Protein AF-0000000087792458 (afdb_homodimer)

Foldseek 3Di:
DPDAFQEEEEEQCQDFLNVLLVVLHDPNHHYHYDYCVQDPLLDLVRLLVVCVVRVGQEYEYPWADDPQLPCQPPCVVVRLSGQASSLLSNQQSCQVSVHAYEEEAELQQDQQPDPDADEPPPHGHHQGSNNVSNVNSQVSNQPRHPHYHYEYEYAEAFDGDVPDDDCPSHLLVVLLVVLQVDQEDEFEFQAKEAYAYSNLVSNLVVLCVVLVHHDYFYDGADDMGGSQVVSVLSCVLLVGNHHYHYDHPVVVPRNTDGRSHRYHDGVVSVVSPGPHHHGRSVSSNVRSVVVD/DPDAFQEEEEEQCQDFLNVLLVVLHDPNHHYHYDYCVQDPLLDLVRLLVVCVVRVGQEYEYPWADDPQLPCQPPCVVVRLSGQASSLLSNQQSCQVSVHAYEEEAELQQDQQPDPDADEPPPHGHHQGSNNVSNVNSQVSNQPRHPHYHYEYEYAEAFDGDVPDDDCVSHLLVVLLVVLQVDQEDEFEFQAKEAYAYSNLVSNLVVQCVVLVHHDYFYDGADDMGGSQVVSVLSCVLLVGNHHYHYDHPVVVPRNTDGRSHRYHDGVVSVVSPGPHHHGRSVSSNVRSVVVD

Structure (mmCIF, N/CA/C/O backbone):
data_AF-0000000087792458-model_v1
#
loop_
_entity.id
_entity.type
_entity.pdbx_description
1 polymer 'dTDP-4-dehydrorhamnose reductase'
#
loop_
_atom_site.group_PDB
_atom_site.id
_atom_site.type_symbol
_atom_site.label_atom_id
_atom_site.label_alt_id
_atom_site.label_comp_id
_atom_site.label_asym_id
_atom_site.label_entity_id
_atom_site.label_seq_id
_atom_site.pdbx_PDB_ins_code
_atom_site.Cartn_x
_atom_site.Cartn_y
_atom_site.Cartn_z
_atom_site.occupancy
_atom_site.B_iso_or_equiv
_atom_site.auth_seq_id
_atom_site.auth_comp_id
_atom_site.auth_asym_id
_atom_site.auth_atom_id
_atom_site.pdbx_PDB_model_num
ATOM 1 N N . MET A 1 1 ? -27.656 -25.359 0.511 1 44.72 1 MET A N 1
ATOM 2 C CA . MET A 1 1 ? -26.344 -25.484 -0.129 1 44.72 1 MET A CA 1
ATOM 3 C C . MET A 1 1 ? -26 -24.219 -0.897 1 44.72 1 MET A C 1
ATOM 5 O O . MET A 1 1 ? -26.875 -23.562 -1.47 1 44.72 1 MET A O 1
ATOM 9 N N . PRO A 1 2 ? -24.812 -23.562 -0.576 1 59.03 2 PRO A N 1
ATOM 10 C CA . PRO A 1 2 ? -24.656 -22.328 -1.341 1 59.03 2 PRO A CA 1
ATOM 11 C C . PRO A 1 2 ? -24.859 -22.531 -2.84 1 59.03 2 PRO A C 1
ATOM 13 O O . PRO A 1 2 ? -24.625 -23.625 -3.363 1 59.03 2 PRO A O 1
ATOM 16 N N . THR A 1 3 ? -25.75 -21.766 -3.482 1 69.62 3 THR A N 1
ATOM 17 C CA . THR A 1 3 ? -26.016 -21.797 -4.914 1 69.62 3 THR A CA 1
ATOM 18 C C . THR A 1 3 ? -24.719 -21.828 -5.711 1 69.62 3 THR A C 1
ATOM 20 O O . THR A 1 3 ? -23.797 -21.062 -5.418 1 69.62 3 THR A O 1
ATOM 23 N N . PRO A 1 4 ? -24.562 -22.812 -6.52 1 85.62 4 PRO A N 1
ATOM 24 C CA . PRO A 1 4 ? -23.344 -22.938 -7.328 1 85.62 4 PRO A CA 1
ATOM 25 C C . PRO A 1 4 ? -23.047 -21.688 -8.156 1 85.62 4 PRO A C 1
ATOM 27 O O . PRO A 1 4 ? -23.969 -21.016 -8.625 1 85.62 4 PRO A O 1
ATOM 30 N N . ILE A 1 5 ? -21.844 -21.297 -8.203 1 90.81 5 ILE A N 1
ATOM 31 C CA . ILE A 1 5 ? -21.406 -20.172 -9.023 1 90.81 5 ILE A CA 1
ATOM 32 C C . ILE A 1 5 ? -21.656 -20.469 -10.5 1 90.81 5 ILE A C 1
ATOM 34 O O . ILE A 1 5 ? -21.172 -21.469 -11.031 1 90.81 5 ILE A O 1
ATOM 38 N N . SER A 1 6 ? -22.391 -19.672 -11.227 1 92.25 6 SER A N 1
ATOM 39 C CA . SER A 1 6 ? -22.828 -19.984 -12.586 1 92.25 6 SER A CA 1
ATOM 40 C C . SER A 1 6 ? -21.969 -19.266 -13.617 1 92.25 6 SER A C 1
ATOM 42 O O . SER A 1 6 ? -21.828 -19.719 -14.758 1 92.25 6 SER A O 1
ATOM 44 N N . LYS A 1 7 ? -21.531 -18.156 -13.328 1 97.06 7 LYS A N 1
ATOM 45 C CA . LYS A 1 7 ? -20.766 -17.391 -14.312 1 97.06 7 LYS A CA 1
ATOM 46 C C . LYS A 1 7 ? -19.625 -16.625 -13.648 1 97.06 7 LYS A C 1
ATOM 48 O O . LYS A 1 7 ? -19.828 -15.945 -12.641 1 97.06 7 LYS A O 1
ATOM 53 N N . ILE A 1 8 ? -18.406 -16.656 -14.211 1 98.56 8 ILE A N 1
ATOM 54 C CA . ILE A 1 8 ? -17.234 -15.961 -13.695 1 98.56 8 ILE A CA 1
ATOM 55 C C . ILE A 1 8 ? -16.562 -15.172 -14.82 1 98.56 8 ILE A C 1
ATOM 57 O O . ILE A 1 8 ? -16.734 -15.5 -16 1 98.56 8 ILE A O 1
ATOM 61 N N . LEU A 1 9 ? -15.906 -14.109 -14.484 1 98.62 9 LEU A N 1
ATOM 62 C CA . LEU A 1 9 ? -15.023 -13.344 -15.359 1 98.62 9 LEU A CA 1
ATOM 63 C C . LEU A 1 9 ? -13.594 -13.367 -14.852 1 98.62 9 LEU A C 1
ATOM 65 O O . LEU A 1 9 ? -13.344 -13.172 -13.664 1 98.62 9 LEU A O 1
ATOM 69 N N . ILE A 1 10 ? -12.648 -13.711 -15.703 1 98.5 10 ILE A N 1
ATOM 70 C CA . ILE A 1 10 ? -11.234 -13.766 -15.367 1 98.5 10 ILE A CA 1
ATOM 71 C C . ILE A 1 10 ? -10.469 -12.719 -16.172 1 98.5 10 ILE A C 1
ATOM 73 O O . ILE A 1 10 ? -10.547 -12.695 -17.406 1 98.5 10 ILE A O 1
ATOM 77 N N . THR A 1 11 ? -9.781 -11.844 -15.453 1 98 11 THR A N 1
ATOM 78 C CA . THR A 1 11 ? -8.867 -10.93 -16.125 1 98 11 THR A CA 1
ATOM 79 C C . THR A 1 11 ? -7.445 -11.484 -16.125 1 98 11 THR A C 1
ATOM 81 O O . THR A 1 11 ? -7.125 -12.375 -15.336 1 98 11 THR A O 1
ATOM 84 N N . GLY A 1 12 ? -6.609 -10.914 -17.094 1 94.81 12 GLY A N 1
ATOM 85 C CA . GLY A 1 12 ? -5.285 -11.508 -17.203 1 94.81 12 GLY A CA 1
ATOM 86 C C . GLY A 1 12 ? -5.324 -12.969 -17.609 1 94.81 12 GLY A C 1
ATOM 87 O O . GLY A 1 12 ? -4.582 -13.789 -17.062 1 94.81 12 GLY A O 1
ATOM 88 N N . ALA A 1 13 ? -6.086 -13.336 -18.531 1 93.62 13 ALA A N 1
ATOM 89 C CA . ALA A 1 13 ? -6.48 -14.711 -18.844 1 93.62 13 ALA A CA 1
ATOM 90 C C . ALA A 1 13 ? -5.297 -15.516 -19.375 1 93.62 13 ALA A C 1
ATOM 92 O O . ALA A 1 13 ? -5.336 -16.75 -19.391 1 93.62 13 ALA A O 1
ATOM 93 N N . ARG A 1 14 ? -4.23 -14.875 -19.719 1 89.44 14 ARG A N 1
ATOM 94 C CA . ARG A 1 14 ? -3.086 -15.594 -20.266 1 89.44 14 ARG A CA 1
ATOM 95 C C . ARG A 1 14 ? -2.15 -16.062 -19.156 1 89.44 14 ARG A C 1
ATOM 97 O O . ARG A 1 14 ? -1.237 -16.859 -19.391 1 89.44 14 ARG A O 1
ATOM 104 N N . GLY A 1 15 ? -2.369 -15.594 -17.984 1 92.19 15 GLY A N 1
ATOM 105 C CA . GLY A 1 15 ? -1.496 -15.945 -16.875 1 92.19 15 GLY A CA 1
ATOM 106 C C . GLY A 1 15 ? -1.653 -17.375 -16.422 1 92.19 15 GLY A C 1
ATOM 107 O O . GLY A 1 15 ? -2.713 -17.984 -16.609 1 92.19 15 GLY A O 1
ATOM 108 N N . GLN A 1 16 ? -0.611 -17.938 -15.805 1 92.19 16 GLN A N 1
ATOM 109 C CA . GLN A 1 16 ? -0.592 -19.312 -15.352 1 92.19 16 GLN A CA 1
ATOM 110 C C . GLN A 1 16 ? -1.719 -19.578 -14.359 1 92.19 16 GLN A C 1
ATOM 112 O O . GLN A 1 16 ? -2.398 -20.609 -14.445 1 92.19 16 GLN A O 1
ATOM 117 N N . LEU A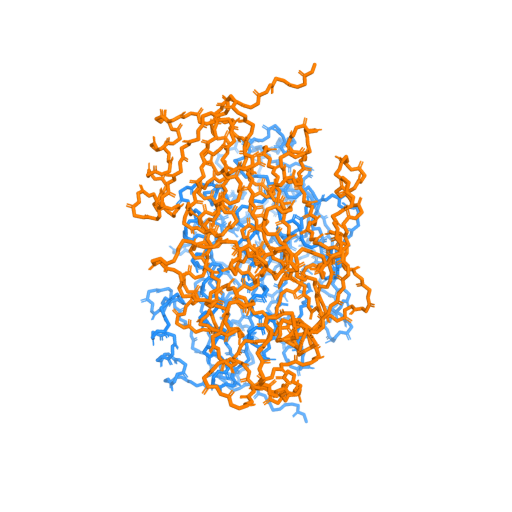 1 17 ? -1.884 -18.641 -13.391 1 94.19 17 LEU A N 1
ATOM 118 C CA . LEU A 1 17 ? -2.906 -18.859 -12.375 1 94.19 17 LEU A CA 1
ATOM 119 C C . LEU A 1 17 ? -4.305 -18.719 -12.969 1 94.19 17 LEU A C 1
ATOM 121 O O . LEU A 1 17 ? -5.207 -19.5 -12.633 1 94.19 17 LEU A O 1
ATOM 125 N N . ALA A 1 18 ? -4.504 -17.766 -13.844 1 95.19 18 ALA A N 1
ATOM 126 C CA . ALA A 1 18 ? -5.789 -17.562 -14.516 1 95.19 18 ALA A CA 1
ATOM 127 C C . ALA A 1 18 ? -6.195 -18.812 -15.297 1 95.19 18 ALA A C 1
ATOM 129 O O . ALA A 1 18 ? -7.352 -19.234 -15.234 1 95.19 18 ALA A O 1
ATOM 130 N N . ARG A 1 19 ? -5.297 -19.375 -15.992 1 94.44 19 ARG A N 1
ATOM 131 C CA . ARG A 1 19 ? -5.57 -20.578 -16.766 1 94.44 19 ARG A CA 1
ATOM 132 C C . ARG A 1 19 ? -5.945 -21.75 -15.852 1 94.44 19 ARG A C 1
ATOM 134 O O . ARG A 1 19 ? -6.871 -22.5 -16.141 1 94.44 19 ARG A O 1
ATOM 141 N N . ALA A 1 20 ? -5.152 -21.891 -14.805 1 96.81 20 ALA A N 1
ATOM 142 C CA . ALA A 1 20 ? -5.434 -22.953 -13.844 1 96.81 20 ALA A CA 1
ATOM 143 C C . ALA A 1 20 ? -6.82 -22.797 -13.234 1 96.81 20 ALA A C 1
ATOM 145 O O . ALA A 1 20 ? -7.531 -23.781 -13.023 1 96.81 20 ALA A O 1
ATOM 146 N N . LEU A 1 21 ? -7.215 -21.578 -12.938 1 97.56 21 LEU A N 1
ATOM 147 C CA . LEU A 1 21 ? -8.523 -21.297 -12.352 1 97.56 21 LEU A CA 1
ATOM 148 C C . LEU A 1 21 ? -9.641 -21.656 -13.328 1 97.56 21 LEU A C 1
ATOM 150 O O . LEU A 1 21 ? -10.648 -22.234 -12.93 1 97.56 21 LEU A O 1
ATOM 154 N N . ALA A 1 22 ? -9.43 -21.281 -14.578 1 96.81 22 ALA A N 1
ATOM 155 C CA . ALA A 1 22 ? -10.414 -21.625 -15.609 1 96.81 22 ALA A CA 1
ATOM 156 C C . ALA A 1 22 ? -10.555 -23.141 -15.75 1 96.81 22 ALA A C 1
ATOM 158 O O . ALA A 1 22 ? -11.664 -23.656 -15.852 1 96.81 22 ALA A O 1
ATOM 159 N N . HIS A 1 23 ? -9.453 -23.828 -15.727 1 96 23 HIS A N 1
ATOM 160 C CA . HIS A 1 23 ? -9.438 -25.266 -15.898 1 96 23 HIS A CA 1
ATOM 161 C C . HIS A 1 23 ? -10.117 -25.969 -14.727 1 96 23 HIS A C 1
ATOM 163 O O . HIS A 1 23 ? -10.75 -27.016 -14.906 1 96 23 HIS A O 1
ATOM 169 N N . ALA A 1 24 ? -9.961 -25.438 -13.562 1 97 24 ALA A N 1
ATOM 170 C CA . ALA A 1 24 ? -10.453 -26.062 -12.344 1 97 24 ALA A CA 1
ATOM 171 C C . ALA A 1 24 ? -11.914 -25.703 -12.094 1 97 24 ALA A C 1
ATOM 173 O O . ALA A 1 24 ? -12.531 -26.203 -11.148 1 97 24 ALA A O 1
ATOM 174 N N . ALA A 1 25 ? -12.508 -24.844 -12.922 1 97.12 25 ALA A N 1
ATOM 175 C CA . ALA A 1 25 ? -13.875 -24.375 -12.695 1 97.12 25 ALA A CA 1
ATOM 176 C C . ALA A 1 25 ? -14.859 -25.547 -12.727 1 97.12 25 ALA A C 1
ATOM 178 O O . ALA A 1 25 ? -14.734 -26.453 -13.539 1 97.12 25 ALA A O 1
ATOM 179 N N . PRO A 1 26 ? -15.852 -25.484 -11.852 1 94.31 26 PRO A N 1
ATOM 180 C CA . PRO A 1 26 ? -16.922 -26.5 -11.945 1 94.31 26 PRO A CA 1
ATOM 181 C C . PRO A 1 26 ? -17.547 -26.562 -13.336 1 94.31 26 PRO A C 1
ATOM 183 O O . PRO A 1 26 ? -17.656 -25.547 -14.016 1 94.31 26 PRO A O 1
ATOM 186 N N . ALA A 1 27 ? -17.969 -27.703 -13.781 1 91.25 27 ALA A N 1
ATOM 187 C CA . ALA A 1 27 ? -18.422 -28 -15.133 1 91.25 27 ALA A CA 1
ATOM 188 C C . ALA A 1 27 ? -19.547 -27.047 -15.547 1 91.25 27 ALA A C 1
ATOM 190 O O . ALA A 1 27 ? -19.594 -26.609 -16.703 1 91.25 27 ALA A O 1
ATOM 191 N N . ALA A 1 28 ? -20.453 -26.641 -14.742 1 92 28 ALA A N 1
ATOM 192 C CA . ALA A 1 28 ? -21.609 -25.844 -15.117 1 92 28 ALA A CA 1
ATOM 193 C C . ALA A 1 28 ? -21.297 -24.344 -15.086 1 92 28 ALA A C 1
ATOM 195 O O . ALA A 1 28 ? -22.141 -23.531 -15.461 1 92 28 ALA A O 1
ATOM 196 N N . THR A 1 29 ? -20.031 -24 -14.867 1 96.31 29 THR A N 1
ATOM 197 C CA . THR A 1 29 ? -19.672 -22.594 -14.719 1 96.31 29 THR A CA 1
ATOM 198 C C . THR A 1 29 ? -19.344 -21.969 -16.078 1 96.31 29 THR A C 1
ATOM 200 O O . THR A 1 29 ? -18.516 -22.5 -16.812 1 96.31 29 THR A O 1
ATOM 203 N N . GLU A 1 30 ? -20.047 -20.922 -16.484 1 97.88 30 GLU A N 1
ATOM 204 C CA . GLU A 1 30 ? -19.688 -20.141 -17.656 1 97.88 30 GLU A CA 1
ATOM 205 C C . GLU A 1 30 ? -18.469 -19.25 -17.375 1 97.88 30 GLU A C 1
ATOM 207 O O . GLU A 1 30 ? -18.438 -18.531 -16.391 1 97.88 30 GLU A O 1
ATOM 212 N N . ILE A 1 31 ? -17.5 -19.344 -18.266 1 98.31 31 ILE A N 1
ATOM 213 C CA . ILE A 1 31 ? -16.25 -18.625 -18.047 1 98.31 31 ILE A CA 1
ATOM 214 C C . ILE A 1 31 ? -16.047 -17.562 -19.109 1 98.31 31 ILE A C 1
ATOM 216 O O . ILE A 1 31 ? -16.062 -17.875 -20.312 1 98.31 31 ILE A O 1
ATOM 220 N N . VAL A 1 32 ? -15.938 -16.328 -18.75 1 98.25 32 VAL A N 1
ATOM 221 C CA . VAL A 1 32 ? -15.5 -15.219 -19.594 1 98.25 32 VAL A CA 1
ATOM 222 C C . VAL A 1 32 ? -14.047 -14.875 -19.297 1 98.25 32 VAL A C 1
ATOM 224 O O . VAL A 1 32 ? -13.75 -14.234 -18.281 1 98.25 32 VAL A O 1
ATOM 227 N N . ALA A 1 33 ? -13.141 -15.273 -20.094 1 97.5 33 ALA A N 1
ATOM 228 C CA . ALA A 1 33 ? -11.711 -15.031 -19.906 1 97.5 33 ALA A CA 1
ATOM 229 C C . ALA A 1 33 ? -11.234 -13.891 -20.797 1 97.5 33 ALA A C 1
ATOM 231 O O . ALA A 1 33 ? -11.305 -13.984 -22.031 1 97.5 33 ALA A O 1
ATOM 232 N N . LEU A 1 34 ? -10.773 -12.805 -20.203 1 96.56 34 LEU A N 1
ATOM 233 C CA . LEU A 1 34 ? -10.391 -11.617 -20.969 1 96.56 34 LEU A CA 1
ATOM 234 C C . LEU A 1 34 ? -8.898 -11.328 -20.797 1 96.56 34 LEU A C 1
ATOM 236 O O . LEU A 1 34 ? -8.414 -11.172 -19.672 1 96.56 34 LEU A O 1
ATOM 240 N N . GLU A 1 35 ? -8.219 -11.234 -21.922 1 93.56 35 GLU A N 1
ATOM 241 C CA . GLU A 1 35 ? -6.816 -10.828 -21.922 1 93.56 35 GLU A CA 1
ATOM 242 C C . GLU A 1 35 ? -6.688 -9.305 -21.875 1 93.56 35 GLU A C 1
ATOM 244 O O . GLU A 1 35 ? -7.672 -8.586 -22.062 1 93.56 35 GLU A O 1
ATOM 249 N N . ARG A 1 36 ? -5.449 -8.898 -21.641 1 90.75 36 ARG A N 1
ATOM 250 C CA . ARG A 1 36 ? -5.191 -7.469 -21.516 1 90.75 36 ARG A CA 1
ATOM 251 C C . ARG A 1 36 ? -5.668 -6.723 -22.766 1 90.75 36 ARG A C 1
ATOM 253 O O . ARG A 1 36 ? -6.184 -5.605 -22.656 1 90.75 36 ARG A O 1
ATOM 260 N N . ALA A 1 37 ? -5.527 -7.281 -23.906 1 90.19 37 ALA A N 1
ATOM 261 C CA . ALA A 1 37 ? -5.918 -6.668 -25.172 1 90.19 37 ALA A CA 1
ATOM 262 C C . ALA A 1 37 ? -7.426 -6.43 -25.219 1 90.19 37 ALA A C 1
ATOM 264 O O . ALA A 1 37 ? -7.895 -5.535 -25.938 1 90.19 37 ALA A O 1
ATOM 265 N N . HIS A 1 38 ? -8.125 -7.199 -24.422 1 93.44 38 HIS A N 1
ATOM 266 C CA . HIS A 1 38 ? -9.578 -7.121 -24.484 1 93.44 38 HIS A CA 1
ATOM 267 C C . HIS A 1 38 ? -10.133 -6.309 -23.312 1 93.44 38 HIS A C 1
ATOM 269 O O . HIS A 1 38 ? -11.219 -5.738 -23.406 1 93.44 38 HIS A O 1
ATOM 275 N N . LEU A 1 39 ? -9.328 -6.27 -22.234 1 96.56 39 LEU A N 1
ATOM 276 C CA . LEU A 1 39 ? -9.781 -5.496 -21.078 1 96.56 39 LEU A CA 1
ATOM 277 C C . LEU A 1 39 ? -8.594 -4.949 -20.297 1 96.56 39 LEU A C 1
ATOM 279 O O . LEU A 1 39 ? -7.879 -5.703 -19.641 1 96.56 39 LEU A O 1
ATOM 283 N N . ASP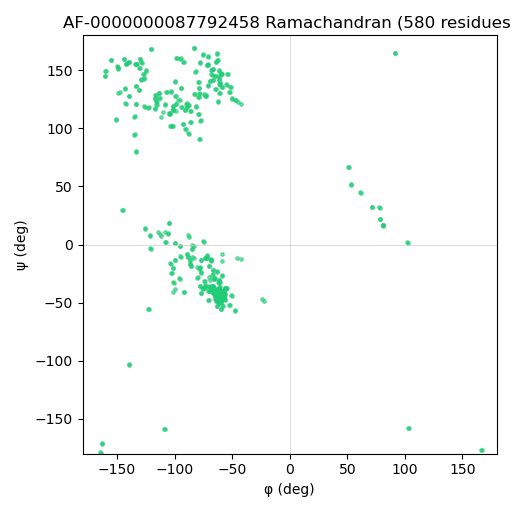 A 1 40 ? -8.398 -3.684 -20.406 1 97.19 40 ASP A N 1
ATOM 284 C CA . ASP A 1 40 ? -7.492 -2.971 -19.5 1 97.19 40 ASP A CA 1
ATOM 285 C C . ASP A 1 40 ? -8.148 -2.691 -18.156 1 97.19 40 ASP A C 1
ATOM 287 O O . ASP A 1 40 ? -9.055 -1.857 -18.062 1 97.19 40 ASP A O 1
ATOM 291 N N . ILE A 1 41 ? -7.66 -3.33 -17.109 1 98.06 41 ILE A N 1
ATOM 292 C CA . ILE A 1 41 ? -8.336 -3.273 -15.82 1 98.06 41 ILE A CA 1
ATOM 293 C C . ILE A 1 41 ? -8.164 -1.886 -15.211 1 98.06 41 ILE A C 1
ATOM 295 O O . ILE A 1 41 ? -8.812 -1.556 -14.211 1 98.06 41 ILE A O 1
ATOM 299 N N . CYS A 1 42 ? -7.32 -1.04 -15.789 1 97.25 42 CYS A N 1
ATOM 300 C CA . CYS A 1 42 ? -7.121 0.315 -15.281 1 97.25 42 CYS A CA 1
ATOM 301 C C . CYS A 1 42 ? -8.102 1.286 -15.93 1 97.25 42 CYS A C 1
ATOM 303 O O . CYS A 1 42 ? -8.141 2.465 -15.57 1 97.25 42 CYS A O 1
ATOM 305 N N . ASP A 1 43 ? -8.836 0.848 -16.922 1 97 43 ASP A N 1
ATOM 306 C CA . ASP A 1 43 ? -9.844 1.652 -17.594 1 97 43 ASP A CA 1
ATOM 307 C C . ASP A 1 43 ? -11.219 1.443 -16.953 1 97 43 ASP A C 1
ATOM 309 O O . ASP A 1 43 ? -11.914 0.477 -17.281 1 97 43 ASP A O 1
ATOM 313 N N . ALA A 1 44 ? -11.641 2.396 -16.188 1 96.94 44 ALA A N 1
ATOM 314 C CA . ALA A 1 44 ? -12.859 2.264 -15.398 1 96.94 44 ALA A CA 1
ATOM 315 C C . ALA A 1 44 ? -14.078 2.072 -16.297 1 96.94 44 ALA A C 1
ATOM 317 O O . ALA A 1 44 ? -14.969 1.271 -15.984 1 96.94 44 ALA A O 1
ATOM 318 N N . ALA A 1 45 ? -14.117 2.805 -17.344 1 96.81 45 ALA A N 1
ATOM 319 C CA . ALA A 1 45 ? -15.25 2.705 -18.266 1 96.81 45 ALA A CA 1
ATOM 320 C C . ALA A 1 45 ? -15.305 1.325 -18.922 1 96.81 45 ALA A C 1
ATOM 322 O O . ALA A 1 45 ? -16.391 0.74 -19.047 1 96.81 45 ALA A O 1
ATOM 323 N N . ALA A 1 46 ? -14.164 0.79 -19.344 1 97.88 46 ALA A N 1
ATOM 324 C CA . ALA A 1 46 ? -14.102 -0.531 -19.953 1 97.88 46 ALA A CA 1
ATOM 325 C C . ALA A 1 46 ? -14.5 -1.622 -18.969 1 97.88 46 ALA A C 1
ATOM 327 O O . ALA A 1 46 ? -15.219 -2.559 -19.328 1 97.88 46 ALA A O 1
ATOM 328 N N . VAL A 1 47 ? -14.039 -1.513 -17.766 1 98.19 47 VAL A N 1
ATOM 329 C CA . VAL A 1 47 ? -14.352 -2.49 -16.734 1 98.19 47 VAL A CA 1
ATOM 330 C C . VAL A 1 47 ? -15.852 -2.477 -16.438 1 98.19 47 VAL A C 1
ATOM 332 O O . VAL A 1 47 ? -16.484 -3.531 -16.375 1 98.19 47 VAL A O 1
ATOM 335 N N . LYS A 1 48 ? -16.391 -1.297 -16.281 1 97.25 48 LYS A N 1
ATOM 336 C CA . LYS A 1 48 ? -17.812 -1.167 -16.031 1 97.25 48 LYS A CA 1
ATOM 337 C C . LYS A 1 48 ? -18.625 -1.8 -17.172 1 97.25 48 LYS A C 1
ATOM 339 O O . LYS A 1 48 ? -19.562 -2.555 -16.922 1 97.25 48 LYS A O 1
ATOM 344 N N . ALA A 1 49 ? -18.266 -1.487 -18.359 1 97.88 49 ALA A N 1
ATOM 345 C CA . ALA A 1 49 ? -18.969 -2.025 -19.531 1 97.88 49 ALA A CA 1
ATOM 346 C C . ALA A 1 49 ? -18.891 -3.549 -19.562 1 97.88 49 ALA A C 1
ATOM 348 O O . ALA A 1 49 ? -19.875 -4.223 -19.844 1 97.88 49 ALA A O 1
ATOM 349 N N . ALA A 1 50 ? -17.703 -4.113 -19.312 1 98.06 50 ALA A N 1
ATOM 350 C CA . ALA A 1 50 ? -17.516 -5.562 -19.312 1 98.06 50 ALA A CA 1
ATOM 351 C C . ALA A 1 50 ? -18.406 -6.223 -18.25 1 98.06 50 ALA A C 1
ATOM 353 O O . ALA A 1 50 ? -19.031 -7.25 -18.516 1 98.06 50 ALA A O 1
ATOM 354 N N . LEU A 1 51 ? -18.469 -5.664 -17.031 1 97.94 51 LEU A N 1
ATOM 355 C CA . LEU A 1 51 ? -19.25 -6.258 -15.953 1 97.94 51 LEU A CA 1
ATOM 356 C C . LEU A 1 51 ? -20.75 -6.129 -16.234 1 97.94 51 LEU A C 1
ATOM 358 O O . LEU A 1 51 ? -21.531 -7.023 -15.883 1 97.94 51 LEU A O 1
ATOM 362 N N . GLU A 1 52 ? -21.125 -5.016 -16.828 1 97.81 52 GLU A N 1
ATOM 363 C CA . GLU A 1 52 ? -22.531 -4.832 -17.203 1 97.81 52 GLU A CA 1
ATOM 364 C C . GLU A 1 52 ? -22.938 -5.82 -18.297 1 97.81 52 GLU A C 1
ATOM 366 O O . GLU A 1 52 ? -24.078 -6.301 -18.312 1 97.81 52 GLU A O 1
ATOM 371 N N . THR A 1 53 ? -22.062 -6.066 -19.203 1 97.94 53 THR A N 1
ATOM 372 C CA . THR A 1 53 ? -22.344 -6.965 -20.328 1 97.94 53 THR A CA 1
ATOM 373 C C . THR A 1 53 ? -22.422 -8.406 -19.844 1 97.94 53 THR A C 1
ATOM 375 O O . THR A 1 53 ? -23.375 -9.125 -20.172 1 97.94 53 THR A O 1
ATOM 378 N N . HIS A 1 54 ? -21.469 -8.852 -19.047 1 98 54 HIS A N 1
ATOM 379 C CA . HIS A 1 54 ? -21.328 -10.273 -18.734 1 98 54 HIS A CA 1
ATOM 380 C C . HIS A 1 54 ? -22.031 -10.617 -17.422 1 98 54 HIS A C 1
ATOM 382 O O . HIS A 1 54 ? -22.391 -11.773 -17.203 1 98 54 HIS A O 1
ATOM 388 N N . ARG A 1 55 ? -22.125 -9.664 -16.453 1 97.88 55 ARG A N 1
ATOM 389 C CA . ARG A 1 55 ? -22.797 -9.805 -15.172 1 97.88 55 ARG A CA 1
ATOM 390 C C . ARG A 1 55 ? -22.297 -11.031 -14.422 1 97.88 55 ARG A C 1
ATOM 392 O O . ARG A 1 55 ? -23.094 -11.875 -14.008 1 97.88 55 ARG A O 1
ATOM 399 N N . PRO A 1 56 ? -20.984 -11.164 -14.273 1 98.56 56 PRO A N 1
ATOM 400 C CA . PRO A 1 56 ? -20.438 -12.312 -13.547 1 98.56 56 PRO A CA 1
ATOM 401 C C . PRO A 1 56 ? -20.797 -12.297 -12.062 1 98.56 56 PRO A C 1
ATOM 403 O O . PRO A 1 56 ? -21 -11.227 -11.484 1 98.56 56 PRO A O 1
ATOM 406 N N . GLU A 1 57 ? -20.891 -13.445 -11.461 1 97.81 57 GLU A N 1
ATOM 407 C CA . GLU A 1 57 ? -21.047 -13.57 -10.008 1 97.81 57 GLU A CA 1
ATOM 408 C C . GLU A 1 57 ? -19.719 -13.367 -9.289 1 97.81 57 GLU A C 1
ATOM 410 O O . GLU A 1 57 ? -19.688 -12.836 -8.18 1 97.81 57 GLU A O 1
ATOM 415 N N . VAL A 1 58 ? -18.656 -13.852 -9.938 1 98.44 58 VAL A N 1
ATOM 416 C CA . VAL A 1 58 ? -17.312 -13.758 -9.391 1 98.44 58 VAL A CA 1
ATOM 417 C C . VAL A 1 58 ? -16.359 -13.203 -10.453 1 98.44 58 VAL A C 1
ATOM 419 O O . VAL A 1 58 ? -16.438 -13.586 -11.625 1 98.44 58 VAL A O 1
ATOM 422 N N . VAL A 1 59 ? -15.57 -12.258 -10.102 1 98.75 59 VAL A N 1
ATOM 423 C CA . VAL A 1 59 ? -14.484 -11.75 -10.93 1 98.75 59 VAL A CA 1
ATOM 424 C C . VAL A 1 59 ? -13.141 -12.18 -10.344 1 98.75 59 VAL A C 1
ATOM 426 O O . VAL A 1 59 ? -12.844 -11.906 -9.18 1 98.75 59 VAL A O 1
ATOM 429 N N . PHE A 1 60 ? -12.344 -12.922 -11.117 1 98.75 60 PHE A N 1
ATOM 430 C CA . PHE A 1 60 ? -10.961 -13.25 -10.766 1 98.75 60 PHE A CA 1
ATOM 431 C C . PHE A 1 60 ? -10 -12.242 -11.391 1 98.75 60 PHE A C 1
ATOM 433 O O . PHE A 1 60 ? -9.914 -12.133 -12.617 1 98.75 60 PHE A O 1
ATOM 440 N N . ASN A 1 61 ? -9.289 -11.547 -10.57 1 98.56 61 ASN A N 1
ATOM 441 C CA . ASN A 1 61 ? -8.25 -10.672 -11.094 1 98.56 61 ASN A CA 1
ATOM 442 C C . ASN A 1 61 ? -6.906 -11.391 -11.188 1 98.56 61 ASN A C 1
ATOM 444 O O . ASN A 1 61 ? -6.164 -11.453 -10.211 1 98.56 61 ASN A O 1
ATOM 448 N N . GLY A 1 62 ? -6.621 -11.82 -12.352 1 96.31 62 GLY A N 1
ATOM 449 C CA . GLY A 1 62 ? -5.348 -12.477 -12.578 1 96.31 62 GLY A CA 1
ATOM 450 C C . GLY A 1 62 ? -4.309 -11.57 -13.211 1 96.31 62 GLY A C 1
ATOM 451 O O . GLY A 1 62 ? -3.193 -12 -13.508 1 96.31 62 GLY A O 1
ATOM 452 N N . ALA A 1 63 ? -4.684 -10.312 -13.438 1 95.75 63 ALA A N 1
ATOM 453 C CA . ALA A 1 63 ? -3.752 -9.352 -14.031 1 95.75 63 ALA A CA 1
ATOM 454 C C . ALA A 1 63 ? -2.77 -8.828 -12.984 1 95.75 63 ALA A C 1
ATOM 456 O O . ALA A 1 63 ? -3.162 -8.508 -11.859 1 95.75 63 ALA A O 1
ATOM 457 N N . ALA A 1 64 ? -1.549 -8.781 -13.344 1 95.5 64 ALA A N 1
ATOM 458 C CA . ALA A 1 64 ? -0.532 -8.266 -12.43 1 95.5 64 ALA A CA 1
ATOM 459 C C . ALA A 1 64 ? 0.724 -7.848 -13.188 1 95.5 64 ALA A C 1
ATOM 461 O O . ALA A 1 64 ? 1.028 -8.391 -14.25 1 95.5 64 ALA A O 1
ATOM 462 N N . TYR A 1 65 ? 1.361 -6.82 -12.727 1 95.62 65 TYR A N 1
ATOM 463 C CA . TYR A 1 65 ? 2.736 -6.508 -13.102 1 95.62 65 TYR A CA 1
ATOM 464 C C . TYR A 1 65 ? 3.725 -7.195 -12.164 1 95.62 65 TYR A C 1
ATOM 466 O O . TYR A 1 65 ? 3.752 -6.914 -10.961 1 95.62 65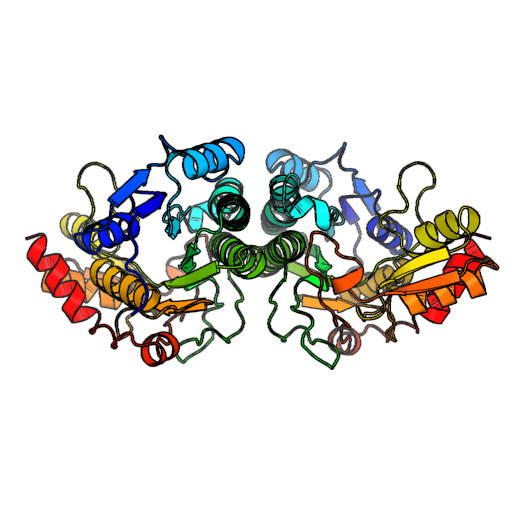 TYR A O 1
ATOM 474 N N . ASN A 1 66 ? 4.586 -8.102 -12.734 1 93.44 66 ASN A N 1
ATOM 475 C CA . ASN A 1 66 ? 5.387 -8.922 -11.828 1 93.44 66 ASN A CA 1
ATOM 476 C C . ASN A 1 66 ? 6.875 -8.812 -12.148 1 93.44 66 ASN A C 1
ATOM 478 O O . ASN A 1 66 ? 7.66 -9.688 -11.766 1 93.44 66 ASN A O 1
ATOM 482 N N . LEU A 1 67 ? 7.277 -7.797 -12.984 1 94.62 67 LEU A N 1
ATOM 483 C CA . LEU A 1 67 ? 8.703 -7.547 -13.195 1 94.62 67 LEU A CA 1
ATOM 484 C C . LEU A 1 67 ? 9.297 -6.797 -12.008 1 94.62 67 LEU A C 1
ATOM 486 O O . LEU A 1 67 ? 9.422 -5.57 -12.039 1 94.62 67 LEU A O 1
ATOM 490 N N . VAL A 1 68 ? 9.781 -7.574 -11.086 1 95.69 68 VAL A N 1
ATOM 491 C CA . VAL A 1 68 ? 10.141 -7.098 -9.758 1 95.69 68 VAL A CA 1
ATOM 492 C C . VAL A 1 68 ? 11.281 -6.082 -9.859 1 95.69 68 VAL A C 1
ATOM 494 O O . VAL A 1 68 ? 11.188 -4.98 -9.312 1 95.69 68 VAL A O 1
ATOM 497 N N . ASP A 1 69 ? 12.352 -6.391 -10.602 1 95.56 69 ASP A N 1
ATOM 498 C CA . ASP A 1 69 ? 13.523 -5.523 -10.695 1 95.56 69 ASP A CA 1
ATOM 499 C C . ASP A 1 69 ? 13.195 -4.242 -11.461 1 95.56 69 ASP A C 1
ATOM 501 O O . ASP A 1 69 ? 13.609 -3.154 -11.062 1 95.56 69 ASP A O 1
ATOM 505 N N . LYS A 1 70 ? 12.406 -4.402 -12.516 1 95.75 70 LYS A N 1
ATOM 506 C CA . LYS A 1 70 ? 12.062 -3.25 -13.344 1 95.75 70 LYS A CA 1
ATOM 507 C C . LYS A 1 70 ? 11.188 -2.262 -12.578 1 95.75 70 LYS A C 1
ATOM 509 O O . LYS A 1 70 ? 11.242 -1.057 -12.828 1 95.75 70 LYS A O 1
ATOM 514 N N . ALA A 1 71 ? 10.477 -2.713 -11.617 1 96.56 71 ALA A N 1
ATOM 515 C CA . ALA A 1 71 ? 9.562 -1.879 -10.844 1 96.56 71 ALA A CA 1
ATOM 516 C C . ALA A 1 71 ? 10.328 -0.846 -10.023 1 96.56 71 ALA A C 1
ATOM 518 O O . ALA A 1 71 ? 9.766 0.174 -9.617 1 96.56 71 ALA A O 1
ATOM 519 N N . GLU A 1 72 ? 11.594 -1.063 -9.734 1 95 72 GLU A N 1
ATOM 520 C CA . GLU A 1 72 ? 12.391 -0.15 -8.922 1 95 72 GLU A CA 1
ATOM 521 C C . GLU A 1 72 ? 12.742 1.117 -9.703 1 95 72 GLU A C 1
ATOM 523 O O . GLU A 1 72 ? 13.203 2.1 -9.117 1 95 72 GLU A O 1
ATOM 528 N N . GLY A 1 73 ? 12.531 1.175 -10.984 1 92.69 73 GLY A N 1
ATOM 529 C CA . GLY A 1 73 ? 12.836 2.289 -11.867 1 92.69 73 GLY A CA 1
ATOM 530 C C . GLY A 1 73 ? 11.75 2.543 -12.898 1 92.69 73 GLY A C 1
ATOM 531 O O . GLY A 1 73 ? 10.648 2.969 -12.555 1 92.69 73 GLY A O 1
ATOM 532 N N . ASP A 1 74 ? 12.031 2.127 -14.094 1 91.31 74 ASP A N 1
ATOM 533 C CA . ASP A 1 74 ? 11.188 2.471 -15.234 1 91.31 74 ASP A CA 1
ATOM 534 C C . ASP A 1 74 ? 9.844 1.758 -15.164 1 91.31 74 ASP A C 1
ATOM 536 O O . ASP A 1 74 ? 8.867 2.189 -15.789 1 91.31 74 ASP A O 1
ATOM 540 N N . GLY A 1 75 ? 9.797 0.794 -14.422 1 96.12 75 GLY A N 1
ATOM 541 C CA . GLY A 1 75 ? 8.57 0.015 -14.344 1 96.12 75 GLY A CA 1
ATOM 542 C C . GLY A 1 75 ? 7.664 0.434 -13.195 1 96.12 75 GLY A C 1
ATOM 543 O O . GLY A 1 75 ? 6.562 -0.097 -13.039 1 96.12 75 GLY A O 1
ATOM 544 N N . ALA A 1 76 ? 8.023 1.39 -12.391 1 96.38 76 ALA A N 1
ATOM 545 C CA . ALA A 1 76 ? 7.281 1.766 -11.188 1 96.38 76 ALA A CA 1
ATOM 546 C C . ALA A 1 76 ? 5.863 2.205 -11.531 1 96.38 76 ALA A C 1
ATOM 548 O O . ALA A 1 76 ? 4.898 1.77 -10.898 1 96.38 76 ALA A O 1
ATOM 549 N N . ARG A 1 77 ? 5.719 3.047 -12.516 1 96.62 77 ARG A N 1
ATOM 550 C CA . ARG A 1 77 ? 4.406 3.549 -12.914 1 96.62 77 ARG A CA 1
ATOM 551 C C . ARG A 1 77 ? 3.488 2.406 -13.336 1 96.62 77 ARG A C 1
ATOM 553 O O . ARG A 1 77 ? 2.355 2.305 -12.859 1 96.62 77 ARG A O 1
ATOM 560 N N . THR A 1 78 ? 4.02 1.567 -14.195 1 97.62 78 THR A N 1
ATOM 561 C CA . THR A 1 78 ? 3.215 0.45 -14.68 1 97.62 78 THR A CA 1
ATOM 562 C C . THR A 1 78 ? 2.848 -0.486 -13.531 1 97.62 78 THR A C 1
ATOM 564 O O . THR A 1 78 ? 1.723 -0.989 -13.469 1 97.62 78 THR A O 1
ATOM 567 N N . ALA A 1 79 ? 3.799 -0.735 -12.633 1 97.88 79 ALA A N 1
ATOM 568 C CA . ALA A 1 79 ? 3.539 -1.577 -11.469 1 97.88 79 ALA A CA 1
ATOM 569 C C . ALA A 1 79 ? 2.396 -1.014 -10.625 1 97.88 79 ALA A C 1
ATOM 571 O O . ALA A 1 79 ? 1.474 -1.742 -10.25 1 97.88 79 ALA A O 1
ATOM 572 N N . LEU A 1 80 ? 2.377 0.248 -10.391 1 97.62 80 LEU A N 1
ATOM 573 C CA . LEU A 1 80 ? 1.363 0.881 -9.555 1 97.62 80 LEU A CA 1
ATOM 574 C C . LEU A 1 80 ? 0.027 0.959 -10.281 1 97.62 80 LEU A C 1
ATOM 576 O O . LEU A 1 80 ? -1.032 0.837 -9.664 1 97.62 80 LEU A O 1
ATOM 580 N N . GLU A 1 81 ? 0.084 1.161 -11.547 1 97.19 81 GLU A N 1
ATOM 581 C CA . GLU A 1 81 ? -1.147 1.169 -12.328 1 97.19 81 GLU A CA 1
ATOM 582 C C . GLU A 1 81 ? -1.833 -0.193 -12.289 1 97.19 81 GLU A C 1
ATOM 584 O O . GLU A 1 81 ? -2.994 -0.299 -11.891 1 97.19 81 GLU A O 1
ATOM 589 N N . ILE A 1 82 ? -1.092 -1.21 -12.625 1 98 82 ILE A N 1
ATOM 590 C CA . ILE A 1 82 ? -1.694 -2.527 -12.805 1 98 82 ILE A CA 1
ATOM 591 C C . ILE A 1 82 ? -1.97 -3.156 -11.438 1 98 82 ILE A C 1
ATOM 593 O O . ILE A 1 82 ? -3.031 -3.744 -11.219 1 98 82 ILE A O 1
ATOM 597 N N . ASN A 1 83 ? -1.068 -3.027 -10.5 1 98.56 83 ASN A N 1
ATOM 598 C CA . ASN A 1 83 ? -1.164 -3.75 -9.234 1 98.56 83 ASN A CA 1
ATOM 599 C C . ASN A 1 83 ? -2.018 -2.992 -8.219 1 98.56 83 ASN A C 1
ATOM 601 O O . ASN A 1 83 ? -2.449 -3.562 -7.215 1 98.56 83 ASN A O 1
ATOM 605 N N . ALA A 1 84 ? -2.242 -1.691 -8.414 1 98.25 84 ALA A N 1
ATOM 606 C CA . ALA A 1 84 ? -2.963 -0.911 -7.418 1 98.25 84 ALA A CA 1
ATOM 607 C C . ALA A 1 84 ? -4.207 -0.259 -8.016 1 98.25 84 ALA A C 1
ATOM 609 O O . ALA A 1 84 ? -5.324 -0.502 -7.562 1 98.25 84 ALA A O 1
ATOM 610 N N . LEU A 1 85 ? -4.031 0.51 -9.07 1 97.88 85 LEU A N 1
ATOM 611 C CA . LEU A 1 85 ? -5.176 1.176 -9.688 1 97.88 85 LEU A CA 1
ATOM 612 C C . LEU A 1 85 ? -6.152 0.157 -10.266 1 97.88 85 LEU A C 1
ATOM 614 O O . LEU A 1 85 ? -7.367 0.304 -10.125 1 97.88 85 LEU A O 1
ATOM 618 N N . GLY A 1 86 ? -5.602 -0.83 -11.016 1 98.31 86 GLY A N 1
ATOM 619 C CA . GLY A 1 86 ? -6.449 -1.885 -11.547 1 98.31 86 GLY A CA 1
ATOM 620 C C . GLY A 1 86 ? -7.383 -2.477 -10.5 1 98.31 86 GLY A C 1
ATOM 621 O O . GLY A 1 86 ? -8.602 -2.451 -10.672 1 98.31 86 GLY A O 1
ATOM 622 N N . PRO A 1 87 ? -6.805 -2.98 -9.414 1 98.5 87 PRO A N 1
ATOM 623 C CA . PRO A 1 87 ? -7.629 -3.512 -8.328 1 98.5 87 PRO A CA 1
ATOM 624 C C . PRO A 1 87 ? -8.641 -2.498 -7.801 1 98.5 87 PRO A C 1
ATOM 626 O O . PRO A 1 87 ? -9.758 -2.867 -7.438 1 98.5 87 PRO A O 1
ATOM 629 N N . ALA A 1 88 ? -8.289 -1.226 -7.703 1 97.94 88 ALA A N 1
ATOM 630 C CA . ALA A 1 88 ? -9.227 -0.197 -7.246 1 97.94 88 ALA A CA 1
ATOM 631 C C . ALA A 1 88 ? -10.422 -0.09 -8.188 1 97.94 88 ALA A C 1
ATOM 633 O O . ALA A 1 88 ? -11.57 0.01 -7.734 1 97.94 88 ALA A O 1
ATOM 634 N N . VAL A 1 89 ? -10.156 -0.091 -9.461 1 97.94 89 VAL A N 1
ATOM 635 C CA . VAL A 1 89 ? -11.195 0.006 -10.484 1 97.94 89 VAL A CA 1
ATOM 636 C C . VAL A 1 89 ? -12.109 -1.216 -10.414 1 97.94 89 VAL A C 1
ATOM 638 O O . VAL A 1 89 ? -13.336 -1.082 -10.383 1 97.94 89 VAL A O 1
ATOM 641 N N . LEU A 1 90 ? -11.516 -2.365 -10.32 1 98.5 90 LEU A N 1
ATOM 642 C CA . LEU A 1 90 ? -12.281 -3.605 -10.25 1 98.5 90 LEU A CA 1
ATOM 643 C C . LEU A 1 90 ? -13.125 -3.646 -8.977 1 98.5 90 LEU A C 1
ATOM 645 O O . LEU A 1 90 ? -14.289 -4.062 -9.016 1 98.5 90 LEU A O 1
ATOM 649 N N . ALA A 1 91 ? -12.531 -3.277 -7.871 1 98.06 91 ALA A N 1
ATOM 650 C CA . ALA A 1 91 ? -13.234 -3.305 -6.586 1 98.06 91 ALA A CA 1
ATOM 651 C C . ALA A 1 91 ? -14.477 -2.428 -6.625 1 98.06 91 ALA A C 1
ATOM 653 O O . ALA A 1 91 ? -15.555 -2.842 -6.18 1 98.06 91 ALA A O 1
ATOM 654 N N . ALA A 1 92 ? -14.32 -1.217 -7.145 1 96.56 92 ALA A N 1
ATOM 655 C CA . ALA A 1 92 ? -15.445 -0.298 -7.242 1 96.56 92 ALA A CA 1
ATOM 656 C C . ALA A 1 92 ? -16.547 -0.874 -8.133 1 96.56 92 ALA A C 1
ATOM 658 O O . ALA A 1 92 ? -17.734 -0.828 -7.777 1 96.56 92 ALA A O 1
ATOM 659 N N . ALA A 1 93 ? -16.172 -1.429 -9.273 1 97.5 93 ALA A N 1
ATOM 660 C CA . ALA A 1 93 ? -17.141 -1.993 -10.211 1 97.5 93 ALA A CA 1
ATOM 661 C C . ALA A 1 93 ? -17.859 -3.195 -9.609 1 97.5 93 ALA A C 1
ATOM 663 O O . ALA A 1 93 ? -19.078 -3.338 -9.75 1 97.5 93 ALA A O 1
ATOM 664 N N . CYS A 1 94 ? -17.125 -4.078 -8.969 1 98.06 94 CYS A N 1
ATOM 665 C CA . CYS A 1 94 ? -17.719 -5.258 -8.336 1 98.06 94 CYS A CA 1
ATOM 666 C C . CYS A 1 94 ? -18.688 -4.859 -7.234 1 98.06 94 CYS A C 1
ATOM 668 O O . CYS A 1 94 ? -19.75 -5.461 -7.086 1 98.06 94 CYS A O 1
ATOM 670 N N . ARG A 1 95 ? -18.25 -3.842 -6.434 1 96.38 95 ARG A N 1
ATOM 671 C CA . ARG A 1 95 ? -19.141 -3.322 -5.391 1 96.38 95 ARG A CA 1
ATOM 672 C C . ARG A 1 95 ? -20.469 -2.861 -5.973 1 96.38 95 ARG A C 1
ATOM 674 O O . ARG A 1 95 ? -21.531 -3.232 -5.477 1 96.38 95 ARG A O 1
ATOM 681 N N . ASP A 1 96 ? -20.406 -2.105 -7.047 1 95.5 96 ASP A N 1
ATOM 682 C CA . ASP A 1 96 ? -21.594 -1.53 -7.668 1 95.5 96 ASP A CA 1
ATOM 683 C C . ASP A 1 96 ? -22.5 -2.621 -8.25 1 95.5 96 ASP A C 1
ATOM 685 O O . ASP A 1 96 ? -23.719 -2.486 -8.25 1 95.5 96 ASP A O 1
ATOM 689 N N . MET A 1 97 ? -21.906 -3.721 -8.672 1 96.69 97 MET A N 1
ATOM 690 C CA . MET A 1 97 ? -22.656 -4.762 -9.367 1 96.69 97 MET A CA 1
ATOM 691 C C . MET A 1 97 ? -23.016 -5.902 -8.414 1 96.69 97 MET A C 1
ATOM 693 O O . MET A 1 97 ? -23.797 -6.789 -8.766 1 96.69 97 MET A O 1
ATOM 697 N N . GLY A 1 98 ? -22.391 -5.918 -7.246 1 96.81 98 GLY A N 1
ATOM 698 C CA . GLY A 1 98 ? -22.625 -6.965 -6.266 1 96.81 98 GLY A CA 1
ATOM 699 C C . GLY A 1 98 ? -21.859 -8.242 -6.551 1 96.81 98 GLY A C 1
ATOM 700 O O . GLY A 1 98 ? -22.25 -9.32 -6.086 1 96.81 98 GLY A O 1
ATOM 701 N N . ALA A 1 99 ? -20.844 -8.195 -7.402 1 98 99 ALA A N 1
ATOM 702 C CA . ALA A 1 99 ? -20 -9.352 -7.719 1 98 99 ALA A CA 1
ATOM 703 C C . ALA A 1 99 ? -18.922 -9.562 -6.652 1 98 99 ALA A C 1
ATOM 705 O O . ALA A 1 99 ? -18.5 -8.602 -6 1 98 99 ALA A O 1
ATOM 706 N N . LYS A 1 100 ? -18.516 -10.797 -6.43 1 98.25 100 LYS A N 1
ATOM 707 C CA . LYS A 1 100 ? -17.391 -11.102 -5.555 1 98.25 100 LYS A CA 1
ATOM 708 C C . LYS A 1 100 ? -16.062 -10.961 -6.297 1 98.25 100 LYS A C 1
ATOM 710 O O . LYS A 1 100 ? -15.914 -11.453 -7.418 1 98.25 100 LYS A O 1
ATOM 715 N N . LEU A 1 101 ? -15.133 -10.234 -5.734 1 98.75 101 LEU A N 1
ATOM 716 C CA . LEU A 1 101 ? -13.82 -10.031 -6.336 1 98.75 101 LEU A CA 1
ATOM 717 C C . LEU A 1 101 ? -12.773 -10.93 -5.684 1 98.75 101 LEU A C 1
ATOM 719 O O . LEU A 1 101 ? -12.57 -10.867 -4.469 1 98.75 101 LEU A O 1
ATOM 723 N N . VAL A 1 102 ? -12.156 -11.812 -6.449 1 98.88 102 VAL A N 1
ATOM 724 C CA . VAL A 1 102 ? -11.016 -12.609 -6.02 1 98.88 102 VAL A CA 1
ATOM 725 C C . VAL A 1 102 ? -9.719 -11.969 -6.516 1 98.88 102 VAL A C 1
ATOM 727 O O . VAL A 1 102 ? -9.539 -11.766 -7.719 1 98.88 102 VAL A O 1
ATOM 730 N N . HIS A 1 103 ? -8.844 -11.625 -5.656 1 98.81 103 HIS A N 1
ATOM 731 C CA . HIS A 1 103 ? -7.609 -10.914 -5.945 1 98.81 103 HIS A CA 1
ATOM 732 C C . HIS A 1 103 ? -6.398 -11.648 -5.383 1 98.81 103 HIS A C 1
ATOM 734 O O . HIS A 1 103 ? -6.473 -12.234 -4.301 1 98.81 103 HIS A O 1
ATOM 740 N N . PHE A 1 104 ? -5.332 -11.602 -6.109 1 98.62 104 PHE A N 1
ATOM 741 C CA . PHE A 1 104 ? -4.133 -12.328 -5.707 1 98.62 104 PHE A CA 1
ATOM 742 C C . PHE A 1 104 ? -3.006 -11.367 -5.363 1 98.62 104 PHE A C 1
ATOM 744 O O . PHE A 1 104 ? -2.662 -10.492 -6.16 1 98.62 104 PHE A O 1
ATOM 751 N N . SER A 1 105 ? -2.479 -11.516 -4.211 1 98.5 105 SER A N 1
ATOM 752 C CA . SER A 1 105 ? -1.332 -10.766 -3.715 1 98.5 105 SER A CA 1
ATOM 753 C C . SER A 1 105 ? -0.086 -11.641 -3.639 1 98.5 105 SER A C 1
ATOM 755 O O . SER A 1 105 ? 0.064 -12.586 -4.418 1 98.5 105 SER A O 1
ATOM 757 N N . THR A 1 106 ? 0.862 -11.266 -2.848 1 98.25 106 THR A N 1
ATOM 758 C CA . THR A 1 106 ? 2.178 -11.891 -2.939 1 98.25 106 THR A CA 1
ATOM 759 C C . THR A 1 106 ? 2.809 -12.023 -1.558 1 98.25 106 THR A C 1
ATOM 761 O O . THR A 1 106 ? 2.445 -11.305 -0.629 1 98.25 106 THR A O 1
ATOM 764 N N . ASP A 1 107 ? 3.762 -12.922 -1.479 1 98.31 107 ASP A N 1
ATOM 765 C CA . ASP A 1 107 ? 4.59 -13.047 -0.283 1 98.31 107 ASP A CA 1
ATOM 766 C C . ASP A 1 107 ? 5.562 -11.875 -0.167 1 98.31 107 ASP A C 1
ATOM 768 O O . ASP A 1 107 ? 6.109 -11.617 0.909 1 98.31 107 ASP A O 1
ATOM 772 N N . PHE A 1 108 ? 5.699 -11.07 -1.206 1 98.06 108 PHE A N 1
ATOM 773 C CA . PHE A 1 108 ? 6.621 -9.938 -1.232 1 98.06 108 PHE A CA 1
ATOM 774 C C . PHE A 1 108 ? 6.078 -8.789 -0.398 1 98.06 108 PHE A C 1
ATOM 776 O O . PHE A 1 108 ? 6.73 -7.75 -0.268 1 98.06 108 PHE A O 1
ATOM 783 N N . VAL A 1 109 ? 4.926 -8.938 0.273 1 98.38 109 VAL A N 1
ATOM 784 C CA . VAL A 1 109 ? 4.398 -7.91 1.164 1 98.38 109 VAL A CA 1
ATOM 785 C C . VAL A 1 109 ? 5.156 -7.938 2.488 1 98.38 109 VAL A C 1
ATOM 787 O O . VAL A 1 109 ? 5.062 -7 3.285 1 98.38 109 VAL A O 1
ATOM 790 N N . PHE A 1 110 ? 5.945 -9.023 2.734 1 98.19 110 PHE A N 1
ATOM 791 C CA . PHE A 1 110 ? 6.648 -9.188 4 1 98.19 110 PHE A CA 1
ATOM 792 C C . PHE A 1 110 ? 8.102 -8.742 3.875 1 98.19 110 PHE A C 1
ATOM 794 O O . PHE A 1 110 ? 8.664 -8.75 2.777 1 98.19 110 PHE A O 1
ATOM 801 N N . ASP A 1 111 ? 8.742 -8.461 4.996 1 96.88 111 ASP A N 1
ATOM 802 C CA . ASP A 1 111 ? 10.117 -7.988 4.992 1 96.88 111 ASP A CA 1
ATOM 803 C C . ASP A 1 111 ? 11.102 -9.156 4.984 1 96.88 111 ASP A C 1
ATOM 805 O O . ASP A 1 111 ? 12.289 -8.977 4.703 1 96.88 111 ASP A O 1
ATOM 809 N N . GLY A 1 112 ? 10.57 -10.367 5.336 1 97.81 112 GLY A N 1
ATOM 810 C CA . GLY A 1 112 ? 11.367 -11.578 5.223 1 97.81 112 GLY A CA 1
ATOM 811 C C . GLY A 1 112 ? 12.312 -11.773 6.395 1 97.81 112 GLY A C 1
ATOM 812 O O . GLY A 1 112 ? 13.289 -12.523 6.293 1 97.81 112 GLY A O 1
ATOM 813 N N . GLN A 1 113 ? 12.078 -11.062 7.508 1 96.5 113 GLN A N 1
ATOM 814 C CA . GLN A 1 113 ? 12.992 -11.125 8.641 1 96.5 113 GLN A CA 1
ATOM 815 C C . GLN A 1 113 ? 12.531 -12.156 9.664 1 96.5 113 GLN A C 1
ATOM 817 O O . GLN A 1 113 ? 13.273 -12.5 10.586 1 96.5 113 GLN A O 1
ATOM 822 N N . LYS A 1 114 ? 11.344 -12.617 9.461 1 94.62 114 LYS A N 1
ATOM 823 C CA . LYS A 1 114 ? 10.828 -13.648 10.352 1 94.62 114 LYS A CA 1
ATOM 824 C C . LYS A 1 114 ? 11.547 -14.977 10.125 1 94.62 114 LYS A C 1
ATOM 826 O O . LYS A 1 114 ? 12.289 -15.125 9.148 1 94.62 114 LYS A O 1
ATOM 831 N N . LYS A 1 115 ? 11.477 -15.891 11.062 1 93 115 LYS A N 1
ATOM 832 C CA . LYS A 1 115 ? 12.133 -17.188 10.961 1 93 115 LYS A CA 1
ATOM 833 C C . LYS A 1 115 ? 11.117 -18.328 11.07 1 93 115 LYS A C 1
ATOM 835 O O . LYS A 1 115 ? 11.492 -19.484 11.297 1 93 115 LYS A O 1
ATOM 840 N N . SER A 1 116 ? 9.906 -17.984 11.055 1 97.38 116 SER A N 1
ATOM 841 C CA . SER A 1 116 ? 8.789 -18.922 10.992 1 97.38 116 SER A CA 1
ATOM 842 C C . SER A 1 116 ? 7.754 -18.469 9.969 1 97.38 116 SER A C 1
ATOM 844 O O . SER A 1 116 ? 7.73 -17.312 9.562 1 97.38 116 SER A O 1
ATOM 846 N N . PRO A 1 117 ? 6.988 -19.391 9.453 1 98.38 117 PRO A N 1
ATOM 847 C CA . PRO A 1 117 ? 6.023 -19.031 8.414 1 98.38 117 PRO A CA 1
ATOM 848 C C . PRO A 1 117 ? 5.145 -17.844 8.812 1 98.38 117 PRO A C 1
ATOM 850 O O . PRO A 1 117 ? 4.699 -17.75 9.961 1 98.38 117 PRO A O 1
ATOM 853 N N . TYR A 1 118 ? 4.953 -16.922 7.93 1 98.56 118 TYR A N 1
ATOM 854 C CA . TYR A 1 118 ? 4.164 -15.719 8.164 1 98.56 118 TYR A CA 1
ATOM 855 C C . TYR A 1 118 ? 2.68 -16.047 8.266 1 98.56 118 TYR A C 1
ATOM 857 O O . TYR A 1 118 ? 2.164 -16.859 7.488 1 98.56 118 TYR A O 1
ATOM 865 N N . LEU A 1 119 ? 2.014 -15.492 9.188 1 98.19 119 LEU A N 1
ATOM 866 C CA . LEU A 1 119 ? 0.56 -15.508 9.312 1 98.19 119 LEU A CA 1
ATOM 867 C C . LEU A 1 119 ? -0.064 -14.305 8.617 1 98.19 119 LEU A C 1
ATOM 869 O O . LEU A 1 119 ? 0.603 -13.289 8.406 1 98.19 119 LEU A O 1
ATOM 873 N N . GLU A 1 120 ? -1.355 -14.398 8.234 1 98 120 GLU A N 1
ATOM 874 C CA . GLU A 1 120 ? -2.049 -13.289 7.578 1 98 120 GLU A CA 1
ATOM 875 C C . GLU A 1 120 ? -2.047 -12.039 8.461 1 98 120 GLU A C 1
ATOM 877 O O . GLU A 1 120 ? -2.025 -10.922 7.949 1 98 120 GLU A O 1
ATOM 882 N N . ALA A 1 121 ? -1.964 -12.242 9.781 1 95.69 121 ALA A N 1
ATOM 883 C CA . ALA A 1 121 ? -2.059 -11.133 10.727 1 95.69 121 ALA A CA 1
ATOM 884 C C . ALA A 1 121 ? -0.697 -10.484 10.953 1 95.69 121 ALA A C 1
ATOM 886 O O . ALA A 1 121 ? -0.605 -9.406 11.547 1 95.69 121 ALA A O 1
ATOM 887 N N . ASP A 1 122 ? 0.395 -11.148 10.531 1 96.88 122 ASP A N 1
ATOM 888 C CA . ASP A 1 122 ? 1.718 -10.547 10.672 1 96.88 122 ASP A CA 1
ATOM 889 C C . ASP A 1 122 ? 1.801 -9.227 9.914 1 96.88 122 ASP A C 1
ATOM 891 O O . ASP A 1 122 ? 1.172 -9.062 8.859 1 96.88 122 ASP A O 1
ATOM 895 N N . PRO A 1 123 ? 2.592 -8.25 10.406 1 95.19 123 PRO A N 1
ATOM 896 C CA . PRO A 1 123 ? 2.719 -6.965 9.719 1 95.19 123 PRO A CA 1
ATOM 897 C C . PRO A 1 123 ? 3.293 -7.109 8.305 1 95.19 123 PRO A C 1
ATOM 899 O O . PRO A 1 123 ? 4.293 -7.805 8.109 1 95.19 123 PRO A O 1
ATOM 902 N N . ALA A 1 124 ? 2.623 -6.496 7.332 1 96.75 124 ALA A N 1
ATOM 903 C CA . ALA A 1 124 ? 3.117 -6.422 5.957 1 96.75 124 ALA A CA 1
ATOM 904 C C . ALA A 1 124 ? 4.047 -5.227 5.773 1 96.75 124 ALA A C 1
ATOM 906 O O . ALA A 1 124 ? 3.631 -4.078 5.941 1 96.75 124 ALA A O 1
ATOM 907 N N . GLN A 1 125 ? 5.316 -5.461 5.5 1 95.94 125 GLN A N 1
ATOM 908 C CA . GLN A 1 125 ? 6.352 -4.453 5.305 1 95.94 125 GLN A CA 1
ATOM 909 C C . GLN A 1 125 ? 7.188 -4.754 4.062 1 95.94 125 GLN A C 1
ATOM 911 O O . GLN A 1 125 ? 8.32 -5.223 4.176 1 95.94 125 GLN A O 1
ATOM 916 N N . PRO A 1 126 ? 6.672 -4.414 2.881 1 97.69 126 PRO A N 1
ATOM 917 C CA . PRO A 1 126 ? 7.363 -4.762 1.638 1 97.69 126 PRO A CA 1
ATOM 918 C C . PRO A 1 126 ? 8.734 -4.102 1.521 1 97.69 126 PRO A C 1
ATOM 920 O O . PRO A 1 126 ? 8.961 -3.027 2.082 1 97.69 126 PRO A O 1
ATOM 923 N N . GLN A 1 127 ? 9.641 -4.695 0.654 1 96.81 127 GLN A N 1
ATOM 924 C CA . GLN A 1 127 ? 11.031 -4.242 0.583 1 96.81 127 GLN A CA 1
ATOM 925 C C . GLN A 1 127 ? 11.297 -3.484 -0.715 1 96.81 127 GLN A C 1
ATOM 927 O O . GLN A 1 127 ? 12.422 -3.051 -0.967 1 96.81 127 GLN A O 1
ATOM 932 N N . GLY A 1 128 ? 10.266 -3.316 -1.528 1 96.25 128 GLY A N 1
ATOM 933 C CA . GLY A 1 128 ? 10.422 -2.652 -2.812 1 96.25 128 GLY A CA 1
ATOM 934 C C . GLY A 1 128 ? 9.102 -2.219 -3.424 1 96.25 128 GLY A C 1
ATOM 935 O O . GLY A 1 128 ? 8.039 -2.426 -2.834 1 96.25 128 GLY A O 1
ATOM 936 N N . VAL A 1 129 ? 9.234 -1.622 -4.621 1 97.38 129 VAL A N 1
ATOM 937 C CA . VAL A 1 129 ? 8.086 -1.004 -5.273 1 97.38 129 VAL A CA 1
ATOM 938 C C . VAL A 1 129 ? 7.086 -2.08 -5.691 1 97.38 129 VAL A C 1
ATOM 940 O O . VAL A 1 129 ? 5.875 -1.894 -5.566 1 97.38 129 VAL A O 1
ATOM 943 N N . TYR A 1 130 ? 7.578 -3.242 -6.16 1 97.88 130 TYR A N 1
ATOM 944 C CA . TYR A 1 130 ? 6.68 -4.328 -6.531 1 97.88 130 TYR A CA 1
ATOM 945 C C . TYR A 1 130 ? 5.836 -4.77 -5.344 1 97.88 130 TYR A C 1
ATOM 947 O O . TYR A 1 130 ? 4.602 -4.762 -5.414 1 97.88 130 TYR A O 1
ATOM 955 N N . GLY A 1 131 ? 6.5 -5.129 -4.246 1 98.31 131 GLY A N 1
ATOM 956 C CA . GLY A 1 131 ? 5.773 -5.543 -3.055 1 98.31 131 GLY A CA 1
ATOM 957 C C . GLY A 1 131 ? 4.801 -4.492 -2.553 1 98.31 131 GLY A C 1
ATOM 958 O O . GLY A 1 131 ? 3.672 -4.816 -2.178 1 98.31 131 GLY A O 1
ATOM 959 N N . ALA A 1 132 ? 5.207 -3.289 -2.584 1 98.44 132 ALA A N 1
ATOM 960 C CA . ALA A 1 132 ? 4.359 -2.191 -2.123 1 98.44 132 ALA A CA 1
ATOM 961 C C . ALA A 1 132 ? 3.145 -2.02 -3.029 1 98.44 132 ALA A C 1
ATOM 963 O O . ALA A 1 132 ? 2.045 -1.727 -2.553 1 98.44 132 ALA A O 1
ATOM 964 N N . SER A 1 133 ? 3.354 -2.133 -4.328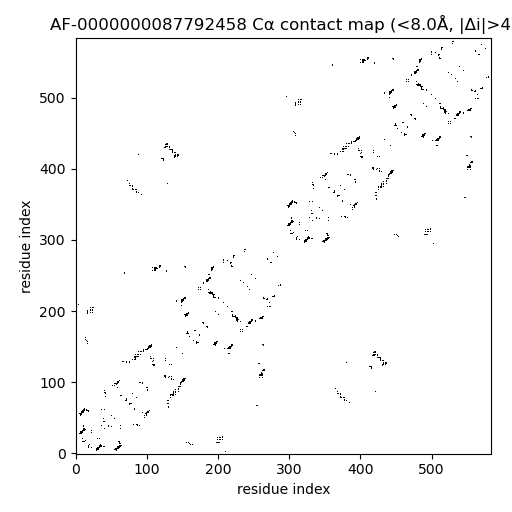 1 98.44 133 SER A N 1
ATOM 965 C CA . SER A 1 133 ? 2.25 -1.984 -5.273 1 98.44 133 SER A CA 1
ATOM 966 C C . SER A 1 133 ? 1.216 -3.09 -5.094 1 98.44 133 SER A C 1
ATOM 968 O O . SER A 1 133 ? 0.01 -2.83 -5.117 1 98.44 133 SER A O 1
ATOM 970 N N . LYS A 1 134 ? 1.681 -4.305 -4.898 1 98.75 134 LYS A N 1
ATOM 971 C CA . LYS A 1 134 ? 0.774 -5.426 -4.668 1 98.75 134 LYS A CA 1
ATOM 972 C C . LYS A 1 134 ? 0.04 -5.273 -3.338 1 98.75 134 LYS A C 1
ATOM 974 O O . LYS A 1 134 ? -1.152 -5.574 -3.244 1 98.75 134 LYS A O 1
ATOM 979 N N . LEU A 1 135 ? 0.797 -4.855 -2.357 1 98.69 135 LEU A N 1
ATOM 980 C CA . LEU A 1 135 ? 0.165 -4.613 -1.064 1 98.69 135 LEU A CA 1
ATOM 981 C C . LEU A 1 135 ? -0.914 -3.543 -1.176 1 98.69 135 LEU A C 1
ATOM 983 O O . LEU A 1 135 ? -1.954 -3.633 -0.52 1 98.69 135 LEU A O 1
ATOM 987 N N . CYS A 1 136 ? -0.674 -2.559 -1.932 1 98.5 136 CYS A N 1
ATOM 988 C CA . CYS A 1 136 ? -1.672 -1.512 -2.129 1 98.5 136 CYS A CA 1
ATOM 989 C C . CYS A 1 136 ? -2.947 -2.082 -2.738 1 98.5 136 CYS A C 1
ATOM 991 O O . CYS A 1 136 ? -4.047 -1.813 -2.252 1 98.5 136 CYS A O 1
ATOM 993 N N . GLY A 1 137 ? -2.799 -2.855 -3.787 1 98.69 137 GLY A N 1
ATOM 994 C CA . GLY A 1 137 ? -3.953 -3.504 -4.387 1 98.69 137 GLY A CA 1
ATOM 995 C C . GLY A 1 137 ? -4.715 -4.383 -3.412 1 98.69 137 GLY A C 1
ATOM 996 O O . GLY A 1 137 ? -5.949 -4.352 -3.375 1 98.69 137 GLY A O 1
ATOM 997 N N . GLU A 1 138 ? -3.969 -5.168 -2.648 1 98.56 138 GLU A N 1
ATOM 998 C CA . GLU A 1 138 ? -4.535 -5.988 -1.581 1 98.56 138 GLU A CA 1
ATOM 999 C C . GLU A 1 138 ? -5.395 -5.148 -0.639 1 98.56 138 GLU A C 1
ATOM 1001 O O . GLU A 1 138 ? -6.555 -5.48 -0.388 1 98.56 138 GLU A O 1
ATOM 1006 N N . ASN A 1 139 ? -4.855 -4.078 -0.152 1 98.12 139 ASN A N 1
ATOM 1007 C CA . ASN A 1 139 ? -5.527 -3.217 0.815 1 98.12 139 ASN A CA 1
ATOM 1008 C C . ASN A 1 139 ? -6.777 -2.576 0.22 1 98.12 139 ASN A C 1
ATOM 1010 O O . ASN A 1 139 ? -7.805 -2.467 0.893 1 98.12 139 ASN A O 1
ATOM 1014 N N . VAL A 1 140 ? -6.703 -2.145 -0.987 1 97.25 140 VAL A N 1
ATOM 1015 C CA . VAL A 1 140 ? -7.824 -1.506 -1.664 1 97.25 140 VAL A CA 1
ATOM 1016 C C . VAL A 1 140 ? -8.984 -2.492 -1.785 1 97.25 140 VAL A C 1
ATOM 1018 O O . VAL A 1 140 ? -10.133 -2.152 -1.489 1 97.25 140 VAL A O 1
ATOM 1021 N N . VAL A 1 141 ? -8.68 -3.691 -2.205 1 98.38 141 VAL A N 1
ATOM 1022 C CA . VAL A 1 141 ? -9.719 -4.695 -2.395 1 98.38 141 VAL A CA 1
ATOM 1023 C C . VAL A 1 141 ? -10.359 -5.035 -1.052 1 98.38 141 VAL A C 1
ATOM 1025 O O . VAL A 1 141 ? -11.586 -5.105 -0.942 1 98.38 141 VAL A O 1
ATOM 1028 N N . LEU A 1 142 ? -9.523 -5.203 -0.023 1 97.44 142 LEU A N 1
ATOM 1029 C CA . LEU A 1 142 ? -10.039 -5.516 1.307 1 97.44 142 LEU A CA 1
ATOM 1030 C C . LEU A 1 142 ? -10.945 -4.402 1.816 1 97.44 142 LEU A C 1
ATOM 1032 O O . LEU A 1 142 ? -11.938 -4.668 2.502 1 97.44 142 LEU A O 1
ATOM 1036 N N . ALA A 1 143 ? -10.648 -3.195 1.391 1 93.12 143 ALA A N 1
ATOM 1037 C CA . ALA A 1 143 ? -11.328 -2.027 1.944 1 93.12 143 ALA A CA 1
ATOM 1038 C C . ALA A 1 143 ? -12.555 -1.66 1.117 1 93.12 143 ALA A C 1
ATOM 1040 O O . ALA A 1 143 ? -13.594 -1.293 1.669 1 93.12 143 ALA A O 1
ATOM 1041 N N . ALA A 1 144 ? -12.422 -1.74 -0.144 1 89.5 144 ALA A N 1
ATOM 1042 C CA . ALA A 1 144 ? -13.398 -1.085 -1.01 1 89.5 144 ALA A CA 1
ATOM 1043 C C . ALA A 1 144 ? -14.375 -2.098 -1.602 1 89.5 144 ALA A C 1
ATOM 1045 O O . ALA A 1 144 ? -15.422 -1.723 -2.145 1 89.5 144 ALA A O 1
ATOM 1046 N N . SER A 1 145 ? -14.031 -3.359 -1.556 1 90 145 SER A N 1
ATOM 1047 C CA . SER A 1 145 ? -14.938 -4.387 -2.057 1 90 145 SER A CA 1
ATOM 1048 C C . SER A 1 145 ? -15.609 -5.137 -0.913 1 90 145 SER A C 1
ATOM 1050 O O . SER A 1 145 ? -14.969 -5.926 -0.216 1 90 145 SER A O 1
ATOM 1052 N N . PRO A 1 146 ? -16.891 -4.961 -0.796 1 91.38 146 PRO A N 1
ATOM 1053 C CA . PRO A 1 146 ? -17.562 -5.637 0.313 1 91.38 146 PRO A CA 1
ATOM 1054 C C . PRO A 1 146 ? -17.516 -7.156 0.194 1 91.38 146 PRO A C 1
ATOM 1056 O O . PRO A 1 146 ? -17.453 -7.859 1.207 1 91.38 146 PRO A O 1
ATOM 1059 N N . ARG A 1 147 ? -17.656 -7.688 -0.998 1 96.75 147 ARG A N 1
ATOM 1060 C CA . ARG A 1 147 ? -17.516 -9.117 -1.276 1 96.75 147 ARG A CA 1
ATOM 1061 C C . ARG A 1 147 ? -16.172 -9.422 -1.935 1 96.75 147 ARG A C 1
ATOM 1063 O O . ARG A 1 147 ? -15.984 -9.141 -3.121 1 96.75 147 ARG A O 1
ATOM 1070 N N . HIS A 1 148 ? -15.266 -9.93 -1.099 1 98.44 148 HIS A N 1
ATOM 1071 C CA . HIS A 1 148 ? -13.922 -10.141 -1.625 1 98.44 148 HIS A CA 1
ATOM 1072 C C . HIS A 1 148 ? -13.312 -11.422 -1.081 1 98.44 148 HIS A C 1
ATOM 1074 O O . HIS A 1 148 ? -13.773 -11.961 -0.074 1 98.44 148 HIS A O 1
ATOM 1080 N N . LEU A 1 149 ? -12.398 -11.953 -1.797 1 98.69 149 LEU A N 1
ATOM 1081 C CA . LEU A 1 149 ? -11.445 -12.992 -1.41 1 98.69 149 LEU A CA 1
ATOM 1082 C C . LEU A 1 149 ? -10.039 -12.648 -1.898 1 98.69 149 LEU A C 1
ATOM 1084 O O . LEU A 1 149 ? -9.789 -12.602 -3.105 1 98.69 149 LEU A O 1
ATOM 1088 N N . VAL A 1 150 ? -9.164 -12.32 -0.969 1 98.81 150 VAL A N 1
ATOM 1089 C CA . VAL A 1 150 ? -7.785 -11.977 -1.299 1 98.81 150 VAL A CA 1
ATOM 1090 C C . VAL A 1 150 ? -6.852 -13.109 -0.883 1 98.81 150 VAL A C 1
ATOM 1092 O O . VAL A 1 150 ? -6.938 -13.609 0.241 1 98.81 150 VAL A O 1
ATOM 1095 N N . ILE A 1 151 ? -5.984 -13.516 -1.779 1 98.81 151 ILE A N 1
ATOM 1096 C CA . ILE A 1 151 ? -5.098 -14.641 -1.506 1 98.81 151 ILE A CA 1
ATOM 1097 C C . ILE A 1 151 ? -3.646 -14.227 -1.741 1 98.81 151 ILE A C 1
ATOM 1099 O O . ILE A 1 151 ? -3.279 -13.836 -2.85 1 98.81 151 ILE A O 1
ATOM 1103 N N . ARG A 1 152 ? -2.779 -14.266 -0.723 1 98.88 152 ARG A N 1
ATOM 1104 C CA . ARG A 1 152 ? -1.334 -14.172 -0.901 1 98.88 152 ARG A CA 1
ATOM 1105 C C . ARG A 1 152 ? -0.748 -15.508 -1.343 1 98.88 152 ARG A C 1
ATOM 1107 O O . ARG A 1 152 ? -1.006 -16.547 -0.721 1 98.88 152 ARG A O 1
ATOM 1114 N N . VAL A 1 153 ? -0.021 -15.453 -2.412 1 98.31 153 VAL A N 1
ATOM 1115 C CA . VAL A 1 153 ? 0.615 -16.641 -2.963 1 98.31 153 VAL A CA 1
ATOM 1116 C C . VAL A 1 153 ? 2.129 -16.453 -3.006 1 98.31 153 VAL A C 1
ATOM 1118 O O . VAL A 1 153 ? 2.627 -15.352 -2.756 1 98.31 153 VAL A O 1
ATOM 1121 N N . CYS A 1 154 ? 2.844 -17.609 -3.264 1 96.94 154 CYS A N 1
ATOM 1122 C CA . CYS A 1 154 ? 4.301 -17.609 -3.236 1 96.94 154 CYS A CA 1
ATOM 1123 C C . CYS A 1 154 ? 4.867 -18.453 -4.375 1 96.94 154 CYS A C 1
ATOM 1125 O O . CYS A 1 154 ? 4.441 -19.594 -4.578 1 96.94 154 CYS A O 1
ATOM 1127 N N . ARG A 1 155 ? 5.762 -17.969 -5.18 1 95.69 155 ARG A N 1
ATOM 1128 C CA . ARG A 1 155 ? 6.582 -18.688 -6.148 1 95.69 155 ARG A CA 1
ATOM 1129 C C . ARG A 1 155 ? 5.719 -19.562 -7.043 1 95.69 155 ARG A C 1
ATOM 1131 O O . ARG A 1 155 ? 5.871 -20.797 -7.047 1 95.69 155 ARG A O 1
ATOM 1138 N N . LEU A 1 156 ? 4.93 -19 -7.832 1 96.81 156 LEU A N 1
ATOM 1139 C CA . LEU A 1 156 ? 3.988 -19.719 -8.68 1 96.81 156 LEU A CA 1
ATOM 1140 C C . LEU A 1 156 ? 4.719 -20.484 -9.781 1 96.81 156 LEU A C 1
ATOM 1142 O O . LEU A 1 156 ? 5.699 -19.984 -10.336 1 96.81 156 LEU A O 1
ATOM 1146 N N . PHE A 1 157 ? 4.242 -21.656 -10.047 1 96.44 157 PHE A N 1
ATOM 1147 C CA . PHE A 1 157 ? 4.664 -22.406 -11.227 1 96.44 157 PHE A CA 1
ATOM 1148 C C . PHE A 1 157 ? 3.533 -23.297 -11.734 1 96.44 157 PHE A C 1
ATOM 1150 O O . PHE A 1 157 ? 2.648 -23.688 -10.969 1 96.44 157 PHE A O 1
ATOM 1157 N N . GLY A 1 158 ? 3.547 -23.547 -13 1 95 158 GLY A N 1
ATOM 1158 C CA . GLY A 1 158 ? 2.535 -24.391 -13.594 1 95 158 GLY A CA 1
ATOM 1159 C C . GLY A 1 158 ? 2.504 -24.312 -15.109 1 95 158 GLY A C 1
ATOM 1160 O O . GLY A 1 158 ? 3.379 -23.703 -15.727 1 95 158 GLY A O 1
ATOM 1161 N N . PRO A 1 159 ? 1.548 -25.016 -15.734 1 91.25 159 PRO A N 1
ATOM 1162 C CA . PRO A 1 159 ? 1.454 -25.062 -17.188 1 91.25 159 PRO A CA 1
ATOM 1163 C C . PRO A 1 159 ? 1.271 -23.672 -17.812 1 91.25 159 PRO A C 1
ATOM 1165 O O . PRO A 1 159 ? 0.571 -22.828 -17.25 1 91.25 159 PRO A O 1
ATOM 1168 N N . ILE A 1 160 ? 2.016 -23.453 -18.859 1 85.31 160 ILE A N 1
ATOM 1169 C CA . ILE A 1 160 ? 1.878 -22.203 -19.609 1 85.31 160 ILE A CA 1
ATOM 1170 C C . ILE A 1 160 ? 1.597 -22.516 -21.078 1 85.31 160 ILE A C 1
ATOM 1172 O O . ILE A 1 160 ? 1.804 -23.641 -21.531 1 85.31 160 ILE A O 1
ATOM 1176 N N . ASP A 1 161 ? 0.865 -21.625 -21.719 1 73.38 161 ASP A N 1
ATOM 1177 C CA . ASP A 1 161 ? 0.667 -21.812 -23.156 1 73.38 161 ASP A CA 1
ATOM 1178 C C . ASP A 1 161 ? 1.908 -21.391 -23.938 1 73.38 161 ASP A C 1
ATOM 1180 O O . ASP A 1 161 ? 2.57 -20.406 -23.594 1 73.38 161 ASP A O 1
ATOM 1184 N N . GLY A 1 162 ? 2.686 -22.375 -24.5 1 59.66 162 GLY A N 1
ATOM 1185 C CA . GLY A 1 162 ? 3.926 -22.312 -25.266 1 59.66 162 GLY A CA 1
ATOM 1186 C C . GLY A 1 162 ? 4.129 -20.984 -25.969 1 59.66 162 GLY A C 1
ATOM 1187 O O . GLY A 1 162 ? 5.266 -20.531 -26.125 1 59.66 162 GLY A O 1
ATOM 1188 N N . GLU A 1 163 ? 3.193 -20.391 -26.656 1 49.62 163 GLU A N 1
ATOM 1189 C CA . GLU A 1 163 ? 3.35 -19.25 -27.547 1 49.62 163 GLU A CA 1
ATOM 1190 C C . GLU A 1 163 ? 3.697 -17.984 -26.766 1 49.62 163 GLU A C 1
ATOM 1192 O O . GLU A 1 163 ? 4.289 -17.047 -27.312 1 49.62 163 GLU A O 1
ATOM 1197 N N . THR A 1 164 ? 3.229 -17.828 -25.734 1 47.31 164 THR A N 1
ATOM 1198 C CA . THR A 1 164 ? 3.125 -16.484 -25.188 1 47.31 164 THR A CA 1
ATOM 1199 C C . THR A 1 164 ? 4.219 -16.234 -24.156 1 47.31 164 THR A C 1
ATOM 1201 O O . THR A 1 164 ? 4.605 -15.094 -23.922 1 47.31 164 THR A O 1
ATOM 1204 N N . GLN A 1 165 ? 4.594 -17.156 -23.25 1 53.62 165 GLN A N 1
ATOM 1205 C CA . GLN A 1 165 ? 5.156 -16.656 -22 1 53.62 165 GLN A CA 1
ATOM 1206 C C . GLN A 1 165 ? 6.648 -16.953 -21.922 1 53.62 165 GLN A C 1
ATOM 1208 O O . GLN A 1 165 ? 7.086 -18.062 -22.25 1 53.62 165 GLN A O 1
ATOM 1213 N N . LYS A 1 166 ? 7.387 -15.883 -21.938 1 54.81 166 LYS A N 1
ATOM 1214 C CA . LYS A 1 166 ? 8.734 -15.945 -21.391 1 54.81 166 LYS A CA 1
ATOM 1215 C C . LYS A 1 166 ? 8.734 -16.625 -20.016 1 54.81 166 LYS A C 1
ATOM 1217 O O . LYS A 1 166 ? 7.887 -16.344 -19.172 1 54.81 166 LYS A O 1
ATOM 1222 N N . PRO A 1 167 ? 9.578 -17.656 -20.016 1 49.25 167 PRO A N 1
ATOM 1223 C CA . PRO A 1 167 ? 9.68 -18.406 -18.766 1 49.25 167 PRO A CA 1
ATOM 1224 C C . PRO A 1 167 ? 9.812 -17.516 -17.547 1 49.25 167 PRO A C 1
ATOM 1226 O O . PRO A 1 167 ? 9.633 -17.969 -16.406 1 49.25 167 PRO A O 1
ATOM 1229 N N . GLY A 1 168 ? 10.031 -16.344 -17.656 1 58.44 168 GLY A N 1
ATOM 1230 C CA . GLY A 1 168 ? 10.461 -15.492 -16.562 1 58.44 168 GLY A CA 1
ATOM 1231 C C . GLY A 1 168 ? 9.477 -15.469 -15.406 1 58.44 168 GLY A C 1
ATOM 1232 O O . GLY A 1 168 ? 9.867 -15.266 -14.258 1 58.44 168 GLY A O 1
ATOM 1233 N N . GLY A 1 169 ? 8.383 -16.031 -15.602 1 77.44 169 GLY A N 1
ATOM 1234 C CA . GLY A 1 169 ? 7.449 -16.094 -14.484 1 77.44 169 GLY A CA 1
ATOM 1235 C C . GLY A 1 169 ? 7.195 -17.5 -13.992 1 77.44 169 GLY A C 1
ATOM 1236 O O . GLY A 1 169 ? 6.324 -17.734 -13.148 1 77.44 169 GLY A O 1
ATOM 1237 N N . ASN A 1 170 ? 8.086 -18.359 -14.562 1 92.5 170 ASN A N 1
ATOM 1238 C CA . ASN A 1 170 ? 8.023 -19.781 -14.234 1 92.5 170 ASN A CA 1
ATOM 1239 C C . ASN A 1 170 ? 9.414 -20.359 -13.969 1 92.5 170 ASN A C 1
ATOM 1241 O O . ASN A 1 170 ? 10.102 -20.781 -14.898 1 92.5 170 ASN A O 1
ATOM 1245 N N . PHE A 1 171 ? 9.805 -20.391 -12.727 1 95.44 171 PHE A N 1
ATOM 1246 C CA . PHE A 1 171 ? 11.18 -20.688 -12.344 1 95.44 171 PHE A CA 1
ATOM 1247 C C . PHE A 1 171 ? 11.602 -22.062 -12.82 1 95.44 171 PHE A C 1
ATOM 1249 O O . PHE A 1 171 ? 12.68 -22.219 -13.391 1 95.44 171 PHE A O 1
ATOM 1256 N N . PRO A 1 172 ? 10.789 -23.094 -12.664 1 96.5 172 PRO A N 1
ATOM 1257 C CA . PRO A 1 172 ? 11.195 -24.422 -13.164 1 96.5 172 PRO A CA 1
ATOM 1258 C C . PRO A 1 172 ? 11.492 -24.406 -14.656 1 96.5 172 PRO A C 1
ATOM 1260 O O . PRO A 1 172 ? 12.516 -24.953 -15.086 1 96.5 172 PRO A O 1
ATOM 1263 N N . LEU A 1 173 ? 10.664 -23.781 -15.445 1 94 173 LEU A N 1
ATOM 1264 C CA . LEU A 1 173 ? 10.883 -23.75 -16.891 1 94 173 LEU A CA 1
ATOM 1265 C C . LEU A 1 173 ? 12.133 -22.938 -17.234 1 94 173 LEU A C 1
ATOM 1267 O O . LEU A 1 173 ? 12.875 -23.312 -18.141 1 94 173 LEU A O 1
ATOM 1271 N N . LEU A 1 174 ? 12.344 -21.859 -16.531 1 93.81 174 LEU A N 1
ATOM 1272 C CA . LEU A 1 174 ? 13.539 -21.062 -16.734 1 93.81 174 LEU A CA 1
ATOM 1273 C C . LEU A 1 174 ? 14.797 -21.859 -16.422 1 93.81 174 LEU A C 1
ATOM 1275 O O . LEU A 1 174 ? 15.773 -21.828 -17.172 1 93.81 174 LEU A O 1
ATOM 1279 N N . MET A 1 175 ? 14.82 -22.578 -15.336 1 96 175 MET A N 1
ATOM 1280 C CA . MET A 1 175 ? 15.977 -23.375 -14.93 1 96 175 MET A CA 1
ATOM 1281 C C . MET A 1 175 ? 16.281 -24.453 -15.945 1 96 175 MET A C 1
ATOM 1283 O O . MET A 1 175 ? 17.453 -24.688 -16.281 1 96 175 MET A O 1
ATOM 1287 N N . ILE A 1 176 ? 15.242 -25.125 -16.359 1 95.19 176 ILE A N 1
ATOM 1288 C CA . ILE A 1 176 ? 15.453 -26.188 -17.359 1 95.19 176 ILE A CA 1
ATOM 1289 C C . ILE A 1 176 ? 16.062 -25.594 -18.625 1 95.19 176 ILE A C 1
ATOM 1291 O O . ILE A 1 176 ? 17.031 -26.141 -19.172 1 95.19 176 ILE A O 1
ATOM 1295 N N . LYS A 1 177 ? 15.516 -24.469 -19.078 1 94.19 177 LYS A N 1
ATOM 1296 C CA . LYS A 1 177 ? 16.047 -23.797 -20.266 1 94.19 177 LYS A CA 1
ATOM 1297 C C . LYS A 1 177 ? 17.516 -23.438 -20.078 1 94.19 177 LYS A C 1
ATOM 1299 O O . LYS A 1 177 ? 18.359 -23.812 -20.891 1 94.19 177 LYS A O 1
ATOM 1304 N N . LEU A 1 178 ? 17.828 -22.766 -19.016 1 95.31 178 LEU A N 1
ATOM 1305 C CA . LEU A 1 178 ? 19.203 -22.328 -18.75 1 95.31 178 LEU A CA 1
ATOM 1306 C C . LEU A 1 178 ? 20.125 -23.516 -18.531 1 95.31 178 LEU A C 1
ATOM 1308 O O . LEU A 1 178 ? 21.281 -23.5 -18.984 1 95.31 178 LEU A O 1
ATOM 1312 N N . GLY A 1 179 ? 19.656 -24.516 -17.859 1 96.56 179 GLY A N 1
ATOM 1313 C CA . GLY A 1 179 ? 20.453 -25.672 -17.547 1 96.56 179 GLY A CA 1
ATOM 1314 C C . GLY A 1 179 ? 20.859 -26.469 -18.766 1 96.56 179 GLY A C 1
ATOM 1315 O O . GLY A 1 179 ? 21.906 -27.125 -18.766 1 96.56 179 GLY A O 1
ATOM 1316 N N . LYS A 1 180 ? 20.047 -26.422 -19.781 1 95.81 180 LYS A N 1
ATOM 1317 C CA . LYS A 1 180 ? 20.375 -27.094 -21.031 1 95.81 180 LYS A CA 1
ATOM 1318 C C . LYS A 1 180 ? 21.391 -26.297 -21.844 1 95.81 180 LYS A C 1
ATOM 1320 O O . LYS A 1 180 ? 22.062 -26.859 -22.703 1 95.81 180 LYS A O 1
ATOM 1325 N N . GLU A 1 181 ? 21.484 -25.047 -21.531 1 96.56 181 GLU A N 1
ATOM 1326 C CA . GLU A 1 181 ? 22.328 -24.141 -22.328 1 96.56 181 GLU A CA 1
ATOM 1327 C C . GLU A 1 181 ? 23.656 -23.875 -21.625 1 96.56 181 GLU A C 1
ATOM 1329 O O . GLU A 1 181 ? 24.609 -23.406 -22.266 1 96.56 181 GLU A O 1
ATOM 1334 N N . ARG A 1 182 ? 23.688 -24.109 -20.344 1 97 182 ARG A N 1
ATOM 1335 C CA . ARG A 1 182 ? 24.844 -23.719 -19.562 1 97 182 ARG A CA 1
ATOM 1336 C C . ARG A 1 182 ? 25.375 -24.875 -18.734 1 97 182 ARG A C 1
ATOM 1338 O O . ARG A 1 182 ? 24.625 -25.797 -18.406 1 97 182 ARG A O 1
ATOM 1345 N N . GLU A 1 183 ? 26.641 -24.75 -18.406 1 97.69 183 GLU A N 1
ATOM 1346 C CA . GLU A 1 183 ? 27.25 -25.734 -17.531 1 97.69 183 GLU A CA 1
ATOM 1347 C C . GLU A 1 183 ? 26.906 -25.469 -16.062 1 97.69 183 GLU A C 1
ATOM 1349 O O . GLU A 1 183 ? 26.891 -26.391 -15.25 1 97.69 183 GLU A O 1
ATOM 1354 N N . SER A 1 184 ? 26.672 -24.172 -15.789 1 98.31 184 SER A N 1
ATOM 1355 C CA . SER A 1 184 ? 26.344 -23.797 -14.422 1 98.31 184 SER A CA 1
ATOM 1356 C C . SER A 1 184 ? 25.438 -22.562 -14.406 1 98.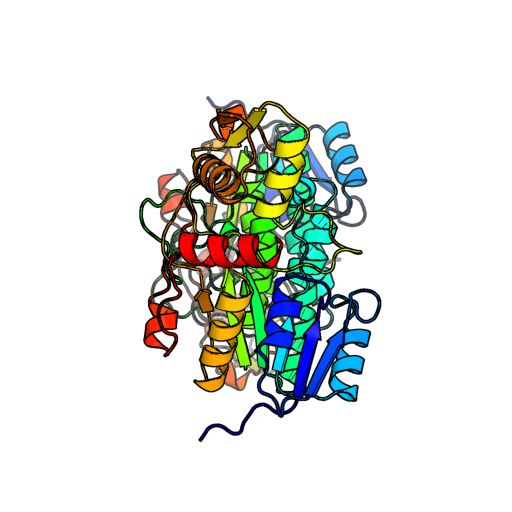31 184 SER A C 1
ATOM 1358 O O . SER A 1 184 ? 25.391 -21.812 -15.375 1 98.31 184 SER A O 1
ATOM 1360 N N . VAL A 1 185 ? 24.672 -22.484 -13.336 1 98 185 VAL A N 1
ATOM 1361 C CA . VAL A 1 185 ? 23.844 -21.312 -13.094 1 98 185 VAL A CA 1
ATOM 1362 C C . VAL A 1 185 ? 24.078 -20.797 -11.672 1 98 185 VAL A C 1
ATOM 1364 O O . VAL A 1 185 ? 24.25 -21.594 -10.742 1 98 185 VAL A O 1
ATOM 1367 N N . ARG A 1 186 ? 24.109 -19.469 -11.484 1 97.88 186 ARG A N 1
ATOM 1368 C CA . ARG A 1 186 ? 24.141 -18.844 -10.164 1 97.88 186 ARG A CA 1
ATOM 1369 C C . ARG A 1 186 ? 22.734 -18.625 -9.617 1 97.88 186 ARG A C 1
ATOM 1371 O O . ARG A 1 186 ? 21.906 -17.984 -10.258 1 97.88 186 ARG A O 1
ATOM 1378 N N . VAL A 1 187 ? 22.469 -19.234 -8.469 1 98.25 187 VAL A N 1
ATOM 1379 C CA . VAL A 1 187 ? 21.125 -19.156 -7.902 1 98.25 187 VAL A CA 1
ATOM 1380 C C . VAL A 1 187 ? 21.219 -18.812 -6.418 1 98.25 187 VAL A C 1
ATOM 1382 O O . VAL A 1 187 ? 22.078 -19.344 -5.703 1 98.25 187 VAL A O 1
ATOM 1385 N N . VAL A 1 188 ? 20.391 -17.922 -5.992 1 98.31 188 VAL A N 1
ATOM 1386 C CA . VAL A 1 188 ? 20.422 -17.469 -4.605 1 98.31 188 VAL A CA 1
ATOM 1387 C C . VAL A 1 188 ? 20.047 -18.625 -3.676 1 98.31 188 VAL A C 1
ATOM 1389 O O . VAL A 1 188 ? 19.156 -19.406 -3.979 1 98.31 188 VAL A O 1
ATOM 1392 N N . ASP A 1 189 ? 20.672 -18.672 -2.502 1 98.62 189 ASP A N 1
ATOM 1393 C CA . ASP A 1 189 ? 20.484 -19.797 -1.593 1 98.62 189 ASP A CA 1
ATOM 1394 C C . ASP A 1 189 ? 19.938 -19.312 -0.248 1 98.62 189 ASP A C 1
ATOM 1396 O O . ASP A 1 189 ? 19.609 -20.141 0.616 1 98.62 189 ASP A O 1
ATOM 1400 N N . ASP A 1 190 ? 19.781 -18.031 -0.099 1 98.31 190 ASP A N 1
ATOM 1401 C CA . ASP A 1 190 ? 19.375 -17.531 1.205 1 98.31 190 ASP A CA 1
ATOM 1402 C C . ASP A 1 190 ? 17.969 -16.938 1.147 1 98.31 190 ASP A C 1
ATOM 1404 O O . ASP A 1 190 ? 17.516 -16.281 2.088 1 98.31 190 ASP A O 1
ATOM 1408 N N . GLN A 1 191 ? 17.266 -17.078 0.12 1 98.19 191 GLN A N 1
ATOM 1409 C CA . GLN A 1 191 ? 15.836 -16.75 0.013 1 98.19 191 GLN A CA 1
ATOM 1410 C C . GLN A 1 191 ? 14.984 -18.016 0.114 1 98.19 191 GLN A C 1
ATOM 1412 O O . GLN A 1 191 ? 15.016 -18.859 -0.774 1 98.19 191 GLN A O 1
ATOM 1417 N N . ILE A 1 192 ? 14.195 -18.047 1.174 1 98.56 192 ILE A N 1
ATOM 1418 C CA . ILE A 1 192 ? 13.445 -19.25 1.488 1 98.56 192 ILE A CA 1
ATOM 1419 C C . ILE A 1 192 ? 11.953 -18.984 1.332 1 98.56 192 ILE A C 1
ATOM 1421 O O . ILE A 1 192 ? 11.438 -17.984 1.825 1 98.56 192 ILE A O 1
ATOM 1425 N N . GLY A 1 193 ? 11.25 -19.828 0.634 1 97.88 193 GLY A N 1
ATOM 1426 C CA . GLY A 1 193 ? 9.812 -19.766 0.448 1 97.88 193 GLY A CA 1
ATOM 1427 C C . GLY A 1 193 ? 9.219 -21.078 -0.05 1 97.88 193 GLY A C 1
ATOM 1428 O O . GLY A 1 193 ? 9.906 -22.094 -0.09 1 97.88 193 GLY A O 1
ATOM 1429 N N . SER A 1 194 ? 7.969 -21.031 -0.404 1 96.81 194 SER A N 1
ATOM 1430 C CA . SER A 1 194 ? 7.293 -22.25 -0.834 1 96.81 194 SER A CA 1
ATOM 1431 C C . SER A 1 194 ? 6.84 -22.156 -2.287 1 96.81 194 SER A C 1
ATOM 1433 O O . SER A 1 194 ? 6 -21.312 -2.625 1 96.81 194 SER A O 1
ATOM 1435 N N . PRO A 1 195 ? 7.379 -23.016 -3.152 1 97.88 195 PRO A N 1
ATOM 1436 C CA . PRO A 1 195 ? 6.824 -23.078 -4.504 1 97.88 195 PRO A CA 1
ATOM 1437 C C . PRO A 1 195 ? 5.348 -23.469 -4.52 1 97.88 195 PRO A C 1
ATOM 1439 O O . PRO A 1 195 ? 4.922 -24.328 -3.736 1 97.88 195 PRO A O 1
ATOM 1442 N N . SER A 1 196 ? 4.57 -22.812 -5.316 1 98.12 196 SER A N 1
ATOM 1443 C CA . SER A 1 196 ? 3.129 -23.031 -5.352 1 98.12 196 SER A CA 1
ATOM 1444 C C . SER A 1 196 ? 2.664 -23.422 -6.75 1 98.12 196 SER A C 1
ATOM 1446 O O . SER A 1 196 ? 2.805 -22.656 -7.699 1 98.12 196 SER A O 1
ATOM 1448 N N . TYR A 1 197 ? 2.125 -24.594 -6.836 1 98.25 197 TYR A N 1
ATOM 1449 C CA . TYR A 1 197 ? 1.652 -25.172 -8.094 1 98.25 197 TYR A CA 1
ATOM 1450 C C . TYR A 1 197 ? 0.261 -24.641 -8.438 1 98.25 197 TYR A C 1
ATOM 1452 O O . TYR A 1 197 ? -0.696 -24.875 -7.691 1 98.25 197 TYR A O 1
ATOM 1460 N N . THR A 1 198 ? 0.12 -23.953 -9.562 1 97.81 198 THR A N 1
ATOM 1461 C CA . THR A 1 198 ? -1.077 -23.172 -9.883 1 97.81 198 THR A CA 1
ATOM 1462 C C . THR A 1 198 ? -2.303 -24.078 -9.945 1 97.81 198 THR A C 1
ATOM 1464 O O . THR A 1 198 ? -3.396 -23.688 -9.531 1 97.81 198 THR A O 1
ATOM 1467 N N . PRO A 1 199 ? -2.258 -25.328 -10.438 1 97.62 199 PRO A N 1
ATOM 1468 C CA . PRO A 1 199 ? -3.445 -26.188 -10.383 1 97.62 199 PRO A CA 1
ATOM 1469 C C . PRO A 1 199 ? -3.896 -26.484 -8.961 1 97.62 199 PRO A C 1
ATOM 1471 O O . PRO A 1 199 ? -5.098 -26.531 -8.688 1 97.62 199 PRO A O 1
ATOM 1474 N N . ASP A 1 200 ? -2.891 -26.719 -8.078 1 98.56 200 ASP A N 1
ATOM 1475 C CA . ASP A 1 200 ? -3.238 -26.922 -6.676 1 98.56 200 ASP A CA 1
ATOM 1476 C C . ASP A 1 200 ? -3.895 -25.688 -6.078 1 98.56 200 ASP A C 1
ATOM 1478 O O . ASP A 1 200 ? -4.906 -25.781 -5.375 1 98.56 200 ASP A O 1
ATOM 1482 N N . LEU A 1 201 ? -3.328 -24.562 -6.344 1 98.44 201 LEU A N 1
ATOM 1483 C CA . LEU A 1 201 ? -3.867 -23.297 -5.84 1 98.44 201 LEU A CA 1
ATOM 1484 C C . LEU A 1 201 ? -5.289 -23.078 -6.348 1 98.44 201 LEU A C 1
ATOM 1486 O O . LEU A 1 201 ? -6.164 -22.656 -5.586 1 98.44 201 LEU A O 1
ATOM 1490 N N . ALA A 1 202 ? -5.469 -23.344 -7.641 1 98.38 202 ALA A N 1
ATOM 1491 C CA . ALA A 1 202 ? -6.781 -23.141 -8.25 1 98.38 202 ALA A CA 1
ATOM 1492 C C . ALA A 1 202 ? -7.855 -23.938 -7.527 1 98.38 202 ALA A C 1
ATOM 1494 O O . ALA A 1 202 ? -8.93 -23.422 -7.207 1 98.38 202 ALA A O 1
ATOM 1495 N N . ARG A 1 203 ? -7.555 -25.188 -7.246 1 97.88 203 ARG A N 1
ATOM 1496 C CA . ARG A 1 203 ? -8.508 -26.031 -6.527 1 97.88 203 ARG A CA 1
ATOM 1497 C C . ARG A 1 203 ? -8.797 -25.469 -5.141 1 97.88 203 ARG A C 1
ATOM 1499 O O . ARG A 1 203 ? -9.945 -25.469 -4.691 1 97.88 203 ARG A O 1
ATOM 1506 N N . GLY A 1 204 ? -7.742 -25.016 -4.457 1 98.31 204 GLY A N 1
ATOM 1507 C CA . GLY A 1 204 ?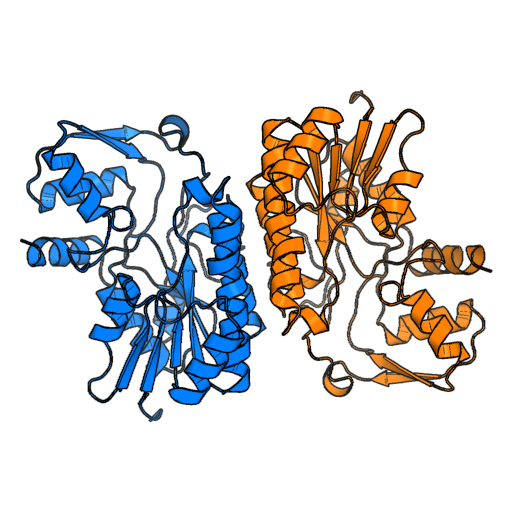 -7.922 -24.406 -3.146 1 98.31 204 GLY A CA 1
ATOM 1508 C C . GLY A 1 204 ? -8.781 -23.156 -3.176 1 98.31 204 GLY A C 1
ATOM 1509 O O . GLY A 1 204 ? -9.625 -22.969 -2.299 1 98.31 204 GLY A O 1
ATOM 1510 N N . VAL A 1 205 ? -8.609 -22.328 -4.168 1 98.31 205 VAL A N 1
ATOM 1511 C CA . VAL A 1 205 ? -9.375 -21.094 -4.316 1 98.31 205 VAL A CA 1
ATOM 1512 C C . VAL A 1 205 ? -10.852 -21.422 -4.523 1 98.31 205 VAL A C 1
ATOM 1514 O O . VAL A 1 205 ? -11.719 -20.812 -3.893 1 98.31 205 VAL A O 1
ATOM 1517 N N . TRP A 1 206 ? -11.172 -22.359 -5.395 1 97.56 206 TRP A N 1
ATOM 1518 C CA . TRP A 1 206 ? -12.555 -22.766 -5.641 1 97.56 206 TRP A CA 1
ATOM 1519 C C . TRP A 1 206 ? -13.195 -23.328 -4.375 1 97.56 206 TRP A C 1
ATOM 1521 O O . TRP A 1 206 ? -14.375 -23.078 -4.102 1 97.56 206 TRP A O 1
ATOM 1531 N N . GLN A 1 207 ? -12.406 -24.062 -3.602 1 97.31 207 GLN A N 1
ATOM 1532 C CA . GLN A 1 207 ? -12.93 -24.594 -2.346 1 97.31 207 GLN A CA 1
ATOM 1533 C C . GLN A 1 207 ? -13.281 -23.469 -1.377 1 97.31 207 GLN A C 1
ATOM 1535 O O . GLN A 1 207 ? -14.328 -23.516 -0.726 1 97.31 207 GLN A O 1
ATOM 1540 N N . LEU A 1 208 ? -12.398 -22.484 -1.269 1 97.88 208 LEU A N 1
ATOM 1541 C CA . LEU A 1 208 ? -12.688 -21.328 -0.42 1 97.88 208 LEU A CA 1
ATOM 1542 C C . LEU A 1 208 ? -13.977 -20.641 -0.86 1 97.88 208 LEU A C 1
ATOM 1544 O O . LEU A 1 208 ? -14.805 -20.281 -0.024 1 97.88 208 LEU A O 1
ATOM 1548 N N . LEU A 1 209 ? -14.117 -20.516 -2.176 1 96.94 209 LEU A N 1
ATOM 1549 C CA . LEU A 1 209 ? -15.305 -19.875 -2.723 1 96.94 209 LEU A CA 1
ATOM 1550 C C . LEU A 1 209 ? -16.562 -20.672 -2.395 1 96.94 209 LEU A C 1
ATOM 1552 O O . LEU A 1 209 ? -17.562 -20.109 -1.97 1 96.94 209 LEU A O 1
ATOM 1556 N N . GLU A 1 210 ? -16.484 -21.938 -2.6 1 94.5 210 GLU A N 1
ATOM 1557 C CA . GLU A 1 210 ? -17.625 -22.812 -2.344 1 94.5 210 GLU A CA 1
ATOM 1558 C C . GLU A 1 210 ? -18.016 -22.781 -0.873 1 94.5 210 GLU A C 1
ATOM 1560 O O . GLU A 1 210 ? -19.203 -22.906 -0.543 1 94.5 210 GLU A O 1
ATOM 1565 N N . ASN A 1 211 ? -17.016 -22.594 -0.014 1 96 211 ASN A N 1
ATOM 1566 C CA . ASN A 1 211 ? -17.25 -22.562 1.425 1 96 211 ASN A CA 1
ATOM 1567 C C . ASN A 1 211 ? -17.703 -21.188 1.896 1 96 211 ASN A C 1
ATOM 1569 O O . ASN A 1 211 ? -17.875 -20.969 3.096 1 96 211 ASN A O 1
ATOM 1573 N N . GLY A 1 212 ? -17.797 -20.234 1.032 1 95.5 212 GLY A N 1
ATOM 1574 C CA . GLY A 1 212 ? -18.281 -18.906 1.363 1 95.5 212 GLY A CA 1
ATOM 1575 C C . GLY A 1 212 ? -17.25 -18.047 2.053 1 95.5 212 GLY A C 1
ATOM 1576 O O . GLY A 1 212 ? -17.594 -17.078 2.738 1 95.5 212 GLY A O 1
ATOM 1577 N N . ALA A 1 213 ? -15.969 -18.422 1.85 1 97.06 213 ALA A N 1
ATOM 1578 C CA . ALA A 1 213 ? -14.891 -17.688 2.521 1 97.06 213 ALA A CA 1
ATOM 1579 C C . ALA A 1 213 ? -14.766 -16.266 1.986 1 97.06 213 ALA A C 1
ATOM 1581 O O . ALA A 1 213 ? -15.07 -16.016 0.82 1 97.06 213 ALA A O 1
ATOM 1582 N N . SER A 1 214 ? -14.398 -15.344 2.865 1 97.69 214 SER A N 1
ATOM 1583 C CA . SER A 1 214 ? -14.094 -13.953 2.543 1 97.69 214 SER A CA 1
ATOM 1584 C C . SER A 1 214 ? -12.914 -13.445 3.361 1 97.69 214 SER A C 1
ATOM 1586 O O . SER A 1 214 ? -12.609 -13.992 4.422 1 97.69 214 SER A O 1
ATOM 1588 N N . GLY A 1 215 ? -12.266 -12.445 2.848 1 97.88 215 GLY A N 1
ATOM 1589 C CA . GLY A 1 215 ? -11.141 -11.859 3.561 1 97.88 215 GLY A CA 1
ATOM 1590 C C . GLY A 1 215 ? -9.789 -12.273 3 1 97.88 215 GLY A C 1
ATOM 1591 O O . GLY A 1 215 ? -9.672 -12.57 1.809 1 97.88 215 GLY A O 1
ATOM 1592 N N . LEU A 1 216 ? -8.75 -12.18 3.789 1 98.56 216 LEU A N 1
ATOM 1593 C CA . LEU A 1 216 ? -7.363 -12.406 3.4 1 98.56 216 LEU A CA 1
ATOM 1594 C C . LEU A 1 216 ? -6.906 -13.805 3.799 1 98.56 216 LEU A C 1
ATOM 1596 O O . LEU A 1 216 ? -7.09 -14.219 4.945 1 98.56 216 LEU A O 1
ATOM 1600 N N . PHE A 1 217 ? -6.359 -14.547 2.846 1 98.81 217 PHE A N 1
ATOM 1601 C CA . PHE A 1 217 ? -5.859 -15.891 3.09 1 98.81 217 PHE A CA 1
ATOM 1602 C C . PHE A 1 217 ? -4.477 -16.078 2.475 1 98.81 217 PHE A C 1
ATOM 1604 O O . PHE A 1 217 ? -4.113 -15.367 1.532 1 98.81 217 PHE A O 1
ATOM 1611 N N . HIS A 1 218 ? -3.738 -17 3.033 1 98.81 218 HIS A N 1
ATOM 1612 C CA . HIS A 1 218 ? -2.543 -17.547 2.4 1 98.81 218 HIS A CA 1
ATOM 1613 C C . HIS A 1 218 ? -2.838 -18.891 1.742 1 98.81 218 HIS A C 1
ATOM 1615 O O . HIS A 1 218 ? -3.602 -19.703 2.277 1 98.81 218 HIS A O 1
ATOM 1621 N N . LEU A 1 219 ? -2.299 -19.109 0.638 1 98.56 219 LEU A N 1
ATOM 1622 C CA . LEU A 1 219 ? -2.373 -20.422 -0.002 1 98.56 219 LEU A CA 1
ATOM 1623 C C . LEU A 1 219 ? -1.071 -20.75 -0.726 1 98.56 219 LEU A C 1
ATOM 1625 O O . LEU A 1 219 ? -0.639 -20 -1.604 1 98.56 219 LEU A O 1
ATOM 1629 N N . SER A 1 220 ? -0.423 -21.781 -0.425 1 98.38 220 SER A N 1
ATOM 1630 C CA . SER A 1 220 ? 0.794 -22.297 -1.047 1 98.38 220 SER A CA 1
ATOM 1631 C C . SER A 1 220 ? 0.935 -23.797 -0.83 1 98.38 220 SER A C 1
ATOM 1633 O O . SER A 1 220 ? 0.272 -24.375 0.038 1 98.38 220 SER A O 1
ATOM 1635 N N . ASN A 1 221 ? 1.683 -24.453 -1.618 1 98.56 221 ASN A N 1
ATOM 1636 C CA . ASN A 1 221 ? 2.025 -25.844 -1.354 1 98.56 221 ASN A CA 1
ATOM 1637 C C . ASN A 1 221 ? 2.844 -25.984 -0.074 1 98.56 221 ASN A C 1
ATOM 1639 O O . ASN A 1 221 ? 3.443 -25.016 0.396 1 98.56 221 ASN A O 1
ATOM 1643 N N . ALA A 1 222 ? 2.799 -27.172 0.509 1 98.06 222 ALA A N 1
ATOM 1644 C CA . ALA A 1 222 ? 3.529 -27.438 1.746 1 98.06 222 ALA A CA 1
ATOM 1645 C C . ALA A 1 222 ? 5.031 -27.516 1.49 1 98.06 222 ALA A C 1
ATOM 1647 O O . ALA A 1 222 ? 5.461 -27.812 0.373 1 98.06 222 ALA A O 1
ATOM 1648 N N . GLY A 1 223 ? 5.824 -27.219 2.588 1 97.75 223 GLY A N 1
ATOM 1649 C CA . GLY A 1 223 ? 7.273 -27.266 2.514 1 97.75 223 GLY A CA 1
ATOM 1650 C C . GLY A 1 223 ? 7.891 -25.938 2.129 1 97.75 223 GLY A C 1
ATOM 1651 O O . GLY A 1 223 ? 7.184 -25 1.751 1 97.75 223 GLY A O 1
ATOM 1652 N N . GLU A 1 224 ? 9.125 -25.781 2.309 1 98.31 224 GLU A N 1
ATOM 1653 C CA . GLU A 1 224 ? 9.891 -24.594 1.926 1 98.31 224 GLU A CA 1
ATOM 1654 C C . GLU A 1 224 ? 11.25 -24.969 1.347 1 98.31 224 GLU A C 1
ATOM 1656 O O . GLU A 1 224 ? 11.75 -26.078 1.592 1 98.31 224 GLU A O 1
ATOM 1661 N N . VAL A 1 225 ? 11.805 -24.094 0.585 1 98.5 225 VAL A N 1
ATOM 1662 C CA . VAL A 1 225 ? 13.055 -24.391 -0.111 1 98.5 225 VAL A CA 1
ATOM 1663 C C . VAL A 1 225 ? 13.734 -23.078 -0.528 1 98.5 225 VAL A C 1
ATOM 1665 O O . VAL A 1 225 ? 13.07 -22.062 -0.739 1 98.5 225 VAL A O 1
ATOM 1668 N N . SER A 1 226 ? 15.055 -23.109 -0.567 1 98.62 226 SER A N 1
ATOM 1669 C CA . SER A 1 226 ? 15.766 -22.016 -1.216 1 98.62 226 SER A CA 1
ATOM 1670 C C . SER A 1 226 ? 15.672 -22.125 -2.734 1 98.62 226 SER A C 1
ATOM 1672 O O . SER A 1 226 ? 15.375 -23.188 -3.275 1 98.62 226 SER A O 1
ATOM 1674 N N . PHE A 1 227 ? 15.969 -21.047 -3.439 1 98.25 227 PHE A N 1
ATOM 1675 C CA . PHE A 1 227 ? 15.969 -21.094 -4.898 1 98.25 227 PHE A CA 1
ATOM 1676 C C . PHE A 1 227 ? 17.062 -22.031 -5.41 1 98.25 227 PHE A C 1
ATOM 1678 O O . PHE A 1 227 ? 16.859 -22.734 -6.398 1 98.25 227 PHE A O 1
ATOM 1685 N N . ALA A 1 228 ? 18.234 -22.016 -4.773 1 98.75 228 ALA A N 1
ATOM 1686 C CA . ALA A 1 228 ? 19.328 -22.891 -5.184 1 98.75 228 ALA A CA 1
ATOM 1687 C C . ALA A 1 228 ? 18.938 -24.359 -5.051 1 98.75 228 ALA A C 1
ATOM 1689 O O . ALA A 1 228 ? 19.125 -25.141 -5.984 1 98.75 228 ALA A O 1
ATOM 1690 N N . ASP A 1 229 ? 18.422 -24.672 -3.893 1 98.75 229 ASP A N 1
ATOM 1691 C CA . ASP A 1 229 ? 18.016 -26.062 -3.684 1 98.75 229 ASP A CA 1
ATOM 1692 C C . ASP A 1 229 ? 16.844 -26.422 -4.586 1 98.75 229 ASP A C 1
ATOM 1694 O O . ASP A 1 229 ? 16.719 -27.578 -5.031 1 98.75 229 ASP A O 1
ATOM 1698 N N . TYR A 1 230 ? 15.945 -25.516 -4.801 1 98.69 230 TYR A N 1
ATOM 1699 C CA . TYR A 1 230 ? 14.852 -25.719 -5.742 1 98.69 230 TYR A CA 1
ATOM 1700 C C . TYR A 1 230 ? 15.383 -26.016 -7.137 1 98.69 230 TYR A C 1
ATOM 1702 O O . TYR A 1 230 ? 14.922 -26.969 -7.789 1 98.69 230 TYR A O 1
ATOM 1710 N N . ALA A 1 231 ? 16.344 -25.266 -7.566 1 98.56 231 ALA A N 1
ATOM 1711 C CA . ALA A 1 231 ? 16.969 -25.484 -8.867 1 98.56 231 ALA A CA 1
ATOM 1712 C C . ALA A 1 231 ? 17.594 -26.875 -8.945 1 98.56 231 ALA A C 1
ATOM 1714 O O . ALA A 1 231 ? 17.438 -27.578 -9.953 1 98.56 231 ALA A O 1
ATOM 1715 N N . ARG A 1 232 ? 18.328 -27.266 -7.91 1 98.69 232 ARG A N 1
ATOM 1716 C CA . ARG A 1 232 ? 18.938 -28.594 -7.883 1 98.69 232 ARG A CA 1
ATOM 1717 C C . ARG A 1 232 ? 17.891 -29.688 -8.031 1 98.69 232 ARG A C 1
ATOM 1719 O O . ARG A 1 232 ? 18.094 -30.656 -8.773 1 98.69 232 ARG A O 1
ATOM 1726 N N . GLU A 1 233 ? 16.766 -29.5 -7.293 1 98.44 233 GLU A N 1
ATOM 1727 C CA . GLU A 1 233 ? 15.688 -30.469 -7.387 1 98.44 233 GLU A CA 1
ATOM 1728 C C . GLU A 1 233 ? 15.109 -30.531 -8.797 1 98.44 233 GLU A C 1
ATOM 1730 O O . GLU A 1 233 ? 14.82 -31.609 -9.32 1 98.44 233 GLU A O 1
ATOM 1735 N N . ILE A 1 234 ? 14.891 -29.391 -9.422 1 97.94 234 ILE A N 1
ATOM 1736 C CA . ILE A 1 234 ? 14.367 -29.281 -10.781 1 97.94 234 ILE A CA 1
ATOM 1737 C C . ILE A 1 234 ? 15.281 -30.031 -11.75 1 97.94 234 ILE A C 1
ATOM 1739 O O . ILE A 1 234 ? 14.812 -30.828 -12.562 1 97.94 234 ILE A O 1
ATOM 1743 N N . PHE A 1 235 ? 16.625 -29.828 -11.656 1 98.19 235 PHE A N 1
ATOM 1744 C CA . PHE A 1 235 ? 17.594 -30.469 -12.547 1 98.19 235 PHE A CA 1
ATOM 1745 C C . PHE A 1 235 ? 17.594 -31.984 -12.352 1 98.19 235 PHE A C 1
ATOM 1747 O O . PHE A 1 235 ? 17.656 -32.75 -13.32 1 98.19 235 PHE A O 1
ATOM 1754 N N . GLN A 1 236 ? 17.516 -32.312 -11.117 1 97.88 236 GLN A N 1
ATOM 1755 C CA . GLN A 1 236 ? 17.5 -33.75 -10.812 1 97.88 236 GLN A CA 1
ATOM 1756 C C . GLN A 1 236 ? 16.297 -34.438 -11.445 1 97.88 236 GLN A C 1
ATOM 1758 O O . GLN A 1 236 ? 16.453 -35.438 -12.141 1 97.88 236 GLN A O 1
ATOM 1763 N N . ILE A 1 237 ? 15.141 -33.906 -11.25 1 97.25 237 ILE A N 1
ATOM 1764 C CA . ILE A 1 237 ? 13.914 -34.5 -11.742 1 97.25 237 ILE A CA 1
ATOM 1765 C C . ILE A 1 237 ? 13.891 -34.469 -13.273 1 97.25 237 ILE A C 1
ATOM 1767 O O . ILE A 1 237 ? 13.469 -35.438 -13.914 1 97.25 237 ILE A O 1
ATOM 1771 N N . ALA A 1 238 ? 14.367 -33.406 -13.875 1 96.31 238 ALA A N 1
ATOM 1772 C CA . ALA A 1 238 ? 14.289 -33.188 -15.32 1 96.31 238 ALA A CA 1
ATOM 1773 C C . ALA A 1 238 ? 15.438 -33.906 -16.031 1 96.31 238 ALA A C 1
ATOM 1775 O O . ALA A 1 238 ? 15.469 -33.969 -17.266 1 96.31 238 ALA A O 1
ATOM 1776 N N . GLY A 1 239 ? 16.406 -34.375 -15.305 1 96.44 239 GLY A N 1
ATOM 1777 C CA . GLY A 1 239 ? 17.562 -35 -15.891 1 96.44 239 GLY A CA 1
ATOM 1778 C C . GLY A 1 239 ? 18.5 -34.062 -16.594 1 96.44 239 GLY A C 1
ATOM 1779 O O . GLY A 1 239 ? 19.031 -34.344 -17.672 1 96.44 239 GLY A O 1
ATOM 1780 N N . VAL A 1 240 ? 18.578 -32.906 -16.109 1 97 240 VAL A N 1
ATOM 1781 C CA . VAL A 1 240 ? 19.438 -31.875 -16.688 1 97 240 VAL A CA 1
ATOM 1782 C C . VAL A 1 240 ? 20.766 -31.828 -15.922 1 97 240 VAL A C 1
ATOM 1784 O O . VAL A 1 240 ? 20.766 -31.75 -14.688 1 97 240 VAL A O 1
ATOM 1787 N N . SER A 1 241 ? 21.859 -31.969 -16.609 1 97.12 241 SER A N 1
ATOM 1788 C CA . SER A 1 241 ? 23.188 -31.859 -16.016 1 97.12 241 SER A CA 1
ATOM 1789 C C . SER A 1 241 ? 23.672 -30.422 -16 1 97.12 241 SER A C 1
ATOM 1791 O O . SER A 1 241 ? 24.266 -29.953 -16.969 1 97.12 241 SER A O 1
ATOM 1793 N N . CYS A 1 242 ? 23.5 -29.75 -15.008 1 97.88 242 CYS A N 1
ATOM 1794 C CA . CYS A 1 242 ? 23.891 -28.359 -14.812 1 97.88 242 CYS A CA 1
ATOM 1795 C C . CYS A 1 242 ? 24.25 -28.094 -13.352 1 97.88 242 CYS A C 1
ATOM 1797 O O . CYS A 1 242 ? 23.516 -28.516 -12.445 1 97.88 242 CYS A O 1
ATOM 1799 N N . ALA A 1 243 ? 25.359 -27.484 -13.094 1 98.56 243 ALA A N 1
ATOM 1800 C CA . ALA A 1 243 ? 25.781 -27.172 -11.734 1 98.56 243 ALA A CA 1
ATOM 1801 C C . ALA A 1 243 ? 25.078 -25.922 -11.203 1 98.56 243 ALA A C 1
ATOM 1803 O O . ALA A 1 243 ? 24.844 -24.969 -11.953 1 98.56 243 ALA A O 1
ATOM 1804 N N . VAL A 1 244 ? 24.703 -25.969 -9.953 1 98.75 244 VAL A N 1
ATOM 1805 C CA . VAL A 1 244 ? 24.125 -24.812 -9.297 1 98.75 244 VAL A CA 1
ATOM 1806 C C . VAL A 1 244 ? 25.156 -24.172 -8.375 1 98.75 244 VAL A C 1
ATOM 1808 O O . VAL A 1 244 ? 25.594 -24.781 -7.406 1 98.75 244 VAL A O 1
ATOM 1811 N N . GLU A 1 245 ? 25.562 -23 -8.742 1 98.62 245 GLU A N 1
ATOM 1812 C CA . GLU A 1 245 ? 26.375 -22.188 -7.855 1 98.62 245 GLU A CA 1
ATOM 1813 C C . GLU A 1 245 ? 25.516 -21.375 -6.895 1 98.62 245 GLU A C 1
ATOM 1815 O O . GLU A 1 245 ? 24.922 -20.359 -7.289 1 98.62 245 GLU A O 1
ATOM 1820 N N . ALA A 1 246 ? 25.516 -21.844 -5.648 1 98.5 246 ALA A N 1
ATOM 1821 C CA . ALA A 1 246 ? 24.734 -21.141 -4.629 1 98.5 246 ALA A CA 1
ATOM 1822 C C . ALA A 1 246 ? 25.406 -19.828 -4.234 1 98.5 246 ALA A C 1
ATOM 1824 O O . ALA A 1 246 ? 26.609 -19.781 -3.947 1 98.5 246 ALA A O 1
ATOM 1825 N N . VAL A 1 247 ? 24.672 -18.766 -4.285 1 98.5 247 VAL A N 1
ATOM 1826 C CA . VAL A 1 247 ? 25.203 -17.453 -3.91 1 98.5 247 VAL A CA 1
ATOM 1827 C C . VAL A 1 247 ? 24.25 -16.781 -2.932 1 98.5 247 VAL A C 1
ATOM 1829 O O . VAL A 1 247 ? 23.094 -17.172 -2.805 1 98.5 247 VAL A O 1
ATOM 1832 N N . SER A 1 248 ? 24.719 -15.797 -2.168 1 98.19 248 SER A N 1
ATOM 1833 C CA . SER A 1 248 ? 23.844 -15 -1.307 1 98.19 248 SER A CA 1
ATOM 1834 C C . SER A 1 248 ? 23.078 -13.961 -2.111 1 98.19 248 SER A C 1
ATOM 1836 O O . SER A 1 248 ? 23.469 -13.617 -3.23 1 98.19 248 SER A O 1
ATOM 1838 N N . THR A 1 249 ? 21.984 -13.555 -1.557 1 97.5 249 THR A N 1
ATOM 1839 C CA . THR A 1 249 ? 21.25 -12.445 -2.141 1 97.5 249 THR A CA 1
ATOM 1840 C C . THR A 1 249 ? 22.172 -11.25 -2.385 1 97.5 249 THR A C 1
ATOM 1842 O O . THR A 1 249 ? 22.109 -10.625 -3.443 1 97.5 249 THR A O 1
ATOM 1845 N N . ALA A 1 250 ? 23.031 -10.945 -1.435 1 96.38 250 ALA A N 1
ATOM 1846 C CA . ALA A 1 250 ? 23.969 -9.828 -1.544 1 96.38 250 ALA A CA 1
ATOM 1847 C C . ALA A 1 250 ? 24.922 -10.016 -2.723 1 96.38 250 ALA A C 1
ATOM 1849 O O . ALA A 1 250 ? 25.188 -9.078 -3.475 1 96.38 250 ALA A O 1
ATOM 1850 N N . ASP A 1 251 ? 25.391 -11.234 -2.926 1 96.81 251 ASP A N 1
ATOM 1851 C CA . ASP A 1 251 ? 26.344 -11.547 -3.988 1 96.81 251 ASP A CA 1
ATOM 1852 C C . ASP A 1 251 ? 25.656 -11.562 -5.352 1 96.81 251 ASP A C 1
ATOM 1854 O O . ASP A 1 251 ? 26.266 -11.219 -6.367 1 96.81 251 ASP A O 1
ATOM 1858 N N . TYR A 1 252 ? 24.406 -12.055 -5.41 1 96.06 252 TYR A N 1
ATOM 1859 C CA . TYR A 1 252 ? 23.672 -12.055 -6.668 1 96.06 252 TYR A CA 1
ATOM 1860 C C . TYR A 1 252 ? 23.469 -10.641 -7.188 1 96.06 252 TYR A C 1
ATOM 1862 O O . TYR A 1 252 ? 23.609 -10.383 -8.391 1 96.06 252 TYR A O 1
ATOM 1870 N N . GLY A 1 253 ? 23.078 -9.688 -6.258 1 94.25 253 GLY A N 1
ATOM 1871 C CA . GLY A 1 253 ? 23.109 -8.266 -6.559 1 94.25 253 GLY A CA 1
ATOM 1872 C C . GLY A 1 253 ? 21.938 -7.82 -7.414 1 94.25 253 GLY A C 1
ATOM 1873 O O . GLY A 1 253 ? 22.078 -6.934 -8.258 1 94.25 253 GLY A O 1
ATOM 1874 N N . ALA A 1 254 ? 20.75 -8.445 -7.293 1 93.06 254 ALA A N 1
ATOM 1875 C CA . ALA A 1 254 ? 19.562 -7.992 -8.016 1 93.06 254 ALA A CA 1
ATOM 1876 C C . ALA A 1 254 ? 19.188 -6.57 -7.609 1 93.06 254 ALA A C 1
ATOM 1878 O O . ALA A 1 254 ? 19.391 -6.168 -6.461 1 93.06 254 ALA A O 1
ATOM 1879 N N . PRO A 1 255 ? 18.562 -5.77 -8.523 1 91.56 255 PRO A N 1
ATOM 1880 C CA . PRO A 1 255 ? 18.203 -4.379 -8.242 1 91.56 255 PRO A CA 1
ATOM 1881 C C . PRO A 1 255 ? 17.188 -4.25 -7.102 1 91.56 255 PRO A C 1
ATOM 1883 O O . PRO A 1 255 ? 17.297 -3.344 -6.273 1 91.56 255 PRO A O 1
ATOM 1886 N N . ALA A 1 256 ? 16.266 -5.141 -7.059 1 94.62 256 ALA A N 1
ATOM 1887 C CA . ALA A 1 256 ? 15.242 -5.062 -6.027 1 94.62 256 ALA A CA 1
ATOM 1888 C C . ALA A 1 256 ? 15.609 -5.922 -4.816 1 94.62 256 ALA A C 1
ATOM 1890 O O . ALA A 1 256 ? 16.062 -7.059 -4.969 1 94.62 256 ALA A O 1
ATOM 1891 N N . ALA A 1 257 ? 15.422 -5.332 -3.602 1 94.81 257 ALA A N 1
ATOM 1892 C CA . ALA A 1 257 ? 15.516 -6.148 -2.393 1 94.81 257 ALA A CA 1
ATOM 1893 C C . ALA A 1 257 ? 14.383 -7.168 -2.33 1 94.81 257 ALA A C 1
ATOM 1895 O O . ALA A 1 257 ? 13.25 -6.879 -2.727 1 94.81 257 ALA A O 1
ATOM 1896 N N . ARG A 1 258 ? 14.68 -8.336 -1.874 1 95.75 258 ARG A N 1
ATOM 1897 C CA . ARG A 1 258 ? 13.719 -9.43 -1.738 1 95.75 258 ARG A CA 1
ATOM 1898 C C . ARG A 1 258 ? 13.727 -9.992 -0.32 1 95.75 258 ARG A C 1
ATOM 1900 O O . ARG A 1 258 ? 14.773 -10.016 0.336 1 95.75 258 ARG A O 1
ATOM 1907 N N . PRO A 1 259 ? 12.578 -10.43 0.134 1 97.31 259 PRO A N 1
ATOM 1908 C CA . PRO A 1 259 ? 12.578 -11.047 1.463 1 97.31 259 PRO A CA 1
ATOM 1909 C C . PRO A 1 259 ? 13.398 -12.336 1.518 1 97.31 259 PRO A C 1
ATOM 1911 O O . PRO A 1 259 ? 13.25 -13.203 0.652 1 97.31 259 PRO A O 1
ATOM 1914 N N . LEU A 1 260 ? 14.203 -12.461 2.531 1 98.12 260 LEU A N 1
ATOM 1915 C CA . LEU A 1 260 ? 15.039 -13.648 2.68 1 98.12 260 LEU A CA 1
ATOM 1916 C C . LEU A 1 260 ? 14.211 -14.852 3.119 1 98.12 260 LEU A C 1
ATOM 1918 O O . LEU A 1 260 ? 14.539 -15.992 2.789 1 98.12 260 LEU A O 1
ATOM 1922 N N . TYR A 1 261 ? 13.203 -14.586 3.854 1 98.44 261 TYR A N 1
ATOM 1923 C CA . TYR A 1 261 ? 12.266 -15.609 4.297 1 98.44 261 TYR A CA 1
ATOM 1924 C C . TYR A 1 261 ? 10.82 -15.148 4.109 1 98.44 261 TYR A C 1
ATOM 1926 O O . TYR A 1 261 ? 10.414 -14.125 4.668 1 98.44 261 TYR A O 1
ATOM 1934 N N . SER A 1 262 ? 10.008 -15.898 3.32 1 97.81 262 SER A N 1
ATOM 1935 C CA . SER A 1 262 ? 8.648 -15.453 3.062 1 97.81 262 SER A CA 1
ATOM 1936 C C . SER A 1 262 ? 7.688 -16.641 2.953 1 97.81 262 SER A C 1
ATOM 1938 O O . SER A 1 262 ? 6.699 -16.578 2.223 1 97.81 262 SER A O 1
ATOM 1940 N N . THR A 1 263 ? 7.984 -17.766 3.66 1 98.31 263 THR A N 1
ATOM 1941 C CA . THR A 1 263 ? 7.062 -18.891 3.725 1 98.31 263 THR A CA 1
ATOM 1942 C C . THR A 1 263 ? 5.734 -18.469 4.34 1 98.31 263 THR A C 1
ATOM 1944 O O . THR A 1 263 ? 5.707 -17.719 5.312 1 98.31 263 THR A O 1
ATOM 1947 N N . LEU A 1 264 ? 4.66 -18.984 3.746 1 98.5 264 LEU A N 1
ATOM 1948 C CA . LEU A 1 264 ? 3.318 -18.609 4.188 1 98.5 264 LEU A CA 1
ATOM 1949 C C . LEU A 1 264 ? 2.697 -19.719 5.023 1 98.5 264 LEU A C 1
ATOM 1951 O O . LEU A 1 264 ? 2.797 -20.906 4.672 1 98.5 264 LEU A O 1
ATOM 1955 N N . ASP A 1 265 ? 2.168 -19.375 6.141 1 98.38 265 ASP A N 1
ATOM 1956 C CA . ASP A 1 265 ? 1.342 -20.312 6.906 1 98.38 265 ASP A CA 1
ATOM 1957 C C . ASP A 1 265 ? -0.062 -20.406 6.316 1 98.38 265 ASP A C 1
ATOM 1959 O O . ASP A 1 265 ? -0.725 -19.391 6.098 1 98.38 265 ASP A O 1
ATOM 1963 N N . ASN A 1 266 ? -0.591 -21.641 6.074 1 97.56 266 ASN A N 1
ATOM 1964 C CA . ASN A 1 266 ? -1.859 -21.844 5.383 1 97.56 266 ASN A CA 1
ATOM 1965 C C . ASN A 1 266 ? -2.965 -22.266 6.348 1 97.56 266 ASN A C 1
ATOM 1967 O O . ASN A 1 266 ? -4.039 -22.688 5.918 1 97.56 266 ASN A O 1
ATOM 1971 N N . ALA A 1 267 ? -2.744 -22.203 7.59 1 97.75 267 ALA A N 1
ATOM 1972 C CA . ALA A 1 267 ? -3.676 -22.719 8.586 1 97.75 267 ALA A CA 1
ATOM 1973 C C . ALA A 1 267 ? -5.055 -22.094 8.438 1 97.75 267 ALA A C 1
ATOM 1975 O O . ALA A 1 267 ? -6.074 -22.766 8.602 1 97.75 267 ALA A O 1
ATOM 1976 N N . LYS A 1 268 ? -5.133 -20.812 8.203 1 98.25 268 LYS A N 1
ATOM 1977 C CA . LYS A 1 268 ? -6.418 -20.141 8.062 1 98.25 268 LYS A CA 1
ATOM 1978 C C . LYS A 1 268 ? -7.242 -20.75 6.934 1 98.25 268 LYS A C 1
ATOM 1980 O O . LYS A 1 268 ? -8.445 -20.969 7.086 1 98.25 268 LYS A O 1
ATOM 1985 N N . ALA A 1 269 ? -6.613 -21.016 5.777 1 98.31 269 ALA A N 1
ATOM 1986 C CA . ALA A 1 269 ? -7.305 -21.656 4.668 1 98.31 269 ALA A CA 1
ATOM 1987 C C . ALA A 1 269 ? -7.777 -23.062 5.059 1 98.31 269 ALA A C 1
ATOM 1989 O O . ALA A 1 269 ? -8.898 -23.453 4.727 1 98.31 269 ALA A O 1
ATOM 1990 N N . HIS A 1 270 ? -6.906 -23.703 5.785 1 97.19 270 HIS A N 1
ATOM 1991 C CA . HIS A 1 270 ? -7.246 -25.047 6.238 1 97.19 270 HIS A CA 1
ATOM 1992 C C . HIS A 1 270 ? -8.469 -25.031 7.152 1 97.19 270 HIS A C 1
ATOM 1994 O O . HIS A 1 270 ? -9.367 -25.859 7.012 1 97.19 270 HIS A O 1
ATOM 2000 N N . HIS A 1 271 ? -8.484 -24.109 8.031 1 97.19 271 HIS A N 1
ATOM 2001 C CA . HIS A 1 271 ? -9.594 -23.984 8.977 1 97.19 271 HIS A CA 1
ATOM 2002 C C . HIS A 1 271 ? -10.875 -23.562 8.266 1 97.19 271 HIS A C 1
ATOM 2004 O O . HIS A 1 271 ? -11.969 -23.688 8.82 1 97.19 271 HIS A O 1
ATOM 2010 N N . ASN A 1 272 ? -10.727 -23.125 7.043 1 97 272 ASN A N 1
ATOM 2011 C CA . ASN A 1 272 ? -11.891 -22.734 6.254 1 97 272 ASN A CA 1
ATOM 2012 C C . ASN A 1 272 ? -12.227 -23.781 5.191 1 97 272 ASN A C 1
ATOM 2014 O O . ASN A 1 272 ? -12.82 -23.453 4.164 1 97 272 ASN A O 1
ATOM 2018 N N . GLY A 1 273 ? -11.719 -24.984 5.375 1 95.88 273 GLY A N 1
ATOM 2019 C CA . GLY A 1 273 ? -12.203 -26.125 4.613 1 95.88 273 GLY A CA 1
ATOM 2020 C C . GLY A 1 273 ? -11.281 -26.516 3.477 1 95.88 273 GLY A C 1
ATOM 2021 O O . GLY A 1 273 ? -11.602 -27.422 2.697 1 95.88 273 GLY A O 1
ATOM 2022 N N . VAL A 1 274 ? -10.188 -25.875 3.326 1 97.25 274 VAL A N 1
ATOM 2023 C CA . VAL A 1 274 ? -9.227 -26.25 2.299 1 97.25 274 VAL A CA 1
ATOM 2024 C C . VAL A 1 274 ? -8.219 -27.25 2.875 1 97.25 274 VAL A C 1
ATOM 2026 O O . VAL A 1 274 ? -7.484 -26.922 3.811 1 97.25 274 VAL A O 1
ATOM 2029 N N . ALA A 1 275 ? -8.227 -28.422 2.35 1 95.31 275 ALA A N 1
ATOM 2030 C CA . ALA A 1 275 ? -7.219 -29.391 2.791 1 95.31 275 ALA A CA 1
ATOM 2031 C C . ALA A 1 275 ? -5.809 -28.859 2.531 1 95.31 275 ALA A C 1
ATOM 2033 O O . ALA A 1 275 ? -5.578 -28.125 1.57 1 95.31 275 ALA A O 1
ATOM 2034 N N . PRO A 1 276 ? -4.891 -29.266 3.469 1 96.31 276 PRO A N 1
ATOM 2035 C CA . PRO A 1 276 ? -3.512 -28.859 3.191 1 96.31 276 PRO A CA 1
ATOM 2036 C C . PRO A 1 276 ? -3.047 -29.266 1.794 1 96.31 276 PRO A C 1
ATOM 2038 O O . PRO A 1 276 ? -3.277 -30.391 1.37 1 96.31 276 PRO A O 1
ATOM 2041 N N . LEU A 1 277 ? -2.469 -28.312 1.083 1 97.5 277 LEU A N 1
ATOM 2042 C CA . LEU A 1 277 ? -1.932 -28.656 -0.229 1 97.5 277 LEU A CA 1
ATOM 2043 C C . LEU A 1 277 ? -0.728 -29.594 -0.098 1 97.5 277 LEU A C 1
ATOM 2045 O O . LEU A 1 277 ? -0.004 -29.531 0.899 1 97.5 277 LEU A O 1
ATOM 2049 N N . ARG A 1 278 ? -0.532 -30.375 -1.014 1 98.19 278 ARG A N 1
ATOM 2050 C CA . ARG A 1 278 ? 0.562 -31.328 -1.001 1 98.19 278 ARG A CA 1
ATOM 2051 C C . ARG A 1 278 ? 1.914 -30.625 -0.99 1 98.19 278 ARG A C 1
ATOM 2053 O O . ARG A 1 278 ? 1.991 -29.422 -1.209 1 98.19 278 ARG A O 1
ATOM 2060 N N . HIS A 1 279 ? 2.973 -31.406 -0.651 1 98.5 279 HIS A N 1
ATOM 2061 C CA . HIS A 1 279 ? 4.332 -30.875 -0.649 1 98.5 279 HIS A CA 1
ATOM 2062 C C . HIS A 1 279 ? 4.746 -30.422 -2.045 1 98.5 279 HIS A C 1
ATOM 2064 O O . HIS A 1 279 ? 4.43 -31.078 -3.037 1 98.5 279 HIS A O 1
ATOM 2070 N N . TRP A 1 280 ? 5.535 -29.344 -2.107 1 98.5 280 TRP A N 1
ATOM 2071 C CA . TRP A 1 280 ? 5.891 -28.719 -3.381 1 98.5 280 TRP A CA 1
ATOM 2072 C C . TRP A 1 280 ? 6.652 -29.703 -4.266 1 98.5 280 TRP A C 1
ATOM 2074 O O . TRP A 1 280 ? 6.559 -29.641 -5.496 1 98.5 280 TRP A O 1
ATOM 2084 N N . ARG A 1 281 ? 7.414 -30.594 -3.693 1 98.31 281 ARG A N 1
ATOM 2085 C CA . ARG A 1 281 ? 8.211 -31.547 -4.445 1 98.31 281 ARG A CA 1
ATOM 2086 C C . ARG A 1 281 ? 7.328 -32.5 -5.254 1 98.31 281 ARG A C 1
ATOM 2088 O O . ARG A 1 281 ? 7.645 -32.812 -6.398 1 98.31 281 ARG A O 1
ATOM 2095 N N . GLU A 1 282 ? 6.23 -32.938 -4.617 1 98.38 282 GLU A N 1
ATOM 2096 C CA . GLU A 1 282 ? 5.277 -33.781 -5.324 1 98.38 282 GLU A CA 1
ATOM 2097 C C . GLU A 1 282 ? 4.633 -33.062 -6.492 1 98.38 282 GLU A C 1
ATOM 2099 O O . GLU A 1 282 ? 4.453 -33.625 -7.57 1 98.38 282 GLU A O 1
ATOM 2104 N N . ALA A 1 283 ? 4.25 -31.844 -6.262 1 98.38 283 ALA A N 1
ATOM 2105 C CA . ALA A 1 283 ? 3.637 -31.031 -7.301 1 98.38 283 ALA A CA 1
ATOM 2106 C C . ALA A 1 283 ? 4.613 -30.781 -8.445 1 98.38 283 ALA A C 1
ATOM 2108 O O . ALA A 1 283 ? 4.227 -30.812 -9.617 1 98.38 283 ALA A O 1
ATOM 2109 N N . LEU A 1 284 ? 5.887 -30.5 -8.062 1 98.19 284 LEU A N 1
ATOM 2110 C CA . LEU A 1 284 ? 6.918 -30.266 -9.07 1 98.19 284 LEU A CA 1
ATOM 2111 C C . LEU A 1 284 ? 7.109 -31.5 -9.945 1 98.19 284 LEU A C 1
ATOM 2113 O O . LEU A 1 284 ? 7.262 -31.391 -11.164 1 98.19 284 LEU A O 1
ATOM 2117 N N . GLN A 1 285 ? 7.109 -32.656 -9.352 1 97.94 285 GLN A N 1
ATOM 2118 C CA . GLN A 1 285 ? 7.234 -33.906 -10.094 1 97.94 285 GLN A CA 1
ATOM 2119 C C . GLN A 1 285 ? 6.109 -34.062 -11.109 1 97.94 285 GLN A C 1
ATOM 2121 O O . GLN A 1 285 ? 6.355 -34.438 -12.266 1 97.94 285 GLN A O 1
ATOM 2126 N N . GLU A 1 286 ? 4.926 -33.812 -10.641 1 97.44 286 GLU A N 1
ATOM 2127 C CA . GLU A 1 286 ? 3.785 -33.906 -11.555 1 97.44 286 GLU A CA 1
ATOM 2128 C C . GLU A 1 286 ? 3.953 -32.938 -12.727 1 97.44 286 GLU A C 1
ATOM 2130 O O . GLU A 1 286 ? 3.732 -33.312 -13.883 1 97.44 286 GLU A O 1
ATOM 2135 N N . PHE A 1 287 ? 4.34 -31.75 -12.453 1 96.75 287 PHE A N 1
ATOM 2136 C CA . PHE A 1 287 ? 4.473 -30.719 -13.469 1 96.75 287 PHE A CA 1
ATOM 2137 C C . PHE A 1 287 ? 5.504 -31.125 -14.516 1 96.75 287 PHE A C 1
ATOM 2139 O O . PHE A 1 287 ? 5.25 -31.016 -15.719 1 96.75 287 PHE A O 1
ATOM 2146 N N . LEU A 1 288 ? 6.664 -31.609 -14.094 1 95.62 288 LEU A N 1
ATOM 2147 C CA . LEU A 1 288 ? 7.773 -31.906 -14.992 1 95.62 288 LEU A CA 1
ATOM 2148 C C . LEU A 1 288 ? 7.535 -33.219 -15.742 1 95.62 288 LEU A C 1
ATOM 2150 O O . LEU A 1 288 ? 8.07 -33.406 -16.844 1 95.62 288 LEU A O 1
ATOM 2154 N N . GLN A 1 289 ? 6.73 -34.062 -15.172 1 92.12 289 GLN A N 1
ATOM 2155 C CA . GLN A 1 289 ? 6.387 -35.312 -15.859 1 92.12 289 GLN A CA 1
ATOM 2156 C C . GLN A 1 289 ? 5.371 -35.062 -16.969 1 92.12 289 GLN A C 1
ATOM 2158 O O . GLN A 1 289 ? 5.398 -35.719 -18 1 92.12 289 GLN A O 1
ATOM 2163 N N . GLU A 1 290 ? 4.453 -34.156 -16.672 1 82.81 290 GLU A N 1
ATOM 2164 C CA . GLU A 1 290 ? 3.459 -33.812 -17.688 1 82.81 290 GLU A CA 1
ATOM 2165 C C . GLU A 1 290 ? 4.094 -33.062 -18.844 1 82.81 290 GLU A C 1
ATOM 2167 O O . GLU A 1 290 ? 3.596 -33.094 -19.969 1 82.81 290 GLU A O 1
ATOM 2172 N N . LYS A 1 291 ? 5.02 -32.375 -18.656 1 69.31 291 LYS A N 1
ATOM 2173 C CA . LYS A 1 291 ? 5.723 -31.625 -19.703 1 69.31 291 LYS A CA 1
ATOM 2174 C C . LYS A 1 291 ? 6.66 -32.531 -20.484 1 69.31 291 LYS A C 1
ATOM 2176 O O . LYS A 1 291 ? 6.977 -32.25 -21.641 1 69.31 291 LYS A O 1
ATOM 2181 N N . ALA A 1 292 ? 7.062 -33.656 -19.938 1 53.69 292 ALA A N 1
ATOM 2182 C CA . ALA A 1 292 ? 7.895 -34.625 -20.641 1 53.69 292 ALA A CA 1
ATOM 2183 C C . ALA A 1 292 ? 7.059 -35.469 -21.609 1 53.69 292 ALA A C 1
ATOM 2185 O O . ALA A 1 292 ? 5.867 -35.688 -21.375 1 53.69 292 ALA A O 1
ATOM 2186 N N . MET B 1 1 ? 29.031 17.406 15.977 1 44.28 1 MET B N 1
ATOM 2187 C CA . MET B 1 1 ? 27.672 17.938 15.844 1 44.28 1 MET B CA 1
ATOM 2188 C C . MET B 1 1 ? 27.141 17.688 14.438 1 44.28 1 MET B C 1
ATOM 2190 O O . MET B 1 1 ? 27.891 17.75 13.461 1 44.28 1 MET B O 1
ATOM 2194 N N . PRO B 1 2 ? 25.953 16.984 14.297 1 59.25 2 PRO B N 1
ATOM 2195 C CA . PRO B 1 2 ? 25.594 16.75 12.898 1 59.25 2 PRO B CA 1
ATOM 2196 C C . PRO B 1 2 ? 25.641 18.031 12.062 1 59.25 2 PRO B C 1
ATOM 2198 O O . PRO B 1 2 ? 25.422 19.125 12.594 1 59.25 2 PRO B O 1
ATOM 2201 N N . THR B 1 3 ? 26.391 18.062 10.961 1 69.06 3 THR B N 1
ATOM 2202 C CA . THR B 1 3 ? 26.484 19.203 10.047 1 69.06 3 THR B CA 1
ATOM 2203 C C . THR B 1 3 ? 25.094 19.75 9.727 1 69.06 3 THR B C 1
ATOM 2205 O O . THR B 1 3 ? 24.156 18.984 9.469 1 69.06 3 THR B O 1
ATOM 2208 N N . PRO B 1 4 ? 24.891 21 9.969 1 85.56 4 PRO B N 1
ATOM 2209 C CA . PRO B 1 4 ? 23.594 21.625 9.719 1 85.56 4 PRO B CA 1
ATOM 2210 C C . PRO B 1 4 ? 23.125 21.438 8.281 1 85.56 4 PRO B C 1
ATOM 2212 O O . PRO B 1 4 ? 23.938 21.422 7.352 1 85.56 4 PRO B O 1
ATOM 2215 N N . ILE B 1 5 ? 21.891 21.156 8.109 1 90.75 5 ILE B N 1
ATOM 2216 C CA . ILE B 1 5 ? 21.281 21.031 6.793 1 90.75 5 ILE B CA 1
ATOM 2217 C C . ILE B 1 5 ? 21.359 22.375 6.059 1 90.75 5 ILE B C 1
ATOM 2219 O O . ILE B 1 5 ? 20.859 23.391 6.559 1 90.75 5 ILE B O 1
ATOM 2223 N N . SER B 1 6 ? 21.938 22.453 4.887 1 92.31 6 SER B N 1
ATOM 2224 C CA . SER B 1 6 ? 22.203 23.719 4.211 1 92.31 6 SER B CA 1
ATOM 2225 C C . SER B 1 6 ? 21.172 24 3.123 1 92.31 6 SER B C 1
ATOM 2227 O O . SER B 1 6 ? 20.922 25.156 2.775 1 92.31 6 SER B O 1
ATOM 2229 N N . LYS B 1 7 ? 20.688 23.031 2.521 1 96.94 7 LYS B N 1
ATOM 2230 C CA . LYS B 1 7 ? 19.766 23.234 1.417 1 96.94 7 LYS B CA 1
ATOM 2231 C C . LYS B 1 7 ? 18.672 22.172 1.409 1 96.94 7 LYS B C 1
ATOM 2233 O O . LYS B 1 7 ? 18.953 20.984 1.497 1 96.94 7 LYS B O 1
ATOM 2238 N N . ILE B 1 8 ? 17.406 22.562 1.236 1 98.56 8 ILE B N 1
ATOM 2239 C CA . ILE B 1 8 ? 16.281 21.641 1.185 1 98.56 8 ILE B CA 1
ATOM 2240 C C . ILE B 1 8 ? 15.406 21.953 -0.032 1 98.56 8 ILE B C 1
ATOM 2242 O O . ILE B 1 8 ? 15.438 23.078 -0.548 1 98.56 8 ILE B O 1
ATOM 2246 N N . LEU B 1 9 ? 14.734 20.969 -0.553 1 98.69 9 LEU B N 1
ATOM 2247 C CA . LEU B 1 9 ? 13.703 21.094 -1.575 1 98.69 9 LEU B CA 1
ATOM 2248 C C . LEU B 1 9 ? 12.352 20.641 -1.042 1 98.69 9 LEU B C 1
ATOM 2250 O O . LEU B 1 9 ? 12.258 19.578 -0.403 1 98.69 9 LEU B O 1
ATOM 2254 N N . ILE B 1 10 ? 11.328 21.453 -1.195 1 98.5 10 ILE B N 1
ATOM 2255 C CA . ILE B 1 10 ? 9.977 21.141 -0.752 1 98.5 10 ILE B CA 1
ATOM 2256 C C . ILE B 1 10 ? 9.047 21.047 -1.961 1 98.5 10 ILE B C 1
ATOM 2258 O O . ILE B 1 10 ? 8.969 21.969 -2.77 1 98.5 10 ILE B O 1
ATOM 2262 N N . THR B 1 11 ? 8.398 19.891 -2.084 1 98 11 THR B N 1
ATOM 2263 C CA . THR B 1 11 ? 7.348 19.75 -3.086 1 98 11 THR B CA 1
ATOM 2264 C C . THR B 1 11 ? 5.977 20.016 -2.471 1 98 11 THR B C 1
ATOM 2266 O O . THR B 1 11 ? 5.816 19.953 -1.249 1 98 11 THR B O 1
ATOM 2269 N N . GLY B 1 12 ? 4.984 20.344 -3.395 1 94.81 12 GLY B N 1
ATOM 2270 C CA . GLY B 1 12 ? 3.695 20.734 -2.84 1 94.81 12 GLY B CA 1
ATOM 2271 C C . GLY B 1 12 ? 3.77 21.969 -1.973 1 94.81 12 GLY B C 1
ATOM 2272 O O . GLY B 1 12 ? 3.162 22.031 -0.901 1 94.81 12 GLY B O 1
ATOM 2273 N N . ALA B 1 13 ? 4.422 22.969 -2.373 1 93.69 13 ALA B N 1
ATOM 2274 C CA . ALA B 1 13 ? 4.855 24.109 -1.561 1 93.69 13 ALA B CA 1
ATOM 2275 C C . ALA B 1 13 ? 3.666 24.953 -1.115 1 93.69 13 ALA B C 1
ATOM 2277 O O . ALA B 1 13 ? 3.779 25.75 -0.188 1 93.69 13 ALA B O 1
ATOM 2278 N N . ARG B 1 14 ? 2.52 24.734 -1.684 1 89.56 14 ARG B N 1
ATOM 2279 C CA . ARG B 1 14 ? 1.357 25.547 -1.321 1 89.56 14 ARG B CA 1
ATOM 2280 C C . ARG B 1 14 ? 0.616 24.938 -0.137 1 89.56 14 ARG B C 1
ATOM 2282 O O . ARG B 1 14 ? -0.264 25.562 0.446 1 89.56 14 ARG B O 1
ATOM 2289 N N . GLY B 1 15 ? 0.959 23.75 0.211 1 92.25 15 GLY B N 1
ATOM 2290 C CA . GLY B 1 15 ? 0.266 23.062 1.291 1 92.25 15 GLY B CA 1
ATOM 2291 C C . GLY B 1 15 ? 0.58 23.641 2.66 1 92.25 15 GLY B C 1
ATOM 2292 O O . GLY B 1 15 ? 1.643 24.234 2.861 1 92.25 15 GLY B O 1
ATOM 2293 N N . GLN B 1 16 ? -0.331 23.469 3.609 1 92.31 16 GLN B N 1
ATOM 2294 C CA . GLN B 1 16 ? -0.198 24.016 4.957 1 92.31 16 GLN B CA 1
ATOM 2295 C C . GLN B 1 16 ? 1.067 23.5 5.637 1 92.31 16 GLN B C 1
ATOM 2297 O O . GLN B 1 16 ? 1.794 24.266 6.273 1 92.31 16 GLN B O 1
ATOM 2302 N N . LEU B 1 17 ? 1.3 22.156 5.488 1 94.31 17 LEU B N 1
ATOM 2303 C CA . LEU B 1 17 ? 2.463 21.578 6.156 1 94.31 17 LEU B CA 1
ATOM 2304 C C . LEU B 1 17 ? 3.754 22.031 5.488 1 94.31 17 LEU B C 1
ATOM 2306 O O . LEU B 1 17 ? 4.738 22.328 6.168 1 94.31 17 LEU B O 1
ATOM 2310 N N . ALA B 1 18 ? 3.773 22.109 4.172 1 95.25 18 ALA B N 1
ATOM 2311 C CA . ALA B 1 18 ? 4.938 22.578 3.426 1 95.25 18 ALA B CA 1
ATOM 2312 C C . ALA B 1 18 ? 5.316 24 3.832 1 95.25 18 ALA B C 1
ATOM 2314 O O . ALA B 1 18 ? 6.492 24.297 4.043 1 95.25 18 ALA B O 1
ATOM 2315 N N . ARG B 1 19 ? 4.367 24.828 3.947 1 94.5 19 ARG B N 1
ATOM 2316 C CA . ARG B 1 19 ? 4.609 26.203 4.348 1 94.5 19 ARG B CA 1
ATOM 2317 C C . ARG B 1 19 ? 5.176 26.281 5.762 1 94.5 19 ARG B C 1
ATOM 2319 O O . ARG B 1 19 ? 6.102 27.047 6.027 1 94.5 19 ARG B O 1
ATOM 2326 N N . ALA B 1 20 ? 4.547 25.531 6.645 1 96.88 20 ALA B N 1
ATOM 2327 C CA . ALA B 1 20 ? 5.023 25.5 8.023 1 96.88 20 ALA B CA 1
ATOM 2328 C C . ALA B 1 20 ? 6.469 25.016 8.102 1 96.88 20 ALA B C 1
ATOM 2330 O O . ALA B 1 20 ? 7.262 25.531 8.891 1 96.88 20 ALA B O 1
ATOM 2331 N N . LEU B 1 21 ? 6.816 24.031 7.305 1 97.56 21 LEU B N 1
ATOM 2332 C CA . LEU B 1 21 ? 8.172 23.484 7.281 1 97.56 21 LEU B CA 1
ATOM 2333 C C . LEU B 1 21 ? 9.164 24.531 6.789 1 97.56 21 LEU B C 1
ATOM 2335 O O . LEU B 1 21 ? 10.258 24.672 7.344 1 97.56 21 LEU B O 1
ATOM 2339 N N . ALA B 1 22 ? 8.766 25.234 5.746 1 96.81 22 ALA B N 1
ATOM 2340 C CA . ALA B 1 22 ? 9.617 26.297 5.227 1 96.81 22 ALA B CA 1
ATOM 2341 C C . ALA B 1 22 ? 9.836 27.391 6.277 1 96.81 22 ALA B C 1
ATOM 2343 O O . ALA B 1 22 ? 10.953 27.875 6.457 1 96.81 22 ALA B O 1
ATOM 2344 N N . HIS B 1 23 ? 8.797 27.734 6.957 1 96 23 HIS B N 1
ATOM 2345 C CA . HIS B 1 23 ? 8.852 28.797 7.953 1 96 23 HIS B CA 1
ATOM 2346 C C . HIS B 1 23 ? 9.727 28.406 9.141 1 96 23 HIS B C 1
ATOM 2348 O O . HIS B 1 23 ? 10.391 29.25 9.734 1 96 23 HIS B O 1
ATOM 2354 N N . ALA B 1 24 ? 9.68 27.156 9.484 1 97.06 24 ALA B N 1
ATOM 2355 C CA . ALA B 1 24 ? 10.375 26.656 10.672 1 97.06 24 ALA B CA 1
ATOM 2356 C C . ALA B 1 24 ? 11.836 26.328 10.359 1 97.06 24 ALA B C 1
ATOM 2358 O O . ALA B 1 24 ? 12.602 25.969 11.25 1 97.06 24 ALA B O 1
ATOM 2359 N N . ALA B 1 25 ? 12.25 26.453 9.102 1 97.12 25 ALA B N 1
ATOM 2360 C CA . ALA B 1 25 ? 13.609 26.062 8.703 1 97.12 25 ALA B CA 1
ATOM 2361 C C . ALA B 1 25 ? 14.648 26.891 9.445 1 97.12 25 ALA B C 1
ATOM 2363 O O . ALA B 1 25 ? 14.469 28.094 9.656 1 97.12 25 ALA B O 1
ATOM 2364 N N . PRO B 1 26 ? 15.742 26.25 9.828 1 94.31 26 PRO B N 1
ATOM 2365 C CA . PRO B 1 26 ? 16.844 27.031 10.398 1 94.31 26 PRO B CA 1
ATOM 2366 C C . PRO B 1 26 ? 17.297 28.172 9.5 1 94.31 26 PRO B C 1
ATOM 2368 O O . PRO B 1 26 ? 17.234 28.062 8.273 1 94.31 26 PRO B O 1
ATOM 2371 N N . ALA B 1 27 ? 17.719 29.266 10.039 1 91.19 27 ALA B N 1
ATOM 2372 C CA . ALA B 1 27 ? 18.016 30.531 9.352 1 91.19 27 ALA B CA 1
ATOM 2373 C C . ALA B 1 27 ? 19 30.312 8.211 1 91.19 27 ALA B C 1
ATOM 2375 O O . ALA B 1 27 ? 18.875 30.906 7.145 1 91.19 27 ALA B O 1
ATOM 2376 N N . ALA B 1 28 ? 19.984 29.484 8.273 1 92 28 ALA B N 1
ATOM 2377 C CA . ALA B 1 28 ? 21.031 29.344 7.273 1 92 28 ALA B CA 1
ATOM 2378 C C . ALA B 1 28 ? 20.641 28.344 6.195 1 92 28 ALA B C 1
ATOM 2380 O O . ALA B 1 28 ? 21.359 28.141 5.215 1 92 28 ALA B O 1
ATOM 2381 N N . THR B 1 29 ? 19.375 27.875 6.219 1 96.31 29 THR B N 1
ATOM 2382 C CA . THR B 1 29 ? 18.953 26.844 5.281 1 96.31 29 THR B CA 1
ATOM 2383 C C . THR B 1 29 ? 18.406 27.453 4 1 96.31 29 THR B C 1
ATOM 2385 O O . THR B 1 29 ? 17.516 28.312 4.043 1 96.31 29 THR B O 1
ATOM 2388 N N . GLU B 1 30 ? 18.984 27.156 2.842 1 97.88 30 GLU B N 1
ATOM 2389 C CA . GLU B 1 30 ? 18.422 27.516 1.547 1 97.88 30 GLU B CA 1
ATOM 2390 C C . GLU B 1 30 ? 17.203 26.656 1.214 1 97.88 30 GLU B C 1
ATOM 2392 O O . GLU B 1 30 ? 17.266 25.422 1.29 1 97.88 30 GLU B O 1
ATOM 2397 N N . ILE B 1 31 ? 16.125 27.328 0.858 1 98.31 31 ILE B N 1
ATOM 2398 C CA . ILE B 1 31 ? 14.875 26.609 0.627 1 98.31 31 ILE B CA 1
ATOM 2399 C C . ILE B 1 31 ? 14.469 26.75 -0.841 1 98.31 31 ILE B C 1
ATOM 2401 O O . ILE B 1 31 ? 14.328 27.859 -1.359 1 98.31 31 ILE B O 1
ATOM 2405 N N . VAL B 1 32 ? 14.328 25.656 -1.546 1 98.25 32 VAL B N 1
ATOM 2406 C CA . VAL B 1 32 ? 13.719 25.578 -2.867 1 98.25 32 VAL B CA 1
ATOM 2407 C C . VAL B 1 32 ? 12.297 25.031 -2.748 1 98.25 32 VAL B C 1
ATOM 2409 O O . VAL B 1 32 ? 12.102 23.828 -2.57 1 98.25 32 VAL B O 1
ATOM 2412 N N . ALA B 1 33 ? 11.312 25.844 -2.814 1 97.5 33 ALA B N 1
ATOM 2413 C CA . ALA B 1 33 ? 9.914 25.453 -2.693 1 97.5 33 ALA B CA 1
ATOM 2414 C C . ALA B 1 33 ? 9.242 25.375 -4.062 1 97.5 33 ALA B C 1
ATOM 2416 O O . ALA B 1 33 ? 9.148 26.391 -4.77 1 97.5 33 ALA B O 1
ATOM 2417 N N . LEU B 1 34 ? 8.812 24.203 -4.465 1 96.62 34 LEU B N 1
ATOM 2418 C CA . LEU B 1 34 ? 8.25 24.016 -5.797 1 96.62 34 LEU B CA 1
ATOM 2419 C C . LEU B 1 34 ? 6.785 23.594 -5.715 1 96.62 34 LEU B C 1
ATOM 2421 O O . LEU B 1 34 ? 6.445 22.609 -5.055 1 96.62 34 LEU B O 1
ATOM 2425 N N . GLU B 1 35 ? 5.949 24.344 -6.395 1 93.62 35 GLU B N 1
ATOM 2426 C CA . GLU B 1 35 ? 4.539 24 -6.523 1 93.62 35 GLU B CA 1
ATOM 2427 C C . GLU B 1 35 ? 4.32 22.984 -7.645 1 93.62 35 GLU B C 1
ATOM 2429 O O . GLU B 1 35 ? 5.227 22.734 -8.445 1 93.62 35 GLU B O 1
ATOM 2434 N N . ARG B 1 36 ? 3.111 22.469 -7.645 1 90.81 36 ARG B N 1
ATOM 2435 C CA . ARG B 1 36 ? 2.781 21.438 -8.633 1 90.81 36 ARG B CA 1
ATOM 2436 C C . ARG B 1 36 ? 3.043 21.938 -10.047 1 90.81 36 ARG B C 1
ATOM 2438 O O . ARG B 1 36 ? 3.494 21.188 -10.906 1 90.81 36 ARG B O 1
ATOM 2445 N N . ALA B 1 37 ? 2.783 23.172 -10.328 1 90.5 37 ALA B N 1
ATOM 2446 C CA . ALA B 1 37 ? 2.965 23.781 -11.641 1 90.5 37 ALA B CA 1
ATOM 2447 C C . ALA B 1 37 ? 4.434 23.766 -12.055 1 90.5 37 ALA B C 1
ATOM 2449 O O . ALA B 1 37 ? 4.75 23.766 -13.25 1 90.5 37 ALA B O 1
ATOM 2450 N N . HIS B 1 38 ? 5.277 23.672 -11.047 1 93.62 38 HIS B N 1
ATOM 2451 C CA . HIS B 1 38 ? 6.707 23.766 -11.328 1 93.62 38 HIS B CA 1
ATOM 2452 C C . HIS B 1 38 ? 7.355 22.375 -11.289 1 93.62 38 HIS B C 1
ATOM 2454 O O . HIS B 1 38 ? 8.383 22.156 -11.938 1 93.62 38 HIS B O 1
ATOM 2460 N N . LEU B 1 39 ? 6.715 21.484 -10.547 1 96.62 39 LEU B N 1
ATOM 2461 C CA . LEU B 1 39 ? 7.266 20.125 -10.477 1 96.62 39 LEU B CA 1
ATOM 2462 C C . LEU B 1 39 ? 6.16 19.109 -10.242 1 96.62 39 LEU B C 1
ATOM 2464 O O . LEU B 1 39 ? 5.59 19.047 -9.148 1 96.62 39 LEU B O 1
ATOM 2468 N N . ASP B 1 40 ? 5.875 18.359 -11.25 1 97.19 40 ASP B N 1
ATOM 2469 C CA . ASP B 1 40 ? 5.047 17.172 -11.117 1 97.19 40 ASP B CA 1
ATOM 2470 C C . ASP B 1 40 ? 5.859 16 -10.57 1 97.19 40 ASP B C 1
ATOM 2472 O O . ASP B 1 40 ? 6.715 15.445 -11.266 1 97.19 40 ASP B O 1
ATOM 2476 N N . ILE B 1 41 ? 5.555 15.57 -9.352 1 98.06 41 ILE B N 1
ATOM 2477 C CA . ILE B 1 41 ? 6.391 14.586 -8.672 1 98.06 41 ILE B CA 1
ATOM 2478 C C . ILE B 1 41 ? 6.211 13.219 -9.328 1 98.06 41 ILE B C 1
ATOM 2480 O O . ILE B 1 41 ? 6.961 12.281 -9.039 1 98.06 41 ILE B O 1
ATOM 2484 N N . CYS B 1 42 ? 5.246 13.07 -10.219 1 97.25 42 CYS B N 1
ATOM 2485 C CA . CYS B 1 42 ? 5.027 11.805 -10.914 1 97.25 42 CYS B CA 1
ATOM 2486 C C . CYS B 1 42 ? 5.848 11.742 -12.203 1 97.25 42 CYS B C 1
ATOM 2488 O O . CYS B 1 42 ? 5.859 10.719 -12.883 1 97.25 42 CYS B O 1
ATOM 2490 N N . ASP B 1 43 ? 6.461 12.82 -12.586 1 97 43 ASP B N 1
ATOM 2491 C CA . ASP B 1 43 ? 7.324 12.883 -13.766 1 97 43 ASP B CA 1
ATOM 2492 C C . ASP B 1 43 ? 8.781 12.625 -13.391 1 97 43 ASP B C 1
ATOM 2494 O O . ASP B 1 43 ? 9.492 13.531 -12.945 1 97 43 ASP B O 1
ATOM 2498 N N . ALA B 1 44 ? 9.25 11.445 -13.688 1 96.94 44 ALA B N 1
ATOM 2499 C CA . ALA B 1 44 ? 10.57 11 -13.25 1 96.94 44 ALA B CA 1
ATOM 2500 C C . ALA B 1 44 ? 11.664 11.883 -13.836 1 96.94 44 ALA B C 1
ATOM 2502 O O . ALA B 1 44 ? 12.633 12.211 -13.148 1 96.94 44 ALA B O 1
ATOM 2503 N N . ALA B 1 45 ? 11.508 12.227 -15.055 1 96.88 45 ALA B N 1
ATOM 2504 C CA . ALA B 1 45 ? 12.516 13.062 -15.711 1 96.88 45 ALA B CA 1
ATOM 2505 C C . ALA B 1 45 ? 12.578 14.445 -15.07 1 96.88 45 ALA B C 1
ATOM 2507 O O . ALA B 1 45 ? 13.656 14.992 -14.852 1 96.88 45 ALA B O 1
ATOM 2508 N N . ALA B 1 46 ? 11.43 15.047 -14.773 1 97.88 46 ALA B N 1
ATOM 2509 C CA . ALA B 1 46 ? 11.367 16.359 -14.141 1 97.88 46 ALA B CA 1
ATOM 2510 C C . ALA B 1 46 ? 11.961 16.328 -12.742 1 97.88 46 ALA B C 1
ATOM 2512 O O . ALA B 1 46 ? 12.688 17.234 -12.344 1 97.88 46 ALA B O 1
ATOM 2513 N N . VAL B 1 47 ? 11.656 15.305 -12.008 1 98.19 47 VAL B N 1
ATOM 2514 C CA . VAL B 1 47 ? 12.164 15.156 -10.648 1 98.19 47 VAL B CA 1
ATOM 2515 C C . VAL B 1 47 ? 13.688 15.023 -10.672 1 98.19 47 VAL B C 1
ATOM 2517 O O . VAL B 1 47 ? 14.391 15.688 -9.914 1 98.19 47 VAL B O 1
ATOM 2520 N N . LYS B 1 48 ? 14.164 14.172 -11.547 1 97.25 48 LYS B N 1
ATOM 2521 C CA . LYS B 1 48 ? 15.609 14 -11.688 1 97.25 48 LYS B CA 1
ATOM 2522 C C . LYS B 1 48 ? 16.297 15.32 -12.023 1 97.25 48 LYS B C 1
ATOM 2524 O O . LYS B 1 48 ? 17.312 15.664 -11.414 1 97.25 48 LYS B O 1
ATOM 2529 N N . ALA B 1 49 ? 15.75 16.016 -12.969 1 97.94 49 ALA B N 1
ATOM 2530 C CA . ALA B 1 49 ? 16.312 17.297 -13.383 1 97.94 49 ALA B CA 1
ATOM 2531 C C . ALA B 1 49 ? 16.344 18.281 -12.227 1 97.94 49 ALA B C 1
ATOM 2533 O O . ALA B 1 49 ? 17.328 19 -12.023 1 97.94 49 ALA B O 1
ATOM 2534 N N . ALA B 1 50 ? 15.234 18.375 -11.477 1 98.12 50 ALA B N 1
ATOM 2535 C CA . ALA B 1 50 ? 15.148 19.297 -10.344 1 98.12 50 ALA B CA 1
ATOM 2536 C C . ALA B 1 50 ? 16.203 18.969 -9.289 1 98.12 50 ALA B C 1
ATOM 2538 O O . ALA B 1 50 ? 16.859 19.859 -8.758 1 98.12 50 ALA B O 1
ATOM 2539 N N . LEU B 1 51 ? 16.406 17.672 -8.961 1 98 51 LEU B N 1
ATOM 2540 C CA . LEU B 1 51 ? 17.359 17.281 -7.934 1 98 51 LEU B CA 1
ATOM 2541 C C . LEU B 1 51 ? 18.797 17.5 -8.406 1 98 51 LEU B C 1
ATOM 2543 O O . LEU B 1 51 ? 19.656 17.844 -7.609 1 98 51 LEU B O 1
ATOM 2547 N N . GLU B 1 52 ? 19.016 17.266 -9.688 1 97.88 52 GLU B N 1
ATOM 2548 C CA . GLU B 1 52 ? 20.328 17.531 -10.25 1 97.88 52 GLU B CA 1
ATOM 2549 C C . GLU B 1 52 ? 20.656 19.016 -10.242 1 97.88 52 GLU B C 1
ATOM 2551 O O . GLU B 1 52 ? 21.812 19.406 -10.031 1 97.88 52 GLU B O 1
ATOM 2556 N N . THR B 1 53 ? 19.703 19.812 -10.508 1 97.94 53 THR B N 1
ATOM 2557 C CA . THR B 1 53 ? 19.875 21.266 -10.555 1 97.94 53 THR B CA 1
ATOM 2558 C C . THR B 1 53 ? 20.109 21.828 -9.164 1 97.94 53 THR B C 1
ATOM 2560 O O . THR B 1 53 ? 21.047 22.594 -8.945 1 97.94 53 THR B O 1
ATOM 2563 N N . HIS B 1 54 ? 19.297 21.438 -8.195 1 98 54 HIS B N 1
ATOM 2564 C CA . HIS B 1 54 ? 19.297 22.109 -6.895 1 98 54 HIS B CA 1
ATOM 2565 C C . HIS B 1 54 ? 20.172 21.375 -5.895 1 98 54 HIS B C 1
ATOM 2567 O O . HIS B 1 54 ? 20.641 21.953 -4.918 1 98 54 HIS B O 1
ATOM 2573 N N . ARG B 1 55 ? 20.328 20.031 -6.023 1 97.88 55 ARG B N 1
ATOM 2574 C CA . ARG B 1 55 ? 21.172 19.172 -5.199 1 97.88 55 ARG B CA 1
ATOM 2575 C C . ARG B 1 55 ? 20.875 19.359 -3.717 1 97.88 55 ARG B C 1
ATOM 2577 O O . ARG B 1 55 ? 21.766 19.625 -2.918 1 97.88 55 ARG B O 1
ATOM 2584 N N . PRO B 1 56 ? 19.594 19.25 -3.348 1 98.56 56 PRO B N 1
ATOM 2585 C CA . PRO B 1 56 ? 19.234 19.391 -1.937 1 98.56 56 PRO B CA 1
ATOM 2586 C C . PRO B 1 56 ? 19.781 18.266 -1.064 1 98.56 56 PRO B C 1
ATOM 2588 O O . PRO B 1 56 ? 20 17.141 -1.551 1 98.56 56 PRO B O 1
ATOM 2591 N N . GLU B 1 57 ? 20.031 18.547 0.186 1 97.81 57 GLU B N 1
ATOM 2592 C CA . GLU B 1 57 ? 20.375 17.531 1.166 1 97.81 57 GLU B CA 1
ATOM 2593 C C . GLU B 1 57 ? 19.156 16.766 1.643 1 97.81 57 GLU B C 1
ATOM 2595 O O . GLU B 1 57 ? 19.234 15.57 1.944 1 97.81 57 GLU B O 1
ATOM 2600 N N . VAL B 1 58 ? 18.047 17.5 1.745 1 98.44 58 VAL B N 1
ATOM 2601 C CA . VAL B 1 58 ? 16.781 16.938 2.199 1 98.44 58 VAL B CA 1
ATOM 2602 C C . VAL B 1 58 ? 15.672 17.328 1.23 1 98.44 58 VAL B C 1
ATOM 2604 O O . VAL B 1 58 ? 15.609 18.484 0.773 1 98.44 58 VAL B O 1
ATOM 2607 N N . VAL B 1 59 ? 14.883 16.422 0.835 1 98.75 59 VAL B N 1
ATOM 2608 C CA . VAL B 1 59 ? 13.664 16.656 0.068 1 98.75 59 VAL B CA 1
ATOM 2609 C C . VAL B 1 59 ? 12.445 16.406 0.949 1 98.75 59 VAL B C 1
ATOM 2611 O O . VAL B 1 59 ? 12.289 15.312 1.514 1 98.75 59 VAL B O 1
ATOM 2614 N N . PHE B 1 60 ? 11.594 17.422 1.136 1 98.75 60 PHE B N 1
ATOM 2615 C CA . PHE B 1 60 ? 10.297 17.266 1.789 1 98.75 60 PHE B CA 1
ATOM 2616 C C . PHE B 1 60 ? 9.195 17.047 0.761 1 98.75 60 PHE B C 1
ATOM 2618 O O . PHE B 1 60 ? 8.938 17.906 -0.08 1 98.75 60 PHE B O 1
ATOM 2625 N N . ASN B 1 61 ? 8.562 15.93 0.84 1 98.56 61 ASN B N 1
ATOM 2626 C CA . ASN B 1 61 ? 7.402 15.703 -0.023 1 98.56 61 ASN B CA 1
ATOM 2627 C C . ASN B 1 61 ? 6.109 16.156 0.647 1 98.56 61 ASN B C 1
ATOM 2629 O O . ASN B 1 61 ? 5.508 15.398 1.415 1 98.56 61 ASN B O 1
ATOM 2633 N N . GLY B 1 62 ? 5.691 17.312 0.275 1 96.38 62 GLY B N 1
ATOM 2634 C CA . GLY B 1 62 ? 4.441 17.828 0.808 1 96.38 62 GLY B CA 1
ATOM 2635 C C . GLY B 1 62 ? 3.271 17.656 -0.143 1 96.38 62 GLY B C 1
ATOM 2636 O O . GLY B 1 62 ? 2.154 18.078 0.157 1 96.38 62 GLY B O 1
ATOM 2637 N N . ALA B 1 63 ? 3.535 17.047 -1.287 1 95.81 63 ALA B N 1
ATOM 2638 C CA . ALA B 1 63 ? 2.475 16.828 -2.266 1 95.81 63 ALA B CA 1
ATOM 2639 C C . ALA B 1 63 ? 1.614 15.625 -1.871 1 95.81 63 ALA B C 1
ATOM 2641 O O . ALA B 1 63 ? 2.137 14.578 -1.471 1 95.81 63 ALA B O 1
ATOM 2642 N N . ALA B 1 64 ? 0.351 15.789 -1.966 1 95.5 64 ALA B N 1
ATOM 2643 C CA . ALA B 1 64 ? -0.562 14.695 -1.644 1 95.5 64 ALA B CA 1
ATOM 2644 C C . ALA B 1 64 ? -1.935 14.922 -2.27 1 95.5 64 ALA B C 1
ATOM 2646 O O . ALA B 1 64 ? -2.348 16.062 -2.473 1 95.5 64 ALA B O 1
ATOM 2647 N N . TYR B 1 65 ? -2.57 13.875 -2.676 1 95.62 65 TYR B N 1
ATOM 2648 C CA . TYR B 1 65 ? -4 13.875 -2.967 1 95.62 65 TYR B CA 1
ATOM 2649 C C . TYR B 1 65 ? -4.809 13.531 -1.721 1 95.62 65 TYR B C 1
ATOM 2651 O O . TYR B 1 65 ? -4.691 12.43 -1.179 1 95.62 65 TYR B O 1
ATOM 2659 N N . ASN B 1 66 ? -5.684 14.492 -1.273 1 93.31 66 ASN B N 1
ATOM 2660 C CA . ASN B 1 66 ? -6.305 14.281 0.03 1 93.31 66 ASN B CA 1
ATOM 2661 C C . ASN B 1 66 ? -7.824 14.367 -0.052 1 93.31 66 ASN B C 1
ATOM 2663 O O . ASN B 1 66 ? -8.492 14.586 0.96 1 93.31 66 ASN B O 1
ATOM 2667 N N . LEU B 1 67 ? -8.398 14.32 -1.303 1 94.62 67 LEU B N 1
ATOM 2668 C CA . LEU B 1 67 ? -9.852 14.227 -1.433 1 94.62 67 LEU B CA 1
ATOM 2669 C C . LEU B 1 67 ? -10.328 12.797 -1.186 1 94.62 67 LEU B C 1
ATOM 2671 O O . LEU B 1 67 ? -10.531 12.031 -2.131 1 94.62 67 LEU B O 1
ATOM 2675 N N . VAL B 1 68 ? -10.633 12.555 0.051 1 95.62 68 VAL B N 1
ATOM 2676 C CA . VAL B 1 68 ? -10.836 11.203 0.569 1 95.62 68 VAL B CA 1
ATOM 2677 C C . VAL B 1 68 ? -12.039 10.562 -0.121 1 95.62 68 VAL B C 1
ATOM 2679 O O . VAL B 1 68 ? -11.945 9.445 -0.635 1 95.62 68 VAL B O 1
ATOM 2682 N N . ASP B 1 69 ? -13.18 11.266 -0.207 1 95.5 69 ASP B N 1
ATOM 2683 C CA . ASP B 1 69 ? -14.406 10.711 -0.775 1 95.5 69 ASP B CA 1
ATOM 2684 C C . ASP B 1 69 ? -14.266 10.5 -2.279 1 95.5 69 ASP B C 1
ATOM 2686 O O . ASP B 1 69 ? -14.695 9.469 -2.809 1 95.5 69 ASP B O 1
ATOM 2690 N N . LYS B 1 70 ? -13.617 11.453 -2.92 1 95.75 70 LYS B N 1
ATOM 2691 C CA . LYS B 1 70 ? -13.461 11.375 -4.371 1 95.75 70 LYS B CA 1
ATOM 2692 C C . LYS B 1 70 ? -12.555 10.211 -4.758 1 95.75 70 LYS B C 1
ATOM 2694 O O . LYS B 1 70 ? -12.711 9.625 -5.836 1 95.75 70 LYS B O 1
ATOM 2699 N N . ALA B 1 71 ? -11.688 9.812 -3.91 1 96.5 71 ALA B N 1
ATOM 2700 C CA . ALA B 1 71 ? -10.727 8.742 -4.18 1 96.5 71 ALA B CA 1
ATOM 2701 C C . ALA B 1 71 ? -11.438 7.402 -4.352 1 96.5 71 ALA B C 1
ATOM 2703 O O . ALA B 1 71 ? -10.891 6.477 -4.949 1 96.5 71 ALA B O 1
ATOM 2704 N N . GLU B 1 72 ? -12.641 7.246 -3.84 1 95.12 72 GLU B N 1
ATOM 2705 C CA . GLU B 1 72 ? -13.375 5.988 -3.92 1 95.12 72 GLU B CA 1
ATOM 2706 C C . GLU B 1 72 ? -13.906 5.746 -5.332 1 95.12 72 GLU B C 1
ATOM 2708 O O . GLU B 1 72 ? -14.352 4.641 -5.652 1 95.12 72 GLU B O 1
ATOM 2713 N N . GLY B 1 73 ? -13.875 6.691 -6.219 1 92.69 73 GLY B N 1
ATOM 2714 C CA . GLY B 1 73 ? -14.359 6.633 -7.586 1 92.69 73 GLY B CA 1
ATOM 2715 C C . GLY B 1 73 ? -13.445 7.328 -8.578 1 92.69 73 GLY B C 1
ATOM 2716 O O . GLY B 1 73 ? -12.328 6.867 -8.82 1 92.69 73 GLY B O 1
ATOM 2717 N N . ASP B 1 74 ? -13.852 8.484 -8.969 1 91.38 74 ASP B N 1
ATOM 2718 C CA . ASP B 1 74 ? -13.195 9.195 -10.062 1 91.38 74 ASP B CA 1
ATOM 2719 C C . ASP B 1 74 ? -11.805 9.68 -9.656 1 91.38 74 ASP B C 1
ATOM 2721 O O . ASP B 1 74 ? -10.961 9.938 -10.508 1 91.38 74 ASP B O 1
ATOM 2725 N N . GLY B 1 75 ? -11.602 9.734 -8.453 1 96.12 75 GLY B N 1
ATOM 2726 C CA . GLY B 1 75 ? -10.336 10.258 -7.973 1 96.12 75 GLY B CA 1
ATOM 2727 C C . GLY B 1 75 ? -9.312 9.172 -7.691 1 96.12 75 GLY B C 1
ATOM 2728 O O . GLY B 1 75 ? -8.164 9.461 -7.336 1 96.12 75 GLY B O 1
ATOM 2729 N N . ALA B 1 76 ? -9.617 7.922 -7.867 1 96.44 76 ALA B N 1
ATOM 2730 C CA . ALA B 1 76 ? -8.75 6.809 -7.496 1 96.44 76 ALA B CA 1
ATOM 2731 C C . ALA B 1 76 ? -7.418 6.883 -8.242 1 96.44 76 ALA B C 1
ATOM 2733 O O . ALA B 1 76 ? -6.355 6.734 -7.637 1 96.44 76 ALA B O 1
ATOM 2734 N N . ARG B 1 77 ? -7.469 7.109 -9.523 1 96.62 77 ARG B N 1
ATOM 2735 C CA . ARG B 1 77 ? -6.254 7.176 -10.336 1 96.62 77 ARG B CA 1
ATOM 2736 C C . ARG B 1 77 ? -5.332 8.289 -9.852 1 96.62 77 ARG B C 1
ATOM 2738 O O . ARG B 1 77 ? -4.141 8.062 -9.625 1 96.62 77 ARG B O 1
ATOM 2745 N N . THR B 1 78 ? -5.918 9.461 -9.672 1 97.62 78 THR B N 1
ATOM 2746 C CA . THR B 1 78 ? -5.117 10.594 -9.227 1 97.62 78 THR B CA 1
ATOM 2747 C C . THR B 1 78 ? -4.543 10.336 -7.84 1 97.62 78 THR B C 1
ATOM 2749 O O . THR B 1 78 ? -3.391 10.68 -7.566 1 97.62 78 THR B O 1
ATOM 2752 N N . ALA B 1 79 ? -5.348 9.742 -6.957 1 97.88 79 ALA B N 1
ATOM 2753 C CA . ALA B 1 79 ? -4.879 9.406 -5.617 1 97.88 79 ALA B CA 1
ATOM 2754 C C . ALA B 1 79 ? -3.672 8.477 -5.668 1 97.88 79 ALA B C 1
ATOM 2756 O O . ALA B 1 79 ? -2.664 8.719 -5 1 97.88 79 ALA B O 1
ATOM 2757 N N . LEU B 1 80 ? -3.701 7.488 -6.488 1 97.62 80 LEU B N 1
ATOM 2758 C CA . LEU B 1 80 ? -2.623 6.508 -6.582 1 97.62 80 LEU B CA 1
ATOM 2759 C C . LEU B 1 80 ? -1.406 7.102 -7.281 1 97.62 80 LEU B C 1
ATOM 2761 O O . LEU B 1 80 ? -0.267 6.777 -6.938 1 97.62 80 LEU B O 1
ATOM 2765 N N . GLU B 1 81 ? -1.644 7.934 -8.227 1 97.19 81 GLU B N 1
ATOM 2766 C CA . GLU B 1 81 ? -0.533 8.609 -8.898 1 97.19 81 GLU B CA 1
ATOM 2767 C C . GLU B 1 81 ? 0.235 9.5 -7.922 1 97.19 81 GLU B C 1
ATOM 2769 O O . GLU B 1 81 ? 1.444 9.336 -7.746 1 97.19 81 GLU B O 1
ATOM 2774 N N . ILE B 1 82 ? -0.482 10.359 -7.25 1 98 82 ILE B N 1
ATOM 2775 C CA . ILE B 1 82 ? 0.172 11.375 -6.434 1 98 82 ILE B CA 1
ATOM 2776 C C . ILE B 1 82 ? 0.671 10.75 -5.133 1 98 82 ILE B C 1
ATOM 2778 O O . ILE B 1 82 ? 1.787 11.039 -4.691 1 98 82 ILE B O 1
ATOM 2782 N N . ASN B 1 83 ? -0.103 9.891 -4.52 1 98.56 83 ASN B N 1
ATOM 2783 C CA . ASN B 1 83 ? 0.209 9.391 -3.184 1 98.56 83 ASN B CA 1
ATOM 2784 C C . ASN B 1 83 ? 1.144 8.188 -3.24 1 98.56 83 ASN B C 1
ATOM 2786 O O . ASN B 1 83 ? 1.743 7.812 -2.23 1 98.56 83 ASN B O 1
ATOM 2790 N N . ALA B 1 84 ? 1.26 7.52 -4.395 1 98.19 84 ALA B N 1
ATOM 2791 C CA . ALA B 1 84 ? 2.061 6.297 -4.461 1 98.19 84 ALA B CA 1
ATOM 2792 C C . ALA B 1 84 ? 3.16 6.418 -5.512 1 98.19 84 ALA B C 1
ATOM 2794 O O . ALA B 1 84 ? 4.348 6.297 -5.191 1 98.19 84 ALA B O 1
ATOM 2795 N N . LEU B 1 85 ? 2.799 6.727 -6.734 1 97.88 85 LEU B N 1
ATOM 2796 C CA . LEU B 1 85 ? 3.803 6.84 -7.789 1 97.88 85 LEU B CA 1
ATOM 2797 C C . LEU B 1 85 ? 4.754 8 -7.508 1 97.88 85 LEU B C 1
ATOM 2799 O O . LEU B 1 85 ? 5.965 7.875 -7.695 1 97.88 85 LEU B O 1
ATOM 2803 N N . GLY B 1 86 ? 4.168 9.172 -7.152 1 98.31 86 GLY B N 1
ATOM 2804 C CA . GLY B 1 86 ? 5.008 10.305 -6.789 1 98.31 86 GLY B CA 1
ATOM 2805 C C . GLY B 1 86 ? 6.105 9.945 -5.809 1 98.31 86 GLY B C 1
ATOM 2806 O O . GLY B 1 86 ? 7.289 10.125 -6.102 1 98.31 86 GLY B O 1
ATOM 2807 N N . PRO B 1 87 ? 5.715 9.391 -4.664 1 98.5 87 PRO B N 1
ATOM 2808 C CA . PRO B 1 87 ? 6.711 8.945 -3.68 1 98.5 87 PRO B CA 1
ATOM 2809 C C . PRO B 1 87 ? 7.715 7.957 -4.258 1 98.5 87 PRO B C 1
ATOM 2811 O O . PRO B 1 87 ? 8.891 7.984 -3.896 1 98.5 87 PRO B O 1
ATOM 2814 N N . ALA B 1 88 ? 7.301 7.051 -5.121 1 97.94 88 ALA B N 1
ATOM 2815 C CA . ALA B 1 88 ? 8.219 6.105 -5.746 1 97.94 88 ALA B CA 1
ATOM 2816 C C . ALA B 1 88 ? 9.273 6.828 -6.578 1 97.94 88 ALA B C 1
ATOM 2818 O O . ALA B 1 88 ? 10.461 6.488 -6.527 1 97.94 88 ALA B O 1
ATOM 2819 N N . VAL B 1 89 ? 8.844 7.793 -7.355 1 97.94 89 VAL B N 1
ATOM 2820 C CA . VAL B 1 89 ? 9.727 8.578 -8.211 1 97.94 89 VAL B CA 1
ATOM 2821 C C . VAL B 1 89 ? 10.719 9.359 -7.352 1 97.94 89 VAL B C 1
ATOM 2823 O O . VAL B 1 89 ? 11.93 9.328 -7.598 1 97.94 89 VAL B O 1
ATOM 2826 N N . LEU B 1 90 ? 10.211 9.992 -6.332 1 98.5 90 LEU B N 1
ATOM 2827 C CA . LEU B 1 90 ? 11.055 10.773 -5.441 1 98.5 90 LEU B CA 1
ATOM 2828 C C . LEU B 1 90 ? 12.062 9.883 -4.727 1 98.5 90 LEU B C 1
ATOM 2830 O O . LEU B 1 90 ? 13.234 10.25 -4.586 1 98.5 90 LEU B O 1
ATOM 2834 N N . ALA B 1 91 ? 11.602 8.758 -4.23 1 98.06 91 ALA B N 1
ATOM 2835 C CA . ALA B 1 91 ? 12.469 7.836 -3.496 1 98.06 91 ALA B CA 1
ATOM 2836 C C . ALA B 1 91 ? 13.641 7.379 -4.359 1 98.06 91 ALA B C 1
ATOM 2838 O O . ALA B 1 91 ? 14.789 7.371 -3.904 1 98.06 91 ALA B O 1
ATOM 2839 N N . ALA B 1 92 ? 13.336 6.996 -5.59 1 96.56 92 ALA B N 1
ATOM 2840 C CA . ALA B 1 92 ? 14.383 6.555 -6.508 1 96.56 92 ALA B CA 1
ATOM 2841 C C . ALA B 1 92 ? 15.391 7.672 -6.773 1 96.56 92 ALA B C 1
ATOM 2843 O O . ALA B 1 92 ? 16.609 7.445 -6.746 1 96.56 92 ALA B O 1
ATOM 2844 N N . ALA B 1 93 ? 14.914 8.875 -7.016 1 97.5 93 ALA B N 1
ATOM 2845 C CA . ALA B 1 93 ? 15.773 10.016 -7.305 1 97.5 93 ALA B CA 1
ATOM 2846 C C . ALA B 1 93 ? 16.641 10.367 -6.102 1 97.5 93 ALA B C 1
ATOM 2848 O O . ALA B 1 93 ? 17.828 10.641 -6.25 1 97.5 93 ALA B O 1
ATOM 2849 N N . CYS B 1 94 ? 16.047 10.406 -4.926 1 98.06 94 CYS B N 1
ATOM 2850 C CA . CYS B 1 94 ? 16.781 10.711 -3.707 1 98.06 94 CYS B CA 1
ATOM 2851 C C . CYS B 1 94 ? 17.875 9.664 -3.447 1 98.06 94 CYS B C 1
ATOM 2853 O O . CYS B 1 94 ? 18.984 10.008 -3.035 1 98.06 94 CYS B O 1
ATOM 2855 N N . ARG B 1 95 ? 17.5 8.383 -3.662 1 96.31 95 ARG B N 1
ATOM 2856 C CA . ARG B 1 95 ? 18.469 7.305 -3.52 1 96.31 95 ARG B CA 1
ATOM 2857 C C . ARG B 1 95 ? 19.672 7.539 -4.422 1 96.31 95 ARG B C 1
ATOM 2859 O O . ARG B 1 95 ? 20.828 7.461 -3.967 1 96.31 95 ARG B O 1
ATOM 2866 N N . ASP B 1 96 ? 19.422 7.871 -5.668 1 95.5 96 ASP B N 1
ATOM 2867 C CA . ASP B 1 96 ? 20.484 8.055 -6.66 1 95.5 96 ASP B CA 1
ATOM 2868 C C . ASP B 1 96 ? 21.359 9.25 -6.309 1 95.5 96 ASP B C 1
ATOM 2870 O O . ASP B 1 96 ? 22.562 9.242 -6.578 1 95.5 96 ASP B O 1
ATOM 2874 N N . MET B 1 97 ? 20.797 10.242 -5.656 1 96.69 97 MET B N 1
ATOM 2875 C CA . MET B 1 97 ? 21.516 11.484 -5.395 1 96.69 97 MET B CA 1
ATOM 2876 C C . MET B 1 97 ? 22.062 11.508 -3.973 1 96.69 97 MET B C 1
ATOM 2878 O O . MET B 1 97 ? 22.844 12.391 -3.621 1 96.69 97 MET B O 1
ATOM 2882 N N . GLY B 1 98 ? 21.594 10.586 -3.135 1 96.81 98 GLY B N 1
ATOM 2883 C CA . GLY B 1 98 ? 22.031 10.523 -1.75 1 96.81 98 GLY B CA 1
ATOM 2884 C C . GLY B 1 98 ? 21.312 11.508 -0.853 1 96.81 98 GLY B C 1
ATOM 2885 O O . GLY B 1 98 ? 21.828 11.867 0.213 1 96.81 98 GLY B O 1
ATOM 2886 N N . ALA B 1 99 ? 20.188 12.07 -1.282 1 98 99 ALA B N 1
ATOM 2887 C CA . ALA B 1 99 ? 19.391 13 -0.487 1 98 99 ALA B CA 1
ATOM 2888 C C . ALA B 1 99 ? 18.469 12.258 0.486 1 98 99 ALA B C 1
ATOM 2890 O O . ALA B 1 99 ? 18.078 11.117 0.222 1 98 99 ALA B O 1
ATOM 2891 N N . LYS B 1 100 ? 18.188 12.852 1.639 1 98.25 100 LYS B N 1
ATOM 2892 C CA . LYS B 1 100 ? 17.203 12.305 2.572 1 98.25 100 LYS B CA 1
ATOM 2893 C C . LYS B 1 100 ? 15.781 12.703 2.172 1 98.25 100 LYS B C 1
ATOM 2895 O O . LYS B 1 100 ? 15.523 13.867 1.854 1 98.25 100 LYS B O 1
ATOM 2900 N N . LEU B 1 101 ? 14.898 11.742 2.098 1 98.75 101 LEU B N 1
ATOM 2901 C CA . LEU B 1 101 ? 13.508 11.992 1.737 1 98.75 101 LEU B CA 1
ATOM 2902 C C . LEU B 1 101 ? 12.617 12 2.977 1 98.75 101 LEU B C 1
ATOM 2904 O O . LEU B 1 101 ? 12.578 11.023 3.725 1 98.75 101 LEU B O 1
ATOM 2908 N N . VAL B 1 102 ? 11.961 13.117 3.252 1 98.88 102 VAL B N 1
ATOM 2909 C CA . VAL B 1 102 ? 10.938 13.227 4.289 1 98.88 102 VAL B CA 1
ATOM 2910 C C . VAL B 1 102 ? 9.547 13.117 3.66 1 98.88 102 VAL B C 1
ATOM 2912 O O . VAL B 1 102 ? 9.195 13.898 2.771 1 98.88 102 VAL B O 1
ATOM 2915 N N . HIS B 1 103 ? 8.773 12.18 4.051 1 98.81 103 HIS B N 1
ATOM 2916 C CA . HIS B 1 103 ? 7.469 11.867 3.484 1 98.81 103 HIS B CA 1
ATOM 2917 C C . HIS B 1 103 ? 6.395 11.828 4.566 1 98.81 103 HIS B C 1
ATOM 2919 O O . HIS B 1 103 ? 6.648 11.383 5.688 1 98.81 103 HIS B O 1
ATOM 2925 N N . PHE B 1 104 ? 5.242 12.297 4.223 1 98.62 104 PHE B N 1
ATOM 2926 C CA . PHE B 1 104 ? 4.156 12.383 5.191 1 98.62 104 PHE B CA 1
ATOM 2927 C C . PHE B 1 104 ? 3.029 11.422 4.824 1 98.62 104 PHE B C 1
ATOM 2929 O O . PHE B 1 104 ? 2.529 11.453 3.697 1 98.62 104 PHE B O 1
ATOM 2936 N N . SER B 1 105 ? 2.67 10.609 5.738 1 98.5 105 SER B N 1
ATOM 2937 C CA . SER B 1 105 ? 1.552 9.672 5.629 1 98.5 105 SER B CA 1
ATOM 2938 C C . SER B 1 105 ? 0.389 10.102 6.52 1 98.5 105 SER B C 1
ATOM 2940 O O . SER B 1 105 ? 0.199 11.289 6.773 1 98.5 105 SER B O 1
ATOM 2942 N N . THR B 1 106 ? -0.473 9.203 6.859 1 98.19 106 THR B N 1
ATOM 2943 C CA . THR B 1 106 ? -1.746 9.594 7.457 1 98.19 106 THR B CA 1
ATOM 2944 C C . THR B 1 106 ? -2.174 8.578 8.516 1 98.19 106 THR B C 1
ATOM 2946 O O . THR B 1 106 ? -1.732 7.43 8.5 1 98.19 106 THR B O 1
ATOM 2949 N N . ASP B 1 107 ? -3.049 9.023 9.391 1 98.31 107 ASP B N 1
ATOM 2950 C CA . ASP B 1 107 ? -3.697 8.141 10.344 1 98.31 107 ASP B CA 1
ATOM 2951 C C . ASP B 1 107 ? -4.719 7.238 9.656 1 98.31 107 ASP B C 1
ATOM 2953 O O . ASP B 1 107 ? -5.133 6.219 10.211 1 98.31 107 ASP B O 1
ATOM 2957 N N . PHE B 1 108 ? -5.047 7.512 8.406 1 98.06 108 PHE B N 1
ATOM 2958 C CA . PHE B 1 108 ? -6.027 6.746 7.645 1 98.06 108 PHE B CA 1
ATOM 2959 C C . PHE B 1 108 ? -5.453 5.398 7.219 1 98.06 108 PHE B C 1
ATOM 2961 O O . PHE B 1 108 ? -6.148 4.59 6.602 1 98.06 108 PHE B O 1
ATOM 2968 N N . VAL B 1 109 ? -4.211 5.062 7.598 1 98.38 109 VAL B N 1
ATOM 2969 C CA . VAL B 1 109 ? -3.637 3.754 7.301 1 98.38 109 VAL B CA 1
ATOM 2970 C C . VAL B 1 109 ? -4.207 2.711 8.258 1 98.38 109 VAL B C 1
ATOM 2972 O O . VAL B 1 109 ? -4.062 1.507 8.031 1 98.38 109 VAL B O 1
ATOM 2975 N N . PHE B 1 110 ? -4.875 3.172 9.352 1 98.19 110 PHE B N 1
ATOM 2976 C CA . PHE B 1 110 ? -5.391 2.26 10.367 1 98.19 110 PHE B CA 1
ATOM 2977 C C . PHE B 1 110 ? -6.871 1.977 10.141 1 98.19 110 PHE B C 1
ATOM 2979 O O . PHE B 1 110 ? -7.574 2.777 9.516 1 98.19 110 PHE B O 1
ATOM 2986 N N . ASP B 1 111 ? -7.375 0.9 10.719 1 96.88 111 ASP B N 1
ATOM 2987 C CA . ASP B 1 111 ? -8.766 0.505 10.539 1 96.88 111 ASP B CA 1
ATOM 2988 C C . ASP B 1 111 ? -9.672 1.205 11.555 1 96.88 111 ASP B C 1
ATOM 2990 O O . ASP B 1 111 ? -10.898 1.229 11.391 1 96.88 111 ASP B O 1
ATOM 2994 N N . GLY B 1 112 ? -9.023 1.758 12.633 1 97.81 112 GLY B N 1
ATOM 2995 C CA . GLY B 1 112 ? -9.758 2.574 13.586 1 97.81 112 GLY B CA 1
ATOM 2996 C C . GLY B 1 112 ? -10.523 1.753 14.609 1 97.81 112 GLY B C 1
ATOM 2997 O O . GLY B 1 112 ? -11.461 2.254 15.234 1 97.81 112 GLY B O 1
ATOM 2998 N N . GLN B 1 113 ? -10.18 0.466 14.742 1 96.5 113 GLN B N 1
ATOM 2999 C CA . GLN B 1 113 ? -10.938 -0.418 15.625 1 96.5 113 GLN B CA 1
ATOM 3000 C C . GLN B 1 113 ? -10.281 -0.504 17 1 96.5 113 GLN B C 1
ATOM 3002 O O . GLN B 1 113 ? -10.883 -1.027 17.938 1 96.5 113 GLN B O 1
ATOM 3007 N N . LYS B 1 114 ? -9.094 0.032 17.062 1 94.69 114 LYS B N 1
ATOM 3008 C CA . LYS B 1 114 ? -8.414 0.048 18.359 1 94.69 114 LYS B CA 1
ATOM 3009 C C . LYS B 1 114 ? -9.078 1.03 19.312 1 94.69 114 LYS B C 1
ATOM 3011 O O . LYS B 1 114 ? -9.938 1.821 18.906 1 94.69 114 LYS B O 1
ATOM 3016 N N . LYS B 1 115 ? -8.828 0.906 20.609 1 93.06 115 LYS B N 1
ATOM 3017 C CA . LYS B 1 115 ? -9.398 1.783 21.625 1 93.06 115 LYS B CA 1
ATOM 3018 C C . LYS B 1 115 ? -8.305 2.492 22.422 1 93.06 115 LYS B C 1
ATOM 3020 O O . LYS B 1 115 ? -8.57 3.053 23.484 1 93.06 115 LYS B O 1
ATOM 3025 N N . SER B 1 116 ? -7.133 2.334 22 1 97.38 116 SER B N 1
ATOM 3026 C CA . SER B 1 116 ? -5.969 3.045 22.516 1 97.38 116 SER B CA 1
ATOM 3027 C C . SER B 1 116 ? -5.113 3.604 21.375 1 97.38 116 SER B C 1
ATOM 3029 O O . SER B 1 116 ? -5.219 3.156 20.234 1 97.38 116 SER B O 1
ATOM 3031 N N . PRO B 1 117 ? -4.363 4.621 21.641 1 98.38 117 PRO B N 1
ATOM 3032 C CA . PRO B 1 117 ? -3.572 5.242 20.578 1 98.38 117 PRO B CA 1
ATOM 3033 C C . PRO B 1 117 ? -2.729 4.23 19.812 1 98.38 117 PRO B C 1
ATOM 3035 O O . PRO B 1 117 ? -2.143 3.324 20.406 1 98.38 117 PRO B O 1
ATOM 3038 N N . TYR B 1 118 ? -2.705 4.324 18.531 1 98.56 118 TYR B N 1
ATOM 3039 C CA . TYR B 1 118 ? -1.975 3.42 17.656 1 98.56 118 TYR B CA 1
ATOM 3040 C C . TYR B 1 118 ? -0.472 3.645 17.766 1 98.56 118 TYR B C 1
ATOM 3042 O O . TYR B 1 118 ? -0.012 4.789 17.828 1 98.56 118 TYR B O 1
ATOM 3050 N N . LEU B 1 119 ? 0.279 2.621 17.812 1 98.25 119 LEU B N 1
ATOM 3051 C CA . LEU B 1 119 ? 1.734 2.625 17.719 1 98.25 119 LEU B CA 1
ATOM 3052 C C . LEU B 1 119 ? 2.184 2.432 16.266 1 98.25 119 LEU B C 1
ATOM 3054 O O . LEU B 1 119 ? 1.434 1.902 15.445 1 98.25 119 LEU B O 1
ATOM 3058 N N . GLU B 1 120 ? 3.41 2.861 15.93 1 98 120 GLU B N 1
ATOM 3059 C CA . GLU B 1 120 ? 3.941 2.697 14.578 1 98 120 GLU B CA 1
ATOM 3060 C C . GLU B 1 120 ? 3.979 1.227 14.172 1 98 120 GLU B C 1
ATOM 3062 O O . GLU B 1 120 ? 3.816 0.896 13 1 98 120 GLU B O 1
ATOM 3067 N N . ALA B 1 121 ? 4.09 0.343 15.172 1 95.75 121 ALA B N 1
ATOM 3068 C CA . ALA B 1 121 ? 4.242 -1.085 14.906 1 95.75 121 ALA B CA 1
ATOM 3069 C C . ALA B 1 121 ? 2.885 -1.759 14.742 1 95.75 121 ALA B C 1
ATOM 3071 O O . ALA B 1 121 ? 2.807 -2.912 14.312 1 95.75 121 ALA B O 1
ATOM 3072 N N . ASP B 1 122 ? 1.797 -1.083 15.125 1 96.88 122 ASP B N 1
ATOM 3073 C CA . ASP B 1 122 ? 0.47 -1.659 14.93 1 96.88 122 ASP B CA 1
ATOM 3074 C C . ASP B 1 122 ? 0.202 -1.933 13.453 1 96.88 122 ASP B C 1
ATOM 3076 O O . ASP B 1 122 ? 0.67 -1.193 12.586 1 96.88 122 ASP B O 1
ATOM 3080 N N . PRO B 1 123 ? -0.574 -3.002 13.125 1 95.12 123 PRO B N 1
ATOM 3081 C CA . PRO B 1 123 ? -0.877 -3.301 11.727 1 95.12 123 PRO B CA 1
ATOM 3082 C C . PRO B 1 123 ? -1.627 -2.166 11.031 1 95.12 123 PRO B C 1
ATOM 3084 O O . PRO B 1 123 ? -2.592 -1.63 11.578 1 95.12 123 PRO B O 1
ATOM 3087 N N . ALA B 1 124 ? -1.143 -1.771 9.852 1 96.75 124 ALA B N 1
ATOM 3088 C CA . ALA B 1 124 ? -1.822 -0.797 9 1 96.75 124 ALA B CA 1
ATOM 3089 C C . ALA B 1 124 ? -2.844 -1.48 8.094 1 96.75 124 ALA B C 1
ATOM 3091 O O . ALA B 1 124 ? -2.484 -2.322 7.27 1 96.75 124 ALA B O 1
ATOM 3092 N N . GLN B 1 125 ? -4.113 -1.198 8.273 1 95.88 125 GLN B N 1
ATOM 3093 C CA . GLN B 1 125 ? -5.227 -1.759 7.512 1 95.88 125 GLN B CA 1
ATOM 3094 C C . GLN B 1 125 ? -6.199 -0.668 7.078 1 95.88 125 GLN B C 1
ATOM 3096 O O . GLN B 1 125 ? -7.281 -0.527 7.656 1 95.88 125 GLN B O 1
ATOM 3101 N N . PRO B 1 126 ? -5.875 0.045 6.008 1 97.69 126 PRO B N 1
ATOM 3102 C CA . PRO B 1 126 ? -6.703 1.178 5.586 1 97.69 126 PRO B CA 1
ATOM 3103 C C . PRO B 1 126 ? -8.117 0.76 5.191 1 97.69 126 PRO B C 1
ATOM 3105 O O . PRO B 1 126 ? -8.328 -0.373 4.754 1 97.69 126 PRO B O 1
ATOM 3108 N N . GLN B 1 127 ? -9.086 1.749 5.223 1 96.81 127 GLN B N 1
ATOM 3109 C CA . GLN B 1 127 ? -10.5 1.425 5.02 1 96.81 127 GLN B CA 1
ATOM 3110 C C . GLN B 1 127 ? -10.984 1.909 3.654 1 96.81 127 GLN B C 1
ATOM 3112 O O . GLN B 1 127 ? -12.156 1.75 3.314 1 96.81 127 GLN B O 1
ATOM 3117 N N . GLY B 1 128 ? -10.086 2.482 2.871 1 96.31 128 GLY B N 1
ATOM 3118 C CA . GLY B 1 128 ? -10.453 3.023 1.572 1 96.31 128 GLY B CA 1
ATOM 3119 C C . GLY B 1 128 ? -9.258 3.303 0.68 1 96.31 128 GLY B C 1
ATOM 3120 O O . GLY B 1 128 ? -8.117 3.055 1.068 1 96.31 128 GLY B O 1
ATOM 3121 N N . VAL B 1 129 ? -9.586 3.834 -0.506 1 97.44 129 VAL B N 1
ATOM 3122 C CA . VAL B 1 129 ? -8.578 4.012 -1.543 1 97.44 129 VAL B CA 1
ATOM 3123 C C . VAL B 1 129 ? -7.578 5.09 -1.113 1 97.44 129 VAL B C 1
ATOM 3125 O O . VAL B 1 129 ? -6.375 4.953 -1.339 1 97.44 129 VAL B O 1
ATOM 3128 N N . TYR B 1 130 ? -8.055 6.16 -0.45 1 97.88 130 TYR B N 1
ATOM 3129 C CA . TYR B 1 130 ? -7.148 7.199 0.029 1 97.88 130 TYR B CA 1
ATOM 3130 C C . TYR B 1 130 ? -6.125 6.625 1 1 97.88 130 TYR B C 1
ATOM 3132 O O . TYR B 1 130 ? -4.914 6.75 0.783 1 97.88 130 TYR B O 1
ATOM 3140 N N . GLY B 1 131 ? -6.613 5.973 2.045 1 98.31 131 GLY B N 1
ATOM 3141 C CA . GLY B 1 131 ? -5.711 5.379 3.016 1 98.31 131 GLY B CA 1
ATOM 3142 C C . GLY B 1 131 ? -4.746 4.383 2.398 1 98.31 131 GLY B C 1
ATOM 3143 O O . GLY B 1 131 ? -3.557 4.379 2.729 1 98.31 131 GLY B O 1
ATOM 3144 N N . ALA B 1 132 ? -5.23 3.607 1.518 1 98.44 132 ALA B N 1
ATOM 3145 C CA . ALA B 1 132 ? -4.398 2.605 0.854 1 98.44 132 ALA B CA 1
ATOM 3146 C C . ALA B 1 132 ? -3.33 3.266 -0.012 1 98.44 132 ALA B C 1
ATOM 3148 O O . ALA B 1 132 ? -2.197 2.783 -0.086 1 98.44 132 ALA B O 1
ATOM 3149 N N . SER B 1 133 ? -3.705 4.32 -0.717 1 98.44 133 SER B N 1
ATOM 3150 C CA . SER B 1 133 ? -2.752 5.016 -1.572 1 98.44 133 SER B CA 1
ATOM 3151 C C . SER B 1 133 ? -1.635 5.652 -0.751 1 98.44 133 SER B C 1
ATOM 3153 O O . SER B 1 133 ? -0.463 5.586 -1.13 1 98.44 133 SER B O 1
ATOM 3155 N N . LYS B 1 134 ? -1.99 6.25 0.359 1 98.75 134 LYS B N 1
ATOM 3156 C CA . LYS B 1 134 ? -0.993 6.848 1.241 1 98.75 134 LYS B CA 1
ATOM 3157 C C . LYS B 1 134 ? -0.097 5.781 1.862 1 98.75 134 LYS B C 1
ATOM 3159 O O . LYS B 1 134 ? 1.113 5.977 1.992 1 98.75 134 LYS B O 1
ATOM 3164 N N . LEU B 1 135 ? -0.743 4.715 2.26 1 98.69 135 LEU B N 1
ATOM 3165 C CA . LEU B 1 135 ? 0.041 3.613 2.807 1 98.69 135 LEU B CA 1
ATOM 3166 C C . LEU B 1 135 ? 1.023 3.08 1.769 1 98.69 135 LEU B C 1
ATOM 3168 O O . LEU B 1 135 ? 2.146 2.701 2.107 1 98.69 135 LEU B O 1
ATOM 3172 N N . CYS B 1 136 ? 0.619 3.012 0.567 1 98.5 136 CYS B N 1
ATOM 3173 C CA . CYS B 1 136 ? 1.51 2.555 -0.494 1 98.5 136 CYS B CA 1
ATOM 3174 C C . CYS B 1 136 ? 2.725 3.467 -0.615 1 98.5 136 CYS B C 1
ATOM 3176 O O . CYS B 1 136 ? 3.861 2.99 -0.665 1 98.5 136 CYS B O 1
ATOM 3178 N N . GLY B 1 137 ? 2.494 4.754 -0.663 1 98.69 137 GLY B N 1
ATOM 3179 C CA . GLY B 1 137 ? 3.598 5.703 -0.7 1 98.69 137 GLY B CA 1
ATOM 3180 C C . GLY B 1 137 ? 4.539 5.566 0.482 1 98.69 137 GLY B C 1
ATOM 3181 O O . GLY B 1 137 ? 5.762 5.602 0.316 1 98.69 137 GLY B O 1
ATOM 3182 N N . GLU B 1 138 ? 3.951 5.438 1.663 1 98.56 138 GLU B N 1
ATOM 3183 C CA . GLU B 1 138 ? 4.703 5.18 2.887 1 98.56 138 GLU B CA 1
ATOM 3184 C C . GLU B 1 138 ? 5.629 3.977 2.723 1 98.56 138 GLU B C 1
ATOM 3186 O O . GLU B 1 138 ? 6.832 4.07 2.979 1 98.56 138 GLU B O 1
ATOM 3191 N N . ASN B 1 139 ? 5.094 2.889 2.283 1 98.12 139 ASN B N 1
ATOM 3192 C CA . ASN B 1 139 ? 5.832 1.64 2.143 1 98.12 139 ASN B CA 1
ATOM 3193 C C . ASN B 1 139 ? 6.945 1.762 1.104 1 98.12 139 ASN B C 1
ATOM 3195 O O . ASN B 1 139 ? 8.047 1.24 1.302 1 98.12 139 ASN B O 1
ATOM 3199 N N . VAL B 1 140 ? 6.672 2.402 0.026 1 97.31 140 VAL B N 1
ATOM 3200 C CA . VAL B 1 140 ? 7.648 2.586 -1.043 1 97.31 140 VAL B CA 1
ATOM 3201 C C . VAL B 1 140 ? 8.844 3.377 -0.52 1 97.31 140 VAL B C 1
ATOM 3203 O O . VAL B 1 140 ? 10 3.002 -0.75 1 97.31 140 VAL B O 1
ATOM 3206 N N . VAL B 1 141 ? 8.57 4.453 0.176 1 98.38 141 VAL B N 1
ATOM 3207 C CA . VAL B 1 141 ? 9.641 5.305 0.685 1 98.38 141 VAL B CA 1
ATOM 3208 C C . VAL B 1 141 ? 10.477 4.531 1.702 1 98.38 141 VAL B C 1
ATOM 3210 O O . VAL B 1 141 ? 11.711 4.566 1.657 1 98.38 141 VAL B O 1
ATOM 3213 N N . LEU B 1 142 ? 9.797 3.801 2.594 1 97.44 142 LEU B N 1
ATOM 3214 C CA . LEU B 1 142 ? 10.5 3.016 3.602 1 97.44 142 LEU B CA 1
ATOM 3215 C C . LEU B 1 142 ? 11.391 1.965 2.949 1 97.44 142 LEU B C 1
ATOM 3217 O O . LEU B 1 142 ? 12.477 1.668 3.449 1 97.44 142 LEU B O 1
ATOM 3221 N N . ALA B 1 143 ? 10.961 1.497 1.799 1 93.19 143 ALA B N 1
ATOM 3222 C CA . ALA B 1 143 ? 11.633 0.365 1.161 1 93.19 143 ALA B CA 1
ATOM 3223 C C . ALA B 1 143 ? 12.711 0.839 0.197 1 93.19 143 ALA B C 1
ATOM 3225 O O . ALA B 1 143 ? 13.789 0.243 0.122 1 93.19 143 ALA B O 1
ATOM 3226 N N . ALA B 1 144 ? 12.422 1.854 -0.516 1 89.69 144 ALA B N 1
ATOM 3227 C CA . ALA B 1 144 ? 13.234 2.154 -1.694 1 89.69 144 ALA B CA 1
ATOM 3228 C C . ALA B 1 144 ? 14.18 3.318 -1.425 1 89.69 144 ALA B C 1
ATOM 3230 O O . ALA B 1 144 ? 15.117 3.557 -2.195 1 89.69 144 ALA B O 1
ATOM 3231 N N . SER B 1 145 ? 13.938 4.074 -0.38 1 90.31 145 SER B N 1
ATOM 3232 C CA . SER B 1 145 ? 14.828 5.172 -0.032 1 90.31 145 SER B CA 1
ATOM 3233 C C . SER B 1 145 ? 15.695 4.82 1.174 1 90.31 145 SER B C 1
ATOM 3235 O O . SER B 1 145 ? 15.203 4.762 2.303 1 90.31 145 SER B O 1
ATOM 3237 N N . PRO B 1 146 ? 16.969 4.684 0.94 1 91.56 146 PRO B N 1
ATOM 3238 C CA . PRO B 1 146 ? 17.828 4.312 2.066 1 91.56 146 PRO B CA 1
ATOM 3239 C C . PRO B 1 146 ? 17.859 5.379 3.158 1 91.56 146 PRO B C 1
ATOM 3241 O O . PRO B 1 146 ? 17.969 5.051 4.344 1 91.56 146 PRO B O 1
ATOM 3244 N N . ARG B 1 147 ? 17.859 6.637 2.785 1 96.81 147 ARG B N 1
ATOM 3245 C CA . ARG B 1 147 ? 17.781 7.758 3.717 1 96.81 147 ARG B CA 1
ATOM 3246 C C . ARG B 1 147 ? 16.391 8.375 3.715 1 96.81 147 ARG B C 1
ATOM 3248 O O . ARG B 1 147 ? 16.016 9.094 2.783 1 96.81 147 ARG B O 1
ATOM 3255 N N . HIS B 1 148 ? 15.633 8.008 4.758 1 98.44 148 HIS B N 1
ATOM 3256 C CA . HIS B 1 148 ? 14.25 8.461 4.766 1 98.44 148 HIS B CA 1
ATOM 3257 C C . HIS B 1 148 ? 13.797 8.828 6.176 1 98.44 148 HIS B C 1
ATOM 3259 O O . HIS B 1 148 ? 14.43 8.43 7.156 1 98.44 148 HIS B O 1
ATOM 3265 N N . LEU B 1 149 ? 12.836 9.672 6.254 1 98.69 149 LEU B N 1
ATOM 3266 C CA . LEU B 1 149 ? 12.016 9.977 7.418 1 98.69 149 LEU B CA 1
ATOM 3267 C C . LEU B 1 149 ? 10.539 10.039 7.039 1 98.69 149 LEU B C 1
ATOM 3269 O O . LEU B 1 149 ? 10.125 10.914 6.273 1 98.69 149 LEU B O 1
ATOM 3273 N N . VAL B 1 150 ? 9.773 9.062 7.496 1 98.81 150 VAL B N 1
ATOM 3274 C CA . VAL B 1 150 ? 8.344 9.008 7.207 1 98.81 150 VAL B CA 1
ATOM 3275 C C . VAL B 1 150 ? 7.547 9.359 8.469 1 98.81 150 VAL B C 1
ATOM 3277 O O . VAL B 1 150 ? 7.816 8.828 9.547 1 98.81 150 VAL B O 1
ATOM 3280 N N . ILE B 1 151 ? 6.59 10.25 8.328 1 98.81 151 ILE B N 1
ATOM 3281 C CA . ILE B 1 151 ? 5.824 10.703 9.484 1 98.81 151 ILE B CA 1
ATOM 3282 C C . ILE B 1 151 ? 4.332 10.531 9.211 1 98.81 151 ILE B C 1
ATOM 3284 O O . ILE B 1 151 ? 3.795 11.102 8.258 1 98.81 151 ILE B O 1
ATOM 3288 N N . ARG B 1 152 ? 3.607 9.719 10 1 98.88 152 ARG B N 1
ATOM 3289 C CA . ARG B 1 152 ? 2.148 9.703 10.016 1 98.88 152 ARG B CA 1
ATOM 3290 C C . ARG B 1 152 ? 1.596 10.859 10.836 1 98.88 152 ARG B C 1
ATOM 3292 O O . ARG B 1 152 ? 2 11.062 11.984 1 98.88 152 ARG B O 1
ATOM 3299 N N . VAL B 1 153 ? 0.725 11.602 10.211 1 98.31 153 VAL B N 1
ATOM 3300 C CA . VAL B 1 153 ? 0.1 12.75 10.867 1 98.31 153 VAL B CA 1
ATOM 3301 C C . VAL B 1 153 ? -1.416 12.562 10.891 1 98.31 153 VAL B C 1
ATOM 3303 O O . VAL B 1 153 ? -1.947 11.641 10.273 1 98.31 153 VAL B O 1
ATOM 3306 N N . CYS B 1 154 ? -2.082 13.453 11.711 1 96.94 154 CYS B N 1
ATOM 3307 C CA . CYS B 1 154 ? -3.52 13.344 11.93 1 96.94 154 CYS B CA 1
ATOM 3308 C C . CYS B 1 154 ? -4.18 14.719 11.938 1 96.94 154 CYS B C 1
ATOM 3310 O O . CYS B 1 154 ? -3.715 15.625 12.625 1 96.94 154 CYS B O 1
ATOM 3312 N N . ARG B 1 155 ? -5.203 14.961 11.18 1 95.69 155 ARG B N 1
ATOM 3313 C CA . ARG B 1 155 ? -6.098 16.109 11.234 1 95.69 155 ARG B CA 1
ATOM 3314 C C . ARG B 1 155 ? -5.309 17.422 11.234 1 95.69 155 ARG B C 1
ATOM 3316 O O . ARG B 1 155 ? -5.379 18.203 12.188 1 95.69 155 ARG B O 1
ATOM 3323 N N . LEU B 1 156 ? -4.676 17.703 10.18 1 96.81 156 LEU B N 1
ATOM 3324 C CA . LEU B 1 156 ? -3.811 18.875 10.062 1 96.81 156 LEU B CA 1
ATOM 3325 C C . LEU B 1 156 ? -4.633 20.156 10.055 1 96.81 156 LEU B C 1
ATOM 3327 O O . LEU B 1 156 ? -5.707 20.203 9.453 1 96.81 156 LEU B O 1
ATOM 3331 N N . PHE B 1 157 ? -4.121 21.156 10.727 1 96.38 157 PHE B N 1
ATOM 3332 C CA . PHE B 1 157 ? -4.645 22.5 10.617 1 96.38 157 PHE B CA 1
ATOM 3333 C C . PHE B 1 157 ? -3.539 23.531 10.82 1 96.38 157 PHE B C 1
ATOM 3335 O O . PHE B 1 157 ? -2.539 23.25 11.484 1 96.38 157 PHE B O 1
ATOM 3342 N N . GLY B 1 158 ? -3.693 24.656 10.203 1 94.94 158 GLY B N 1
ATOM 3343 C CA . GLY B 1 158 ? -2.719 25.719 10.344 1 94.94 158 GLY B CA 1
ATOM 3344 C C . GLY B 1 158 ? -2.896 26.828 9.312 1 94.94 158 GLY B C 1
ATOM 3345 O O . GLY B 1 158 ? -3.887 26.844 8.578 1 94.94 158 GL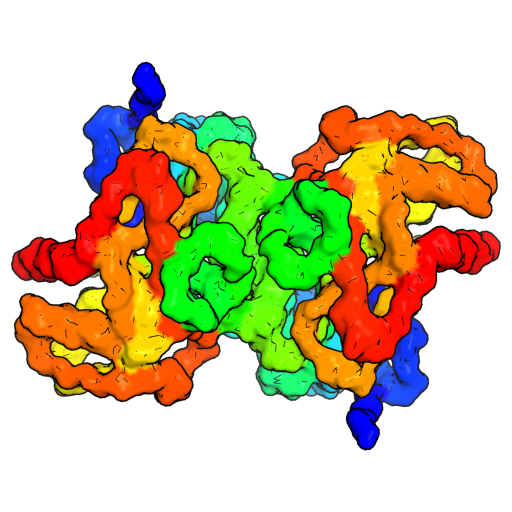Y B O 1
ATOM 3346 N N . PRO B 1 159 ? -1.999 27.812 9.328 1 91.06 159 PRO B N 1
ATOM 3347 C CA . PRO B 1 159 ? -2.102 28.969 8.43 1 91.06 159 PRO B CA 1
ATOM 3348 C C . PRO B 1 159 ? -2.098 28.562 6.957 1 91.06 159 PRO B C 1
ATOM 3350 O O . PRO B 1 159 ? -1.388 27.625 6.57 1 91.06 159 PRO B O 1
ATOM 3353 N N . ILE B 1 160 ? -2.994 29.172 6.227 1 85 160 ILE B N 1
ATOM 3354 C CA . ILE B 1 160 ? -3.051 28.953 4.789 1 85 160 ILE B CA 1
ATOM 3355 C C . ILE B 1 160 ? -2.949 30.297 4.055 1 85 160 ILE B C 1
ATOM 3357 O O . ILE B 1 160 ? -3.115 31.359 4.664 1 85 160 ILE B O 1
ATOM 3361 N N . ASP B 1 161 ? -2.398 30.25 2.861 1 73.12 161 ASP B N 1
ATOM 3362 C CA . ASP B 1 161 ? -2.381 31.484 2.074 1 73.12 161 ASP B CA 1
ATOM 3363 C C . ASP B 1 161 ? -3.746 31.75 1.445 1 73.12 161 ASP B C 1
ATOM 3365 O O . ASP B 1 161 ? -4.43 30.812 1.013 1 73.12 161 ASP B O 1
ATOM 3369 N N . GLY B 1 162 ? -4.527 32.75 1.983 1 59.41 162 GLY B N 1
ATOM 3370 C CA . GLY B 1 162 ? -5.859 33.219 1.647 1 59.41 162 GLY B CA 1
ATOM 3371 C C . GLY B 1 162 ? -6.277 32.875 0.23 1 59.41 162 GLY B C 1
ATOM 3372 O O . GLY B 1 162 ? -7.457 32.656 -0.035 1 59.41 162 GLY B O 1
ATOM 3373 N N . GLU B 1 163 ? -5.512 33.094 -0.817 1 49.09 163 GLU B N 1
ATOM 3374 C CA . GLU B 1 163 ? -5.898 33.031 -2.223 1 49.09 163 GLU B CA 1
ATOM 3375 C C . GLU B 1 163 ? -6.211 31.578 -2.625 1 49.09 163 GLU B C 1
ATOM 3377 O O . GLU B 1 163 ? -6.973 31.344 -3.564 1 49.09 163 GLU B O 1
ATOM 3382 N N . THR B 1 164 ? -5.566 30.734 -2.197 1 46.88 164 THR B N 1
ATOM 3383 C CA . THR B 1 164 ? -5.461 29.453 -2.898 1 46.88 164 THR B CA 1
ATOM 3384 C C . THR B 1 164 ? -6.375 28.422 -2.266 1 46.88 164 THR B C 1
ATOM 3386 O O . THR B 1 164 ? -6.73 27.422 -2.906 1 46.88 164 THR B O 1
ATOM 3389 N N . GLN B 1 165 ? -6.57 28.328 -0.94 1 53.34 165 GLN B N 1
ATOM 3390 C CA . GLN B 1 165 ? -6.957 27 -0.485 1 53.34 165 GLN B CA 1
ATOM 3391 C C . GLN B 1 165 ? -8.398 26.984 0.014 1 53.34 165 GLN B C 1
ATOM 3393 O O . GLN B 1 165 ? -8.812 27.875 0.754 1 53.34 165 GLN B O 1
ATOM 3398 N N . LYS B 1 166 ? -9.211 26.328 -0.788 1 54.06 166 LYS B N 1
ATOM 3399 C CA . LYS B 1 166 ? -10.469 25.844 -0.232 1 54.06 166 LYS B CA 1
ATOM 3400 C C . LYS B 1 166 ? -10.266 25.25 1.162 1 54.06 166 LYS B C 1
ATOM 3402 O O . LYS B 1 166 ? -9.336 24.484 1.389 1 54.06 166 LYS B O 1
ATOM 3407 N N . PRO B 1 167 ? -10.992 25.891 2.062 1 47.66 167 PRO B N 1
ATOM 3408 C CA . PRO B 1 167 ? -10.914 25.422 3.449 1 47.66 167 PRO B CA 1
ATOM 3409 C C . PRO B 1 167 ? -10.938 23.906 3.564 1 47.66 167 PRO B C 1
ATOM 3411 O O . PRO B 1 167 ? -10.578 23.359 4.609 1 47.66 167 PRO B O 1
ATOM 3414 N N . GLY B 1 168 ? -11.234 23.25 2.629 1 57.75 168 GLY B N 1
ATOM 3415 C CA . GLY B 1 168 ? -11.562 21.828 2.754 1 57.75 168 GLY B CA 1
ATOM 3416 C C . GLY B 1 168 ? -10.438 21.016 3.346 1 57.75 168 GLY B C 1
ATOM 3417 O O . GLY B 1 168 ? -10.68 19.984 3.994 1 57.75 168 GLY B O 1
ATOM 3418 N N . GLY B 1 169 ? -9.336 21.531 3.412 1 76.88 169 GLY B N 1
ATOM 3419 C CA . GLY B 1 169 ? -8.273 20.766 4.043 1 76.88 169 GLY B CA 1
ATOM 3420 C C . GLY B 1 169 ? -7.867 21.312 5.398 1 76.88 169 GLY B C 1
ATOM 3421 O O . GLY B 1 169 ? -6.883 20.859 5.984 1 76.88 169 GLY B O 1
ATOM 3422 N N . ASN B 1 170 ? -8.75 22.266 5.848 1 92.25 170 ASN B N 1
ATOM 3423 C CA . ASN B 1 170 ? -8.562 22.922 7.141 1 92.25 170 ASN B CA 1
ATOM 3424 C C . ASN B 1 170 ? -9.859 22.984 7.934 1 92.25 170 ASN B C 1
ATOM 3426 O O . ASN B 1 170 ? -10.648 23.922 7.766 1 92.25 170 ASN B O 1
ATOM 3430 N N . PHE B 1 171 ? -10.07 22.047 8.805 1 95.38 171 PHE B N 1
ATOM 3431 C CA . PHE B 1 171 ? -11.359 21.828 9.453 1 95.38 171 PHE B CA 1
ATOM 3432 C C . PHE B 1 171 ? -11.75 23.062 10.273 1 95.38 171 PHE B C 1
ATOM 3434 O O . PHE B 1 171 ? -12.883 23.531 10.18 1 95.38 171 PHE B O 1
ATOM 3441 N N . PRO B 1 172 ? -10.852 23.672 11.047 1 96.38 172 PRO B N 1
ATOM 3442 C CA . PRO B 1 172 ? -11.234 24.859 11.797 1 96.38 172 PRO B CA 1
ATOM 3443 C C . PRO B 1 172 ? -11.734 25.984 10.891 1 96.38 172 PRO B C 1
ATOM 3445 O O . PRO B 1 172 ? -12.766 26.609 11.172 1 96.38 172 PRO B O 1
ATOM 3448 N N . LEU B 1 173 ? -11.062 26.234 9.797 1 93.88 173 LEU B N 1
ATOM 3449 C CA . LEU B 1 173 ? -11.477 27.312 8.898 1 93.88 173 LEU B CA 1
ATOM 3450 C C . LEU B 1 173 ? -12.812 26.969 8.234 1 93.88 173 LEU B C 1
ATOM 3452 O O . LEU B 1 173 ? -13.648 27.859 8.047 1 93.88 173 LEU B O 1
ATOM 3456 N N . LEU B 1 174 ? -13 25.734 7.879 1 93.69 174 LEU B N 1
ATOM 3457 C CA . LEU B 1 174 ? -14.266 25.297 7.293 1 93.69 174 LEU B CA 1
ATOM 3458 C C . LEU B 1 174 ? -15.414 25.484 8.273 1 93.69 174 LEU B C 1
ATOM 3460 O O . LEU B 1 174 ? -16.484 25.984 7.906 1 93.69 174 LEU B O 1
ATOM 3464 N N . MET B 1 175 ? -15.234 25.125 9.508 1 95.88 175 MET B N 1
ATOM 3465 C CA . MET B 1 175 ? -16.266 25.25 10.531 1 95.88 175 MET B CA 1
ATOM 3466 C C . MET B 1 175 ? -16.641 26.703 10.766 1 95.88 175 MET B C 1
ATOM 3468 O O . MET B 1 175 ? -17.828 27.031 10.891 1 95.88 175 MET B O 1
ATOM 3472 N N . ILE B 1 176 ? -15.625 27.516 10.875 1 95.06 176 ILE B N 1
ATOM 3473 C CA . ILE B 1 176 ? -15.898 28.938 11.086 1 95.06 176 ILE B CA 1
ATOM 3474 C C . ILE B 1 176 ? -16.719 29.484 9.922 1 95.06 176 ILE B C 1
ATOM 3476 O O . ILE B 1 176 ? -17.703 30.188 10.133 1 95.06 176 ILE B O 1
ATOM 3480 N N . LYS B 1 177 ? -16.312 29.141 8.703 1 94 177 LYS B N 1
ATOM 3481 C CA . LYS B 1 177 ? -17.031 29.594 7.52 1 94 177 LYS B CA 1
ATOM 3482 C C . LYS B 1 177 ? -18.484 29.125 7.555 1 94 177 LYS B C 1
ATOM 3484 O O . LYS B 1 177 ? -19.406 29.938 7.441 1 94 177 LYS B O 1
ATOM 3489 N N . LEU B 1 178 ? -18.703 27.859 7.758 1 95.06 178 LEU B N 1
ATOM 3490 C CA . LEU B 1 178 ? -20.047 27.297 7.77 1 95.06 178 LEU B CA 1
ATOM 3491 C C . LEU B 1 178 ? -20.859 27.844 8.938 1 95.06 178 LEU B C 1
ATOM 3493 O O . LEU B 1 178 ? -22.062 28.094 8.805 1 95.06 178 LEU B O 1
ATOM 3497 N N . GLY B 1 179 ? -20.219 27.984 10.062 1 96.44 179 GLY B N 1
ATOM 3498 C CA . GLY B 1 179 ? -20.906 28.453 11.266 1 96.44 179 GLY B CA 1
ATOM 3499 C C . GLY B 1 179 ? -21.422 29.875 11.148 1 96.44 179 GLY B C 1
ATOM 3500 O O . GLY B 1 179 ? -22.406 30.234 11.797 1 96.44 179 GLY B O 1
ATOM 3501 N N . LYS B 1 180 ? -20.766 30.656 10.359 1 95.75 180 LYS B N 1
ATOM 3502 C CA . LYS B 1 180 ? -21.203 32.031 10.125 1 95.75 180 LYS B CA 1
ATOM 3503 C C . LYS B 1 180 ? -22.375 32.062 9.141 1 95.75 180 LYS B C 1
ATOM 3505 O O . LYS B 1 180 ? -23.125 33.062 9.102 1 95.75 180 LYS B O 1
ATOM 3510 N N . GLU B 1 181 ? -22.516 31.016 8.383 1 96.38 181 GLU B N 1
ATOM 3511 C CA . GLU B 1 181 ? -23.5 30.984 7.309 1 96.38 181 GLU B CA 1
ATOM 3512 C C . GLU B 1 181 ? -24.734 30.203 7.719 1 96.38 181 GLU B C 1
ATOM 3514 O O . GLU B 1 181 ? -25.797 30.328 7.102 1 96.38 181 GLU B O 1
ATOM 3519 N N . ARG B 1 182 ? -24.594 29.359 8.727 1 97 182 ARG B N 1
ATOM 3520 C CA . ARG B 1 182 ? -25.656 28.438 9.078 1 97 182 ARG B CA 1
ATOM 3521 C C . ARG B 1 182 ? -25.984 28.516 10.562 1 97 182 ARG B C 1
ATOM 3523 O O . ARG B 1 182 ? -25.156 28.906 11.375 1 97 182 ARG B O 1
ATOM 3530 N N . GLU B 1 183 ? -27.203 28.094 10.836 1 97.69 183 GLU B N 1
ATOM 3531 C CA . GLU B 1 183 ? -27.641 28.031 12.234 1 97.69 183 GLU B CA 1
ATOM 3532 C C . GLU B 1 183 ? -27.109 26.75 12.906 1 97.69 183 GLU B C 1
ATOM 3534 O O . GLU B 1 183 ? -26.922 26.719 14.125 1 97.69 183 GLU B O 1
ATOM 3539 N N . SER B 1 184 ? -26.938 25.734 12.062 1 98.31 184 SER B N 1
ATOM 3540 C CA . SER B 1 184 ? -26.438 24.453 12.578 1 98.31 184 SER B CA 1
ATOM 3541 C C . SER B 1 184 ? -25.625 23.719 11.531 1 98.31 184 SER B C 1
ATOM 3543 O O . SER B 1 184 ? -25.75 23.984 10.328 1 98.31 184 SER B O 1
ATOM 3545 N N . VAL B 1 185 ? -24.719 22.906 12.047 1 97.94 185 VAL B N 1
ATOM 3546 C CA . VAL B 1 185 ? -23.953 22.016 11.188 1 97.94 185 VAL B CA 1
ATOM 3547 C C . VAL B 1 185 ? -24.016 20.578 11.719 1 97.94 185 VAL B C 1
ATOM 3549 O O . VAL B 1 185 ? -24.016 20.375 12.938 1 97.94 185 VAL B O 1
ATOM 3552 N N . ARG B 1 186 ? -24.094 19.578 10.828 1 97.88 186 ARG B N 1
ATOM 3553 C CA . ARG B 1 186 ? -24 18.172 11.188 1 97.88 186 ARG B CA 1
ATOM 3554 C C . ARG B 1 186 ? -22.547 17.703 11.18 1 97.88 186 ARG B C 1
ATOM 3556 O O . ARG B 1 186 ? -21.859 17.844 10.164 1 97.88 186 ARG B O 1
ATOM 3563 N N . VAL B 1 187 ? -22.094 17.234 12.336 1 98.19 187 VAL B N 1
ATOM 3564 C CA . VAL B 1 187 ? -20.703 16.828 12.445 1 98.19 187 VAL B CA 1
ATOM 3565 C C . VAL B 1 187 ? -20.609 15.469 13.141 1 98.19 187 VAL B C 1
ATOM 3567 O O . VAL B 1 187 ? -21.328 15.211 14.102 1 98.19 187 VAL B O 1
ATOM 3570 N N . VAL B 1 188 ? -19.781 14.625 12.609 1 98.31 188 VAL B N 1
ATOM 3571 C CA . VAL B 1 188 ? -19.656 13.273 13.141 1 98.31 188 VAL B CA 1
ATOM 3572 C C . VAL B 1 188 ? -19.094 13.328 14.562 1 98.31 188 VAL B C 1
ATOM 3574 O O . VAL B 1 188 ? -18.203 14.125 14.852 1 98.31 188 VAL B O 1
ATOM 3577 N N . ASP B 1 189 ? -19.547 12.422 15.414 1 98.62 189 ASP B N 1
ATOM 3578 C CA . ASP B 1 189 ? -19.172 12.461 16.828 1 98.62 189 ASP B CA 1
ATOM 3579 C C . ASP B 1 189 ? -18.469 11.164 17.234 1 98.62 189 ASP B C 1
ATOM 3581 O O . ASP B 1 189 ? -17.984 11.047 18.359 1 98.62 189 ASP B O 1
ATOM 3585 N N . ASP B 1 190 ? -18.391 10.242 16.328 1 98.31 190 ASP B N 1
ATOM 3586 C CA . ASP B 1 190 ? -17.828 8.945 16.703 1 98.31 190 ASP B CA 1
ATOM 3587 C C . ASP B 1 190 ? -16.484 8.711 16.031 1 98.31 190 ASP B C 1
ATOM 3589 O O . ASP B 1 190 ? -15.953 7.598 16.047 1 98.31 190 ASP B O 1
ATOM 3593 N N . GLN B 1 191 ? -15.922 9.617 15.367 1 98.19 191 GLN B N 1
ATOM 3594 C CA . GLN B 1 191 ? -14.555 9.594 14.867 1 98.19 191 GLN B CA 1
ATOM 3595 C C . GLN B 1 191 ? -13.617 10.375 15.781 1 98.19 191 GLN B C 1
ATOM 3597 O O . GLN B 1 191 ? -13.719 11.594 15.883 1 98.19 191 GLN B O 1
ATOM 3602 N N . ILE B 1 192 ? -12.688 9.641 16.375 1 98.62 192 ILE B N 1
ATOM 3603 C CA . ILE B 1 192 ? -11.828 10.219 17.391 1 98.62 192 ILE B CA 1
ATOM 3604 C C . ILE B 1 192 ? -10.391 10.266 16.891 1 98.62 192 ILE B C 1
ATOM 3606 O O . ILE B 1 192 ? -9.875 9.273 16.375 1 98.62 192 ILE B O 1
ATOM 3610 N N . GLY B 1 193 ? -9.734 11.375 17 1 97.88 193 GLY B N 1
ATOM 3611 C CA . GLY B 1 193 ? -8.336 11.57 16.641 1 97.88 193 GLY B CA 1
ATOM 3612 C C . GLY B 1 193 ? -7.738 12.828 17.25 1 97.88 193 GLY B C 1
ATOM 3613 O O . GLY B 1 193 ? -8.359 13.469 18.094 1 97.88 193 GLY B O 1
ATOM 3614 N N . SER B 1 194 ? -6.555 13.148 16.828 1 96.62 194 SER B N 1
ATOM 3615 C CA . SER B 1 194 ? -5.867 14.297 17.406 1 96.62 194 SER B CA 1
ATOM 3616 C C . SER B 1 194 ? -5.621 15.375 16.344 1 96.62 194 SER B C 1
ATOM 3618 O O . SER B 1 194 ? -4.887 15.148 15.383 1 96.62 194 SER B O 1
ATOM 3620 N N . PRO B 1 195 ? -6.211 16.562 16.547 1 97.81 195 PRO B N 1
ATOM 3621 C CA . PRO B 1 195 ? -5.84 17.672 15.656 1 97.81 195 PRO B CA 1
ATOM 3622 C C . PRO B 1 195 ? -4.355 18.016 15.75 1 97.81 195 PRO B C 1
ATOM 3624 O O . PRO B 1 195 ? -3.779 18 16.844 1 97.81 195 PRO B O 1
ATOM 3627 N N . SER B 1 196 ? -3.738 18.266 14.633 1 98.12 196 SER B N 1
ATOM 3628 C CA . SER B 1 196 ? -2.301 18.516 14.586 1 98.12 196 SER B CA 1
ATOM 3629 C C . SER B 1 196 ? -2.002 19.859 13.945 1 98.12 196 SER B C 1
ATOM 3631 O O . SER B 1 196 ? -2.314 20.094 12.773 1 98.12 196 SER B O 1
ATOM 3633 N N . TYR B 1 197 ? -1.406 20.719 14.719 1 98.25 197 TYR B N 1
ATOM 3634 C CA . TYR B 1 197 ? -1.067 22.062 14.297 1 98.25 197 TYR B CA 1
ATOM 3635 C C . TYR B 1 197 ? 0.23 22.078 13.492 1 98.25 197 TYR B C 1
ATOM 3637 O O . TYR B 1 197 ? 1.289 21.719 14.016 1 98.25 197 TYR B O 1
ATOM 3645 N N . THR B 1 198 ? 0.172 22.516 12.227 1 97.81 198 THR B N 1
ATOM 3646 C CA . THR B 1 198 ? 1.265 22.328 11.281 1 97.81 198 THR B CA 1
ATOM 3647 C C . THR B 1 198 ? 2.525 23.031 11.766 1 97.81 198 THR B C 1
ATOM 3649 O O . THR B 1 198 ? 3.637 22.531 11.57 1 97.81 198 THR B O 1
ATOM 3652 N N . PRO B 1 199 ? 2.498 24.219 12.414 1 97.62 199 PRO B N 1
ATOM 3653 C CA . PRO B 1 199 ? 3.734 24.797 12.938 1 97.62 199 PRO B CA 1
ATOM 3654 C C . PRO B 1 199 ? 4.391 23.922 14.008 1 97.62 199 PRO B C 1
ATOM 3656 O O . PRO B 1 199 ? 5.621 23.828 14.055 1 97.62 199 PRO B O 1
ATOM 3659 N N . ASP B 1 200 ? 3.527 23.328 14.875 1 98.56 200 ASP B N 1
ATOM 3660 C CA . ASP B 1 200 ? 4.074 22.422 15.875 1 98.56 200 ASP B CA 1
ATOM 3661 C C . ASP B 1 200 ? 4.723 21.203 15.211 1 98.56 200 ASP B C 1
ATOM 3663 O O . ASP B 1 200 ? 5.824 20.797 15.594 1 98.56 200 ASP B O 1
ATOM 3667 N N . LEU B 1 201 ? 4.047 20.656 14.258 1 98.44 201 LEU B N 1
ATOM 3668 C CA . LEU B 1 201 ? 4.57 19.484 13.539 1 98.44 201 LEU B CA 1
ATOM 3669 C C . LEU B 1 201 ? 5.895 19.828 12.859 1 98.44 201 LEU B C 1
ATOM 3671 O O . LEU B 1 201 ? 6.832 19.031 12.898 1 98.44 201 LEU B O 1
ATOM 3675 N N . ALA B 1 202 ? 5.918 21 12.227 1 98.38 202 ALA B N 1
ATOM 3676 C CA . ALA B 1 202 ? 7.121 21.422 11.5 1 98.38 202 ALA B CA 1
ATOM 3677 C C . ALA B 1 202 ? 8.336 21.453 12.43 1 98.38 202 ALA B C 1
ATOM 3679 O O . ALA B 1 202 ? 9.406 20.938 12.086 1 98.38 202 ALA B O 1
ATOM 3680 N N . ARG B 1 203 ? 8.148 22 13.602 1 97.88 203 ARG B N 1
ATOM 3681 C CA . ARG B 1 203 ? 9.242 22.062 14.57 1 97.88 203 ARG B CA 1
ATOM 3682 C C . ARG B 1 203 ? 9.68 20.656 14.977 1 97.88 203 ARG B C 1
ATOM 3684 O O . ARG B 1 203 ? 10.875 20.375 15.102 1 97.88 203 ARG B O 1
ATOM 3691 N N . GLY B 1 204 ? 8.703 19.781 15.195 1 98.31 204 GLY B N 1
ATOM 3692 C CA . GLY B 1 204 ? 9.023 18.406 15.539 1 98.31 204 GLY B CA 1
ATOM 3693 C C . GLY B 1 204 ? 9.789 17.672 14.445 1 98.31 204 GLY B C 1
ATOM 3694 O O . GLY B 1 204 ? 10.727 16.922 14.734 1 98.31 204 GLY B O 1
ATOM 3695 N N . VAL B 1 205 ? 9.438 17.891 13.203 1 98.31 205 VAL B N 1
ATOM 3696 C CA . VAL B 1 205 ? 10.094 17.266 12.062 1 98.31 205 VAL B CA 1
ATOM 3697 C C . VAL B 1 205 ? 11.547 17.719 11.984 1 98.31 205 VAL B C 1
ATOM 3699 O O . VAL B 1 205 ? 12.453 16.906 11.805 1 98.31 205 VAL B O 1
ATOM 3702 N N . TRP B 1 206 ? 11.812 19.016 12.117 1 97.5 206 TRP B N 1
ATOM 3703 C CA . TRP B 1 206 ? 13.172 19.547 12.078 1 97.5 206 TRP B CA 1
ATOM 3704 C C . TRP B 1 206 ? 14.008 18.969 13.219 1 97.5 206 TRP B C 1
ATOM 3706 O O . TRP B 1 206 ? 15.188 18.688 13.047 1 97.5 206 TRP B O 1
ATOM 3716 N N . GLN B 1 207 ? 13.367 18.812 14.383 1 97.31 207 GLN B N 1
ATOM 3717 C CA . GLN B 1 207 ? 14.086 18.219 15.508 1 97.31 207 GLN B CA 1
ATOM 3718 C C . GLN B 1 207 ? 14.492 16.781 15.211 1 97.31 207 GLN B C 1
ATOM 3720 O O . GLN B 1 207 ? 15.617 16.375 15.508 1 97.31 207 GLN B O 1
ATOM 3725 N N . LEU B 1 208 ? 13.57 16 14.633 1 97.81 208 LEU B N 1
ATOM 3726 C CA . LEU B 1 208 ? 13.906 14.633 14.25 1 97.81 208 LEU B CA 1
ATOM 3727 C C . LEU B 1 208 ? 15.078 14.617 13.273 1 97.81 208 LEU B C 1
ATOM 3729 O O . LEU B 1 208 ? 15.984 13.797 13.406 1 97.81 208 LEU B O 1
ATOM 3733 N N . LEU B 1 209 ? 15.031 15.555 12.336 1 96.88 209 LEU B N 1
ATOM 3734 C CA . LEU B 1 209 ? 16.094 15.633 11.336 1 96.88 209 LEU B CA 1
ATOM 3735 C C . LEU B 1 209 ? 17.422 15.969 11.984 1 96.88 209 LEU B C 1
ATOM 3737 O O . LEU B 1 209 ? 18.438 15.344 11.68 1 96.88 209 LEU B O 1
ATOM 3741 N N . GLU B 1 210 ? 17.406 16.922 12.828 1 94.44 210 GLU B N 1
ATOM 3742 C CA . GLU B 1 210 ? 18.609 17.375 13.508 1 94.44 210 GLU B CA 1
ATOM 3743 C C . GLU B 1 210 ? 19.203 16.25 14.359 1 94.44 210 GLU B C 1
ATOM 3745 O O . GLU B 1 210 ? 20.422 16.141 14.5 1 94.44 210 GLU B O 1
ATOM 3750 N N . ASN B 1 211 ? 18.312 15.406 14.891 1 96 211 ASN B N 1
ATOM 3751 C CA . ASN B 1 211 ? 18.75 14.305 15.75 1 96 211 ASN B CA 1
ATOM 3752 C C . ASN B 1 211 ? 19.156 13.086 14.938 1 96 211 ASN B C 1
ATOM 3754 O O . ASN B 1 211 ? 19.484 12.039 15.5 1 96 211 ASN B O 1
ATOM 3758 N N . GLY B 1 212 ? 19.078 13.141 13.648 1 95.44 212 GLY B N 1
ATOM 3759 C CA . GLY B 1 212 ? 19.516 12.062 12.781 1 95.44 212 GLY B CA 1
ATOM 3760 C C . GLY B 1 212 ? 18.531 10.922 12.695 1 95.44 212 GLY B C 1
ATOM 3761 O O . GLY B 1 212 ? 18.906 9.797 12.344 1 95.44 212 GLY B O 1
ATOM 3762 N N . ALA B 1 213 ? 17.25 11.234 13.016 1 97.06 213 ALA B N 1
ATOM 3763 C CA . ALA B 1 213 ? 16.234 10.188 13.031 1 97.06 213 ALA B CA 1
ATOM 3764 C C . ALA B 1 213 ? 15.953 9.68 11.617 1 97.06 213 ALA B C 1
ATOM 3766 O O . ALA B 1 213 ? 16.078 10.422 10.648 1 97.06 213 ALA B O 1
ATOM 3767 N N . SER B 1 214 ? 15.648 8.391 11.523 1 97.69 214 SER B N 1
ATOM 3768 C CA . SER B 1 214 ? 15.219 7.73 10.289 1 97.69 214 SER B CA 1
ATOM 3769 C C . SER B 1 214 ? 14.133 6.703 10.578 1 97.69 214 SER B C 1
ATOM 3771 O O . SER B 1 214 ? 14 6.223 11.703 1 97.69 214 SER B O 1
ATOM 3773 N N . GLY B 1 215 ? 13.359 6.414 9.57 1 97.88 215 GLY B N 1
ATOM 3774 C CA . GLY B 1 215 ? 12.305 5.426 9.719 1 97.88 215 GLY B CA 1
ATOM 3775 C C . GLY B 1 215 ? 10.922 6.039 9.875 1 97.88 215 GLY B C 1
ATOM 3776 O O . GLY B 1 215 ? 10.664 7.137 9.367 1 97.88 215 GLY B O 1
ATOM 3777 N N . LEU B 1 216 ? 9.992 5.305 10.438 1 98.62 216 LEU B N 1
ATOM 3778 C CA . LEU B 1 216 ? 8.586 5.66 10.555 1 98.62 216 LEU B CA 1
ATOM 3779 C C . LEU B 1 216 ? 8.281 6.227 11.938 1 98.62 216 LEU B C 1
ATOM 3781 O O . LEU B 1 216 ? 8.641 5.625 12.953 1 98.62 216 LEU B O 1
ATOM 3785 N N . PHE B 1 217 ? 7.656 7.395 11.977 1 98.81 217 PHE B N 1
ATOM 3786 C CA . PHE B 1 217 ? 7.277 8.039 13.234 1 98.81 217 PHE B CA 1
ATOM 3787 C C . PHE B 1 217 ? 5.84 8.539 13.172 1 98.81 217 PHE B C 1
ATOM 3789 O O . PHE B 1 217 ? 5.309 8.781 12.086 1 98.81 217 PHE B O 1
ATOM 3796 N N . HIS B 1 218 ? 5.234 8.656 14.328 1 98.81 218 HIS B N 1
ATOM 3797 C CA . HIS B 1 218 ? 4.004 9.414 14.508 1 98.81 218 HIS B CA 1
ATOM 3798 C C . HIS B 1 218 ? 4.293 10.797 15.086 1 98.81 218 HIS B C 1
ATOM 3800 O O . HIS B 1 218 ? 5.172 10.953 15.938 1 98.81 218 HIS B O 1
ATOM 3806 N N . LEU B 1 219 ? 3.633 11.758 14.617 1 98.62 219 LEU B N 1
ATOM 3807 C CA . LEU B 1 219 ? 3.709 13.094 15.203 1 98.62 219 LEU B CA 1
ATOM 3808 C C . LEU B 1 219 ? 2.346 13.773 15.172 1 98.62 219 LEU B C 1
ATOM 3810 O O . LEU B 1 219 ? 1.753 13.945 14.109 1 98.62 219 LEU B O 1
ATOM 3814 N N . SER B 1 220 ? 1.81 14.156 16.25 1 98.38 220 SER B N 1
ATOM 3815 C CA . SER B 1 220 ? 0.557 14.891 16.406 1 98.38 220 SER B CA 1
ATOM 3816 C C . SER B 1 220 ? 0.541 15.672 17.719 1 98.38 220 SER B C 1
ATOM 3818 O O . SER B 1 220 ? 1.35 15.414 18.609 1 98.38 220 SER B O 1
ATOM 3820 N N . ASN B 1 221 ? -0.262 16.656 17.828 1 98.56 2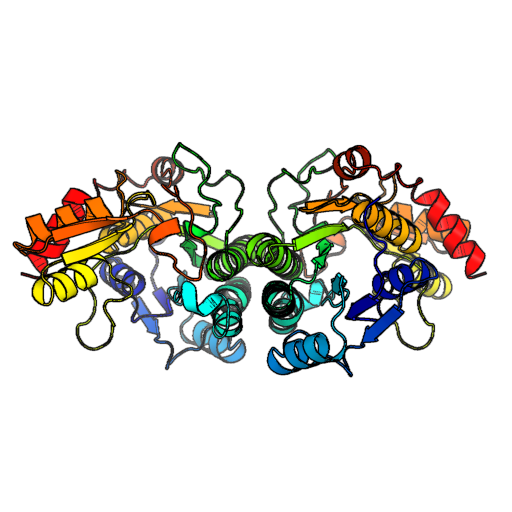21 ASN B N 1
ATOM 3821 C CA . ASN B 1 221 ? -0.479 17.328 19.109 1 98.56 221 ASN B CA 1
ATOM 3822 C C . ASN B 1 221 ? -1.109 16.391 20.125 1 98.56 221 ASN B C 1
ATOM 3824 O O . ASN B 1 221 ? -1.691 15.359 19.766 1 98.56 221 ASN B O 1
ATOM 3828 N N . ALA B 1 222 ? -0.92 16.703 21.406 1 98.06 222 ALA B N 1
ATOM 3829 C CA . ALA B 1 222 ? -1.459 15.883 22.484 1 98.06 222 ALA B CA 1
ATOM 3830 C C . ALA B 1 222 ? -2.975 16.031 22.594 1 98.06 222 ALA B C 1
ATOM 3832 O O . ALA B 1 222 ? -3.531 17.047 22.172 1 98.06 222 ALA B O 1
ATOM 3833 N N . GLY B 1 223 ? -3.623 14.961 23.156 1 97.75 223 GLY B N 1
ATOM 3834 C CA . GLY B 1 223 ? -5.066 14.953 23.344 1 97.75 223 GLY B CA 1
ATOM 3835 C C . GLY B 1 223 ? -5.812 14.359 22.172 1 97.75 223 GLY B C 1
ATOM 3836 O O . GLY B 1 223 ? -5.223 14.102 21.109 1 97.75 223 GLY B O 1
ATOM 3837 N N . GLU B 1 224 ? -7.031 14.031 22.328 1 98.31 224 GLU B N 1
ATOM 3838 C CA . GLU B 1 224 ? -7.914 13.516 21.281 1 98.31 224 GLU B CA 1
ATOM 3839 C C . GLU B 1 224 ? -9.312 14.117 21.406 1 98.31 224 GLU B C 1
ATOM 3841 O O . GLU B 1 224 ? -9.703 14.602 22.469 1 98.31 224 GLU B O 1
ATOM 3846 N N . VAL B 1 225 ? -10.008 14.109 20.312 1 98.5 225 VAL B N 1
ATOM 3847 C CA . VAL B 1 225 ? -11.32 14.758 20.266 1 98.5 225 VAL B CA 1
ATOM 3848 C C . VAL B 1 225 ? -12.133 14.195 19.109 1 98.5 225 VAL B C 1
ATOM 3850 O O . VAL B 1 225 ? -11.57 13.742 18.109 1 98.5 225 VAL B O 1
ATOM 3853 N N . SER B 1 226 ? -13.445 14.164 19.281 1 98.56 226 SER B N 1
ATOM 3854 C CA . SER B 1 226 ? -14.312 13.906 18.125 1 98.56 226 SER B CA 1
ATOM 3855 C C . SER B 1 226 ? -14.406 15.141 17.234 1 98.56 226 SER B C 1
ATOM 3857 O O . SER B 1 226 ? -14.125 16.25 17.672 1 98.56 226 SER B O 1
ATOM 3859 N N . PHE B 1 227 ? -14.867 14.969 16 1 98.19 227 PHE B N 1
ATOM 3860 C CA . PHE B 1 227 ? -15.062 16.109 15.117 1 98.19 227 PHE B CA 1
ATOM 3861 C C . PHE B 1 227 ? -16.156 17.031 15.656 1 98.19 227 PHE B C 1
ATOM 3863 O O . PHE B 1 227 ? -16.047 18.25 15.555 1 98.19 227 PHE B O 1
ATOM 3870 N N . ALA B 1 228 ? -17.219 16.469 16.219 1 98.75 228 ALA B N 1
ATOM 3871 C CA . ALA B 1 228 ? -18.297 17.281 16.766 1 98.75 228 ALA B CA 1
ATOM 3872 C C . ALA B 1 228 ? -17.812 18.141 17.922 1 98.75 228 ALA B C 1
ATOM 3874 O O . ALA B 1 228 ? -18.062 19.344 17.953 1 98.75 228 ALA B O 1
ATOM 3875 N N . ASP B 1 229 ? -17.109 17.484 18.828 1 98.75 229 ASP B N 1
ATOM 3876 C CA . ASP B 1 229 ? -16.594 18.25 19.969 1 98.75 229 ASP B CA 1
ATOM 3877 C C . ASP B 1 229 ? -15.531 19.25 19.516 1 98.75 229 ASP B C 1
ATOM 3879 O O . ASP B 1 229 ? -15.406 20.328 20.094 1 98.75 229 ASP B O 1
ATOM 3883 N N . TYR B 1 230 ? -14.742 18.875 18.547 1 98.69 230 TYR B N 1
ATOM 3884 C CA . TYR B 1 230 ? -13.773 19.797 17.953 1 98.69 230 TYR B CA 1
ATOM 3885 C C . TYR B 1 230 ? -14.461 21.031 17.391 1 98.69 230 TYR B C 1
ATOM 3887 O O . TYR B 1 230 ? -14.039 22.156 17.641 1 98.69 230 TYR B O 1
ATOM 3895 N N . ALA B 1 231 ? -15.523 20.812 16.672 1 98.56 231 ALA B N 1
ATOM 3896 C CA . ALA B 1 231 ? -16.312 21.906 16.109 1 98.56 231 ALA B CA 1
ATOM 3897 C C . ALA B 1 231 ? -16.844 22.812 17.203 1 98.56 231 ALA B C 1
ATOM 3899 O O . ALA B 1 231 ? -16.766 24.047 17.078 1 98.56 231 ALA B O 1
ATOM 3900 N N . ARG B 1 232 ? -17.391 22.234 18.266 1 98.69 232 ARG B N 1
ATOM 3901 C CA . ARG B 1 232 ? -17.922 23.016 19.375 1 98.69 232 ARG B CA 1
ATOM 3902 C C . ARG B 1 232 ? -16.828 23.906 19.969 1 98.69 232 ARG B C 1
ATOM 3904 O O . ARG B 1 232 ? -17.062 25.078 20.266 1 98.69 232 ARG B O 1
ATOM 3911 N N . GLU B 1 233 ? -15.641 23.297 20.141 1 98.44 233 GLU B N 1
ATOM 3912 C CA . GLU B 1 233 ? -14.523 24.062 20.688 1 98.44 233 GLU B CA 1
ATOM 3913 C C . GLU B 1 233 ? -14.141 25.203 19.766 1 98.44 233 GLU B C 1
ATOM 3915 O O . GLU B 1 233 ? -13.852 26.312 20.219 1 98.44 233 GLU B O 1
ATOM 3920 N N . ILE B 1 234 ? -14.078 24.969 18.453 1 97.88 234 ILE B N 1
ATOM 3921 C CA . ILE B 1 234 ? -13.742 25.969 17.453 1 97.88 234 ILE B CA 1
ATOM 3922 C C . ILE B 1 234 ? -14.734 27.125 17.547 1 97.88 234 ILE B C 1
ATOM 3924 O O . ILE B 1 234 ? -14.328 28.297 17.578 1 97.88 234 ILE B O 1
ATOM 3928 N N . PHE B 1 235 ? -16.062 26.859 17.625 1 98.19 235 PHE B N 1
ATOM 3929 C CA . PHE B 1 235 ? -17.094 27.875 17.688 1 98.19 235 PHE B CA 1
ATOM 3930 C C . PHE B 1 235 ? -16.984 28.703 18.953 1 98.19 235 PHE B C 1
ATOM 3932 O O . PHE B 1 235 ? -17.125 29.922 18.938 1 98.19 235 PHE B O 1
ATOM 3939 N N . GLN B 1 236 ? -16.719 27.969 19.984 1 97.88 236 GLN B N 1
ATOM 3940 C CA . GLN B 1 236 ? -16.578 28.656 21.266 1 97.88 236 GLN B CA 1
ATOM 3941 C C . GLN B 1 236 ? -15.43 29.656 21.234 1 97.88 236 GLN B C 1
ATOM 3943 O O . GLN B 1 236 ? -15.609 30.828 21.578 1 97.88 236 GLN B O 1
ATOM 3948 N N . ILE B 1 237 ? -14.281 29.25 20.797 1 97.25 237 ILE B N 1
ATOM 3949 C CA . ILE B 1 237 ? -13.086 30.094 20.781 1 97.25 237 ILE B CA 1
ATOM 3950 C C . ILE B 1 237 ? -13.273 31.234 19.797 1 97.25 237 ILE B C 1
ATOM 3952 O O . ILE B 1 237 ? -12.883 32.375 20.062 1 97.25 237 ILE B O 1
ATOM 3956 N N . ALA B 1 238 ? -13.906 30.984 18.656 1 96.25 238 ALA B N 1
ATOM 3957 C CA . ALA B 1 238 ? -14.031 31.953 17.578 1 96.25 238 ALA B CA 1
ATOM 3958 C C . ALA B 1 238 ? -15.219 32.875 17.812 1 96.25 238 ALA B C 1
ATOM 3960 O O . ALA B 1 238 ? -15.414 33.875 17.094 1 96.25 238 ALA B O 1
ATOM 3961 N N . GLY B 1 239 ? -16.047 32.562 18.766 1 96.44 239 GLY B N 1
ATOM 3962 C CA . GLY B 1 239 ? -17.234 33.344 19.047 1 96.44 239 GLY B CA 1
ATOM 3963 C C . GLY B 1 239 ? -18.312 33.219 18 1 96.44 239 GLY B C 1
ATOM 3964 O O . GLY B 1 239 ? -18.969 34.188 17.641 1 96.44 239 GLY B O 1
ATOM 3965 N N . VAL B 1 240 ? -18.391 32.125 17.438 1 96.88 240 VAL B N 1
ATOM 3966 C CA . VAL B 1 240 ? -19.391 31.828 16.406 1 96.88 240 VAL B CA 1
ATOM 3967 C C . VAL B 1 240 ? -20.594 31.141 17.031 1 96.88 240 VAL B C 1
ATOM 3969 O O . VAL B 1 240 ? -20.438 30.141 17.734 1 96.88 240 VAL B O 1
ATOM 3972 N N . SER B 1 241 ? -21.766 31.688 16.844 1 97.12 241 SER B N 1
ATOM 3973 C CA . SER B 1 241 ? -23 31.078 17.328 1 97.12 241 SER B CA 1
ATOM 3974 C C . SER B 1 241 ? -23.562 30.109 16.297 1 97.12 241 SER B C 1
ATOM 3976 O O . SER B 1 241 ? -24.312 30.516 15.398 1 97.12 241 SER B O 1
ATOM 3978 N N . CYS B 1 242 ? -23.328 28.922 16.375 1 97.88 242 CYS B N 1
ATOM 3979 C CA . CYS B 1 242 ? -23.766 27.859 15.492 1 97.88 242 CYS B CA 1
ATOM 3980 C C . CYS B 1 242 ? -23.938 26.547 16.266 1 97.88 242 CYS B C 1
ATOM 3982 O O . CYS B 1 242 ? -23.078 26.172 17.047 1 97.88 242 CYS B O 1
ATOM 3984 N N . ALA B 1 243 ? -25.047 25.891 16.109 1 98.5 243 ALA B N 1
ATOM 3985 C CA . ALA B 1 243 ? -25.312 24.625 16.781 1 98.5 243 ALA B CA 1
ATOM 3986 C C . ALA B 1 243 ? -24.609 23.453 16.078 1 98.5 243 ALA B C 1
ATOM 3988 O O . ALA B 1 243 ? -24.547 23.438 14.844 1 98.5 243 ALA B O 1
ATOM 3989 N N . VAL B 1 244 ? -24.062 22.547 16.844 1 98.75 244 VAL B N 1
ATOM 3990 C CA . VAL B 1 244 ? -23.484 21.344 16.281 1 98.75 244 VAL B CA 1
ATOM 3991 C C . VAL B 1 244 ? -24.422 20.156 16.516 1 98.75 244 VAL B C 1
ATOM 3993 O O . VAL B 1 244 ? -24.688 19.781 17.672 1 98.75 244 VAL B O 1
ATOM 3996 N N . GLU B 1 245 ? -24.938 19.656 15.461 1 98.62 245 GLU B N 1
ATOM 3997 C CA . GLU B 1 245 ? -25.688 18.406 15.508 1 98.62 245 GLU B CA 1
ATOM 3998 C C . GLU B 1 245 ? -24.766 17.203 15.375 1 98.62 245 GLU B C 1
ATOM 4000 O O . GLU B 1 245 ? -24.297 16.891 14.281 1 98.62 245 GLU B O 1
ATOM 4005 N N . ALA B 1 246 ? -24.562 16.547 16.516 1 98.5 246 ALA B N 1
ATOM 4006 C CA . ALA B 1 246 ? -23.703 15.367 16.516 1 98.5 246 ALA B CA 1
ATOM 4007 C C . ALA B 1 246 ? -24.391 14.18 15.844 1 98.5 246 ALA B C 1
ATOM 4009 O O . ALA B 1 246 ? -25.547 13.859 16.156 1 98.5 246 ALA B O 1
ATOM 4010 N N . VAL B 1 247 ? -23.734 13.594 14.906 1 98.5 247 VAL B N 1
ATOM 4011 C CA . VAL B 1 247 ? -24.281 12.438 14.211 1 98.5 247 VAL B CA 1
ATOM 4012 C C . VAL B 1 247 ? -23.25 11.312 14.18 1 98.5 247 VAL B C 1
ATOM 4014 O O . VAL B 1 247 ? -22.062 11.547 14.414 1 98.5 247 VAL B O 1
ATOM 4017 N N . SER B 1 248 ? -23.688 10.07 13.969 1 98.19 248 SER B N 1
ATOM 4018 C CA . SER B 1 248 ? -22.75 8.953 13.789 1 98.19 248 SER B CA 1
ATOM 4019 C C . SER B 1 248 ? -22.172 8.953 12.383 1 98.19 248 SER B C 1
ATOM 4021 O O . SER B 1 248 ? -22.719 9.57 11.469 1 98.19 248 SER B O 1
ATOM 4023 N N . THR B 1 249 ? -21.031 8.352 12.273 1 97.44 249 THR B N 1
ATOM 4024 C CA . THR B 1 249 ? -20.438 8.133 10.961 1 97.44 249 THR B CA 1
ATOM 4025 C C . THR B 1 249 ? -21.469 7.5 10.016 1 97.44 249 THR B C 1
ATOM 4027 O O . THR B 1 249 ? -21.594 7.914 8.859 1 97.44 249 THR B O 1
ATOM 4030 N N . ALA B 1 250 ? -22.203 6.516 10.492 1 96.38 250 ALA B N 1
ATOM 4031 C CA . ALA B 1 250 ? -23.219 5.828 9.695 1 96.38 250 ALA B CA 1
ATOM 4032 C C . ALA B 1 250 ? -24.297 6.793 9.234 1 96.38 250 ALA B C 1
ATOM 4034 O O . ALA B 1 250 ? -24.719 6.754 8.078 1 96.38 250 ALA B O 1
ATOM 4035 N N . ASP B 1 251 ? -24.719 7.684 10.109 1 96.81 251 ASP B N 1
ATOM 4036 C CA . ASP B 1 251 ? -25.781 8.633 9.812 1 96.81 251 ASP B CA 1
ATOM 4037 C C . ASP B 1 251 ? -25.297 9.734 8.867 1 96.81 251 ASP B C 1
ATOM 4039 O O . ASP B 1 251 ? -26.062 10.25 8.055 1 96.81 251 ASP B O 1
ATOM 4043 N N . TYR B 1 252 ? -24.031 10.172 9.039 1 96 252 TYR B N 1
ATOM 4044 C CA . TYR B 1 252 ? -23.484 11.188 8.148 1 96 252 TYR B CA 1
ATOM 4045 C C . TYR B 1 252 ? -23.453 10.688 6.707 1 96 252 TYR B C 1
ATOM 4047 O O . TYR B 1 252 ? -23.766 11.43 5.777 1 96 252 TYR B O 1
ATOM 4055 N N . GLY B 1 253 ? -23 9.383 6.512 1 94.25 253 GLY B N 1
ATOM 4056 C CA . GLY B 1 253 ? -23.156 8.703 5.238 1 94.25 253 GLY B CA 1
ATOM 4057 C C . GLY B 1 253 ? -22.141 9.148 4.195 1 94.25 253 GLY B C 1
ATOM 4058 O O . GLY B 1 253 ? -22.469 9.211 3.006 1 94.25 253 GLY B O 1
ATOM 4059 N N . ALA B 1 254 ? -20.906 9.531 4.59 1 93.06 254 ALA B N 1
ATOM 4060 C CA . ALA B 1 254 ? -19.859 9.867 3.625 1 93.06 254 ALA B CA 1
ATOM 4061 C C . ALA B 1 254 ? -19.516 8.672 2.746 1 93.06 254 ALA B C 1
ATOM 4063 O O . ALA B 1 254 ? -19.594 7.523 3.195 1 93.06 254 ALA B O 1
ATOM 4064 N N . PRO B 1 255 ? -19.094 8.891 1.467 1 91.44 255 PRO B N 1
ATOM 4065 C CA . PRO B 1 255 ? -18.781 7.805 0.534 1 91.44 255 PRO B CA 1
ATOM 4066 C C . PRO B 1 255 ? -17.641 6.914 1.021 1 91.44 255 PRO B C 1
ATOM 4068 O O . PRO B 1 255 ? -17.703 5.691 0.867 1 91.44 255 PRO B O 1
ATOM 4071 N N . ALA B 1 256 ? -16.672 7.504 1.6 1 94.56 256 ALA B N 1
ATOM 4072 C CA . ALA B 1 256 ? -15.516 6.73 2.051 1 94.56 256 ALA B CA 1
ATOM 4073 C C . ALA B 1 256 ? -15.664 6.328 3.516 1 94.56 256 ALA B C 1
ATOM 4075 O O . ALA B 1 256 ? -16.062 7.145 4.352 1 94.56 256 ALA B O 1
ATOM 4076 N N . ALA B 1 257 ? -15.352 5.043 3.805 1 94.88 257 ALA B N 1
ATOM 4077 C CA . ALA B 1 257 ? -15.227 4.633 5.199 1 94.88 257 ALA B CA 1
ATOM 4078 C C . ALA B 1 257 ? -14.039 5.312 5.867 1 94.88 257 ALA B C 1
ATOM 4080 O O . ALA B 1 257 ? -12.992 5.508 5.238 1 94.88 257 ALA B O 1
ATOM 4081 N N . ARG B 1 258 ? -14.195 5.688 7.09 1 95.81 258 ARG B N 1
ATOM 4082 C CA . ARG B 1 258 ? -13.156 6.348 7.871 1 95.81 258 ARG B CA 1
ATOM 4083 C C . ARG B 1 258 ? -12.938 5.633 9.203 1 95.81 258 ARG B C 1
ATOM 4085 O O . ARG B 1 258 ? -13.875 5.09 9.781 1 95.81 258 ARG B O 1
ATOM 4092 N N . PRO B 1 259 ? -11.711 5.637 9.672 1 97.25 259 PRO B N 1
ATOM 4093 C CA . PRO B 1 259 ? -11.484 5.023 10.977 1 97.25 259 PRO B CA 1
ATOM 4094 C C . PRO B 1 259 ? -12.211 5.754 12.102 1 97.25 259 PRO B C 1
ATOM 4096 O O . PRO B 1 259 ? -12.125 6.984 12.203 1 97.25 259 PRO B O 1
ATOM 4099 N N . LEU B 1 260 ? -12.859 5.016 12.953 1 98.12 260 LEU B N 1
ATOM 4100 C CA . LEU B 1 260 ? -13.594 5.613 14.062 1 98.12 260 LEU B CA 1
ATOM 4101 C C . LEU B 1 260 ? -12.641 6.102 15.148 1 98.12 260 LEU B C 1
ATOM 4103 O O . LEU B 1 260 ? -12.938 7.07 15.852 1 98.12 260 LEU B O 1
ATOM 4107 N N . TYR B 1 261 ? -11.555 5.43 15.281 1 98.44 261 TYR B N 1
ATOM 4108 C CA . TYR B 1 261 ? -10.508 5.809 16.219 1 98.44 261 TYR B CA 1
ATOM 4109 C C . TYR B 1 261 ? -9.133 5.746 15.555 1 98.44 261 TYR B C 1
ATOM 4111 O O . TYR B 1 261 ? -8.719 4.691 15.078 1 98.44 261 TYR B O 1
ATOM 4119 N N . SER B 1 262 ? -8.398 6.879 15.523 1 97.81 262 SER B N 1
ATOM 4120 C CA . SER B 1 262 ? -7.109 6.875 14.836 1 97.81 262 SER B CA 1
ATOM 4121 C C . SER B 1 262 ? -6.105 7.781 15.539 1 97.81 262 SER B C 1
ATOM 4123 O O . SER B 1 262 ? -5.227 8.359 14.898 1 97.81 262 SER B O 1
ATOM 4125 N N . THR B 1 263 ? -6.23 7.953 16.891 1 98.25 263 THR B N 1
ATOM 4126 C CA . THR B 1 263 ? -5.238 8.688 17.672 1 98.25 263 THR B CA 1
ATOM 4127 C C . THR B 1 263 ? -3.867 8.023 17.562 1 98.25 263 THR B C 1
ATOM 4129 O O . THR B 1 263 ? -3.762 6.793 17.578 1 98.25 263 THR B O 1
ATOM 4132 N N . LEU B 1 264 ? -2.852 8.867 17.438 1 98.44 264 LEU B N 1
ATOM 4133 C CA . LEU B 1 264 ? -1.491 8.367 17.25 1 98.44 264 LEU B CA 1
ATOM 4134 C C . LEU B 1 264 ? -0.693 8.477 18.547 1 98.44 264 LEU B C 1
ATOM 4136 O O . LEU B 1 264 ? -0.767 9.484 19.25 1 98.44 264 LEU B O 1
ATOM 4140 N N . ASP B 1 265 ? -0.04 7.438 18.906 1 98.38 265 ASP B N 1
ATOM 4141 C CA . ASP B 1 265 ? 0.944 7.488 19.984 1 98.38 265 ASP B CA 1
ATOM 4142 C C . ASP B 1 265 ? 2.258 8.094 19.5 1 98.38 265 ASP B C 1
ATOM 4144 O O . ASP B 1 265 ? 2.814 7.656 18.484 1 98.38 265 ASP B O 1
ATOM 4148 N N . ASN B 1 266 ? 2.83 9.102 20.219 1 97.69 266 ASN B N 1
ATOM 4149 C CA . ASN B 1 266 ? 4 9.844 19.766 1 97.69 266 ASN B CA 1
ATOM 4150 C C . ASN B 1 266 ? 5.25 9.453 20.531 1 97.69 266 ASN B C 1
ATOM 4152 O O . ASN B 1 266 ? 6.277 10.133 20.453 1 97.69 266 ASN B O 1
ATOM 4156 N N . ALA B 1 267 ? 5.203 8.453 21.312 1 97.81 267 ALA B N 1
ATOM 4157 C CA . ALA B 1 267 ? 6.293 8.086 22.203 1 97.81 267 ALA B CA 1
ATOM 4158 C C . ALA B 1 267 ? 7.594 7.883 21.438 1 97.81 267 ALA B C 1
ATOM 4160 O O . ALA B 1 267 ? 8.672 8.25 21.922 1 97.81 267 ALA B O 1
ATOM 4161 N N . LYS B 1 268 ? 7.559 7.242 20.312 1 98.25 268 LYS B N 1
ATOM 4162 C CA . LYS B 1 268 ? 8.766 6.992 19.531 1 98.25 268 LYS B CA 1
ATOM 4163 C C . LYS B 1 268 ? 9.469 8.297 19.172 1 98.25 268 LYS B C 1
ATOM 4165 O O . LYS B 1 268 ? 10.695 8.398 19.281 1 98.25 268 LYS B O 1
ATOM 4170 N N . ALA B 1 269 ? 8.703 9.312 18.734 1 98.31 269 ALA B N 1
ATOM 4171 C CA . ALA B 1 269 ? 9.281 10.625 18.438 1 98.31 269 ALA B CA 1
ATOM 4172 C C . ALA B 1 269 ? 9.891 11.25 19.688 1 98.31 269 ALA B C 1
ATOM 4174 O O . ALA B 1 269 ? 10.977 11.828 19.641 1 98.31 269 ALA B O 1
ATOM 4175 N N . HIS B 1 270 ? 9.164 11.055 20.75 1 97.19 270 HIS B N 1
ATOM 4176 C CA . HIS B 1 270 ? 9.648 11.586 22.031 1 97.19 270 HIS B CA 1
ATOM 4177 C C . HIS B 1 270 ? 10.977 10.953 22.422 1 97.19 270 HIS B C 1
ATOM 4179 O O . HIS B 1 270 ? 11.898 11.656 22.844 1 97.19 270 HIS B O 1
ATOM 4185 N N . HIS B 1 271 ? 11.055 9.695 22.266 1 97.19 271 HIS B N 1
ATOM 4186 C CA . HIS B 1 271 ? 12.266 8.961 22.625 1 97.19 271 HIS B CA 1
ATOM 4187 C C . HIS B 1 271 ? 13.414 9.32 21.688 1 97.19 271 HIS B C 1
ATOM 4189 O O . HIS B 1 271 ? 14.578 9.047 21.984 1 97.19 271 HIS B O 1
ATOM 4195 N N . ASN B 1 272 ? 13.078 9.961 20.594 1 97.06 272 ASN B N 1
ATOM 4196 C CA . ASN B 1 272 ? 14.094 10.383 19.641 1 97.06 272 ASN B CA 1
ATOM 4197 C C . ASN B 1 272 ? 14.344 11.891 19.719 1 97.06 272 ASN B C 1
ATOM 4199 O O . ASN B 1 272 ? 14.773 12.508 18.734 1 97.06 272 ASN B O 1
ATOM 4203 N N . GLY B 1 273 ? 13.945 12.492 20.812 1 95.81 273 GLY B N 1
ATOM 4204 C CA . GLY B 1 273 ? 14.398 13.836 21.125 1 95.81 273 GLY B CA 1
ATOM 4205 C C . GLY B 1 273 ? 13.359 14.906 20.844 1 95.81 273 GLY B C 1
ATOM 4206 O O . GLY B 1 273 ? 13.625 16.094 20.984 1 95.81 273 GLY B O 1
ATOM 4207 N N . VAL B 1 274 ? 12.219 14.539 20.406 1 97.19 274 VAL B N 1
ATOM 4208 C CA . VAL B 1 274 ? 11.148 15.508 20.188 1 97.19 274 VAL B CA 1
ATOM 4209 C C . VAL B 1 274 ? 10.297 15.641 21.438 1 97.19 274 VAL B C 1
ATOM 4211 O O . VAL B 1 274 ? 9.68 14.672 21.891 1 97.19 274 VAL B O 1
ATOM 4214 N N . ALA B 1 275 ? 10.305 16.797 22.016 1 95.25 275 ALA B N 1
ATOM 4215 C CA . ALA B 1 275 ? 9.438 17 23.172 1 95.25 275 ALA B CA 1
ATOM 4216 C C . ALA B 1 275 ? 7.973 16.781 22.797 1 95.25 275 ALA B C 1
ATOM 4218 O O . ALA B 1 275 ? 7.566 17.031 21.656 1 95.25 275 ALA B O 1
ATOM 4219 N N . PRO B 1 276 ? 7.219 16.25 23.812 1 96.19 276 PRO B N 1
ATOM 4220 C CA . PRO B 1 276 ? 5.789 16.125 23.516 1 96.19 276 PRO B CA 1
ATOM 4221 C C . PRO B 1 276 ? 5.168 17.422 23.016 1 96.19 276 PRO B C 1
ATOM 4223 O O . PRO B 1 276 ? 5.414 18.484 23.594 1 96.19 276 PRO B O 1
ATOM 4226 N N . LEU B 1 277 ? 4.438 17.328 21.922 1 97.56 277 LEU B N 1
ATOM 4227 C CA . LEU B 1 277 ? 3.756 18.516 21.438 1 97.56 277 LEU B CA 1
ATOM 4228 C C . LEU B 1 277 ? 2.641 18.938 22.391 1 97.56 277 LEU B C 1
ATOM 4230 O O . LEU B 1 277 ? 2.057 18.109 23.078 1 97.56 277 LEU B O 1
ATOM 4234 N N . ARG B 1 278 ? 2.371 20.141 22.438 1 98.19 278 ARG B N 1
ATOM 4235 C CA . ARG B 1 278 ? 1.353 20.672 23.328 1 98.19 278 ARG B CA 1
ATOM 4236 C C . ARG B 1 278 ? -0.028 20.125 22.969 1 98.19 278 ARG B C 1
ATOM 4238 O O . ARG B 1 278 ? -0.209 19.516 21.922 1 98.19 278 ARG B O 1
ATOM 4245 N N . HIS B 1 279 ? -0.976 20.297 23.938 1 98.5 279 HIS B N 1
ATOM 4246 C CA . HIS B 1 279 ? -2.352 19.875 23.703 1 98.5 279 HIS B CA 1
ATOM 4247 C C . HIS B 1 279 ? -2.979 20.609 22.531 1 98.5 279 HIS B C 1
ATOM 4249 O O . HIS B 1 279 ? -2.756 21.812 22.359 1 98.5 279 HIS B O 1
ATOM 4255 N N . TRP B 1 280 ? -3.832 19.922 21.766 1 98.5 280 TRP B N 1
ATOM 4256 C CA . TRP B 1 280 ? -4.398 20.469 20.547 1 98.5 280 TRP B CA 1
ATOM 4257 C C . TRP B 1 280 ? -5.207 21.734 20.844 1 98.5 280 TRP B C 1
ATOM 4259 O O . TRP B 1 280 ? -5.285 22.641 20 1 98.5 280 TRP B O 1
ATOM 4269 N N . ARG B 1 281 ? -5.824 21.828 21.984 1 98.25 281 ARG B N 1
ATOM 4270 C CA . ARG B 1 281 ? -6.656 22.969 22.344 1 98.25 281 ARG B CA 1
ATOM 4271 C C . ARG B 1 281 ? -5.828 24.234 22.438 1 98.25 281 ARG B C 1
ATOM 4273 O O . ARG B 1 281 ? -6.277 25.312 22.016 1 98.25 281 ARG B O 1
ATOM 4280 N N . GLU B 1 282 ? -4.633 24.109 23.047 1 98.38 282 GLU B N 1
ATOM 4281 C CA . GLU B 1 282 ? -3.732 25.25 23.125 1 98.38 282 GLU B CA 1
ATOM 4282 C C . GLU B 1 282 ? -3.299 25.719 21.734 1 98.38 282 GLU B C 1
ATOM 4284 O O . GLU B 1 282 ? -3.229 26.922 21.469 1 98.38 282 GLU B O 1
ATOM 4289 N N . ALA B 1 283 ? -2.971 24.797 20.906 1 98.38 283 ALA B N 1
ATOM 4290 C CA . ALA B 1 283 ? -2.555 25.094 19.531 1 98.38 283 ALA B CA 1
ATOM 4291 C C . ALA B 1 283 ? -3.689 25.75 18.75 1 98.38 283 ALA B C 1
ATOM 4293 O O . ALA B 1 283 ? -3.463 26.688 17.984 1 98.38 283 ALA B O 1
ATOM 4294 N N . LEU B 1 284 ? -4.914 25.203 18.953 1 98.19 284 LEU B N 1
ATOM 4295 C CA . LEU B 1 284 ? -6.082 25.75 18.281 1 98.19 284 LEU B CA 1
ATOM 4296 C C . LEU B 1 284 ? -6.309 27.203 18.688 1 98.19 284 LEU B C 1
ATOM 4298 O O . LEU B 1 284 ? -6.633 28.047 17.859 1 98.19 284 LEU B O 1
ATOM 4302 N N . GLN B 1 285 ? -6.148 27.5 19.969 1 97.94 285 GLN B N 1
ATOM 4303 C CA . GLN B 1 285 ? -6.293 28.859 20.469 1 97.94 285 GLN B CA 1
ATOM 4304 C C . GLN B 1 285 ? -5.305 29.812 19.797 1 97.94 285 GLN B C 1
ATOM 4306 O O . GLN B 1 285 ? -5.676 30.906 19.375 1 97.94 285 GLN B O 1
ATOM 4311 N N . GLU B 1 286 ? -4.09 29.359 19.734 1 97.44 286 GLU B N 1
ATOM 4312 C CA . GLU B 1 286 ? -3.078 30.172 19.062 1 97.44 286 GLU B CA 1
ATOM 4313 C C . GLU B 1 286 ? -3.465 30.438 17.609 1 97.44 286 GLU B C 1
ATOM 4315 O O . GLU B 1 286 ? -3.373 31.578 17.141 1 97.44 286 GLU B O 1
ATOM 4320 N N . PHE B 1 287 ? -3.887 29.453 16.922 1 96.69 287 PHE B N 1
ATOM 4321 C CA . PHE B 1 287 ? -4.227 29.547 15.516 1 96.69 287 PHE B CA 1
ATOM 4322 C C . PHE B 1 287 ? -5.359 30.547 15.297 1 96.69 287 PHE B C 1
ATOM 4324 O O . PHE B 1 287 ? -5.277 31.406 14.422 1 96.69 287 PHE B O 1
ATOM 4331 N N . LEU B 1 288 ? -6.406 30.469 16.109 1 95.5 288 LEU B N 1
ATOM 4332 C CA . LEU B 1 288 ? -7.605 31.281 15.922 1 95.5 288 LEU B CA 1
ATOM 4333 C C . LEU B 1 288 ? -7.387 32.719 16.406 1 95.5 288 LEU B C 1
ATOM 4335 O O . LEU B 1 288 ? -8.047 33.625 15.938 1 95.5 288 LEU B O 1
ATOM 4339 N N . GLN B 1 289 ? -6.457 32.875 17.312 1 92.06 289 GLN B N 1
ATOM 4340 C CA . GLN B 1 289 ? -6.129 34.219 17.781 1 92.06 289 GLN B CA 1
ATOM 4341 C C . GLN B 1 289 ? -5.297 34.969 16.734 1 92.06 289 GLN B C 1
ATOM 4343 O O . GLN B 1 289 ? -5.418 36.188 16.609 1 92.06 289 GLN B O 1
ATOM 4348 N N . GLU B 1 290 ? -4.406 34.219 16.094 1 82.56 290 GLU B N 1
ATOM 4349 C CA . GLU B 1 290 ? -3.582 34.844 15.062 1 82.56 290 GLU B CA 1
ATOM 4350 C C . GLU B 1 290 ? -4.414 35.188 13.836 1 82.56 290 GLU B C 1
ATOM 4352 O O . GLU B 1 290 ? -4.066 36.094 13.094 1 82.56 290 GLU B O 1
ATOM 4357 N N . LYS B 1 291 ? -5.379 34.562 13.562 1 68.88 291 LYS B N 1
ATOM 4358 C CA . LYS B 1 291 ? -6.258 34.844 12.438 1 68.88 291 LYS B CA 1
ATOM 4359 C C . LYS B 1 291 ? -7.227 35.969 12.766 1 68.88 291 LYS B C 1
ATOM 4361 O O . LYS B 1 291 ? -7.723 36.656 11.859 1 68.88 291 LYS B O 1
ATOM 4366 N N . ALA B 1 292 ? -7.441 36.25 14.016 1 53.31 292 ALA B N 1
ATOM 4367 C CA . ALA B 1 292 ? -8.289 37.375 14.438 1 53.31 292 ALA B CA 1
ATOM 4368 C C . ALA B 1 292 ? -7.527 38.688 14.359 1 53.31 292 ALA B C 1
ATOM 4370 O O . ALA B 1 292 ? -6.305 38.719 14.516 1 53.31 292 ALA B O 1
#

Sequence (584 aa):
MPTPISKILITGARGQLARALAHAAPAATEIVALERAHLDICDAAAVKAALETHRPEVVFNGAAYNLVDKAEGDGARTALEINALGPAVLAAACRDMGAKLVHFSTDFVFDGQKKSPYLEADPAQPQGVYGASKLCGENVVLAASPRHLVIRVCRLFGPIDGETQKPGGNFPLLMIKLGKERESVRVVDDQIGSPSYTPDLARGVWQLLENGASGLFHLSNAGEVSFADYAREIFQIAGVSCAVEAVSTADYGAPAARPLYSTLDNAKAHHNGVAPLRHWREALQEFLQEKAMPTPISKILITGARGQLARALAHAAPAATEIVALERAHLDICDAAAVKAALETHRPEVVFNGAAYNLVDKAEGDGARTALEINALGPAVLAAACRDMGAKLVHFSTDFVFDGQKKSPYLEADPAQPQGVYGASKLCGENVVLAASPRHLVIRVCRLFGPIDGETQKPGGNFPLLMIKLGKERESVRVVDDQIGSPSYTPDLARGVWQLLENGASGLFHLSNAGEVSFADYAREIFQIAGVSCAVEAVSTADYGAPAARPLYSTLDNAKAHHNGVAPLRHWREALQEFLQEKA

Nearest PDB structures (foldseek):
  1vl0-assembly1_B  TM=9.681E-01  e=5.713E-35  Clostridium acetobutylicum ATCC 824
  3sc6-assembly6_F  TM=9.588E-01  e=2.048E-34  Bacillus anthracis str. Ames
  8g22-assembly1_A  TM=9.424E-01  e=1.546E-31  Streptococcus pneumoniae Taiwan19F-14
  8ctr-assembly4_D  TM=9.327E-01  e=6.210E-32  Klebsiella pneumoniae
  4wpg-assembly1_A  TM=9.464E-01  e=2.671E-31  Streptococcus pyogenes

Solvent-accessible surface area (backbone atoms only — not comparable to full-atom values): 29521 Å² total; per-residue (Å²): 124,80,77,77,75,50,35,36,32,31,32,24,34,80,34,45,55,32,43,23,37,62,70,59,46,61,87,80,39,44,79,45,71,34,36,59,93,76,47,49,53,67,37,54,68,58,44,42,50,51,44,68,73,66,59,36,54,34,37,38,49,43,54,66,58,78,59,50,51,48,14,64,56,89,30,33,60,57,27,38,39,42,22,23,40,12,36,43,38,49,20,43,45,25,46,76,70,68,19,33,40,36,39,68,41,48,40,44,23,29,57,20,80,59,92,61,61,43,50,83,84,51,70,72,45,24,40,21,44,41,23,18,19,32,44,24,14,48,37,20,30,69,33,51,15,86,44,30,33,36,34,31,34,34,63,53,34,65,75,68,67,84,87,72,61,69,42,87,73,22,60,68,59,38,47,53,56,48,28,75,74,31,68,58,46,81,29,41,49,54,37,33,26,20,49,15,43,24,58,63,50,24,49,43,53,51,43,29,53,70,63,66,56,64,49,78,38,34,54,50,25,33,68,71,43,24,52,29,59,46,48,53,51,49,27,62,77,71,69,44,78,42,46,76,43,69,34,43,59,79,73,68,56,63,85,42,62,72,41,36,28,43,31,70,40,40,61,70,35,36,77,50,71,25,72,82,49,60,46,33,68,62,50,49,50,53,54,58,54,68,72,95,124,80,78,78,74,51,34,34,32,30,33,24,34,80,34,46,55,32,42,24,36,62,70,57,46,60,88,80,39,44,77,46,70,32,36,59,95,75,47,48,53,69,37,55,69,59,45,45,50,51,46,69,71,66,60,38,54,33,38,38,50,43,53,67,58,78,60,51,51,46,14,63,57,89,30,33,60,58,26,37,40,42,22,23,41,12,37,44,39,48,19,42,45,25,47,77,70,69,19,33,39,35,40,68,40,49,40,46,23,29,57,19,80,59,92,62,61,42,51,82,83,52,70,72,43,23,39,20,44,40,22,18,19,32,43,24,13,48,36,19,30,70,32,50,14,85,45,31,32,35,35,30,33,33,62,52,34,64,74,68,66,83,87,72,59,71,42,85,72,23,62,68,60,37,48,54,54,48,28,77,73,31,68,59,45,81,29,40,48,56,37,34,26,20,50,16,43,23,59,61,50,24,49,44,52,52,42,28,53,68,64,66,56,66,48,78,37,34,54,48,23,32,69,70,42,23,52,27,58,46,48,52,51,48,26,60,76,70,68,45,78,43,44,74,44,67,34,43,62,78,72,69,56,64,84,43,61,71,41,36,29,41,32,69,40,41,60,70,36,38,77,51,71,25,74,81,50,59,45,33,67,61,50,49,50,52,54,57,54,67,72,96

Radius of gyration: 25.28 Å; Cα contacts (8 Å, |Δi|>4): 1348; chains: 2; bounding box: 55×73×51 Å

InterPro domains:
  IPR005913 dTDP-4-dehydrorhamnose reductase [PTHR10491] (6-290)
  IPR005913 dTDP-4-dehydrorhamnose reductase [TIGR01214] (7-290)
  IPR029903 RmlD-like, substrate binding domain [PF04321] (7-290)
  IPR036291 NAD(P)-binding domain superfamily [SSF51735] (7-289)

pLDDT: mean 94.93, std 8.81, range [44.28, 98.88]

Organism: NCBI:txid1960156

Secondary structure (DSSP, 8-state):
------EEEEESTTSHHHHHHHHHS-TT-EEEEE-TTT--TT-HHHHHHHHHHH--SEEEE------TTGGGTTTHHHHHIIIIIHHHHHHHHHHHHTPEEEEEEEGGGS-S--SSPBPTTS----SSHHHHHHHHHHHHHHHH-SSEEEEEE-SEE----TTT--GGG-HHHHHHHHHHH-SEEEEESS-EE--EEHHHHHHHHHHHHHTT--EEEE---B--EEHHHHHHHHHHHHT---EEEEE-HHHH--SS---SB-PBP-HHHHHTTPPPPPBHHHHHHHHHHHH-/-PPPP-EEEEESTTSHHHHHHHHHS-TT-EEEEE-TTT--TT-HHHHHHHHHHH--SEEEE------TTGGGTTTHHHHHIIIIIHHHHHHHHHHHHTPEEEEEEEGGGS-S--SSPBPTTS----SSHHHHHHHHHHHHHHHH-SSEEEEEE-SEE----TTT--GGG-HHHHHHHHHHH-SEEEEESS-EE--EEHHHHHHHHHHHHHTT--EEEE---B--EEHHHHHHHHHHHHT---EEEEE-HHHH--SS---SB-PBP-HHHHHTT-PPPPBHHHHHHHHHHHH-